Protein AF-0000000066245423 (afdb_homodimer)

Organism: Nicotiana tabacum (NCBI:txid4097)

Foldseek 3Di:
DPCPDQLKDKAAFKKKKKKDWDALQCLQVVLVQVCVVCVVVVNNVVDDDDSVNVNCQQYVVPPDPPQAGKTKIWMKIFSDYDDDQPDDPVDGMDIDMATDPDMQMGNCFVVFFDDPRVDPDRRIGTFWMWIKHWADDPVD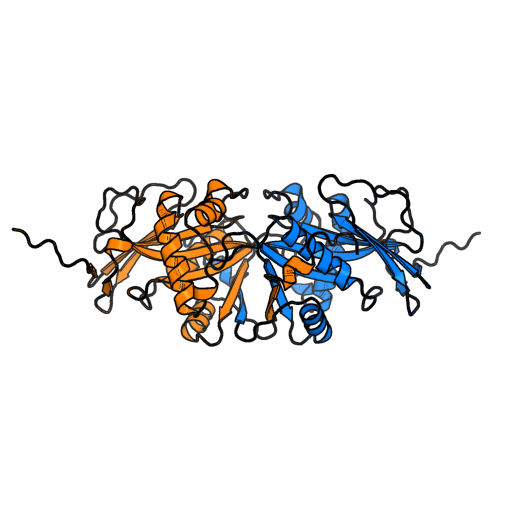PFIAIEGEDTDGDPRPPPRPCSLVRVVVNVCVCVVVVHDDYDYDDDPVPPVRVVVCVVSVDDDDPVDDDDDQDDPRVCVCPPVVVD/DPCPDQLKDKAAFKKKKKKDWDALQCLQVVLVQVCVVCVVVVNNVVDPDDSVNVNCQAYVVPPDPPQAGKTKIWMKIFSDYDDDQPDDPVDGMDIDMATDPDMQMGSCFVVFFDDPRVDPDRRIGTFWMWIKHWADDPVDPFIAIEGEDTDGDPRPPPRPCSLVRVVRNVCVCVVVVHDDYDYDDDPVPVVRVVVCVVSVDDDDPVDDDDDQDDPRVCVCPPVPVD

Solvent-accessible surface area (backbone atoms only — not comparable to full-atom values): 24670 Å² total; per-residue (Å²): 127,84,84,78,78,73,61,49,41,75,37,58,59,41,41,27,34,38,37,37,74,63,55,79,81,43,34,68,54,52,47,51,52,41,49,49,53,25,51,74,70,73,40,52,92,60,61,75,64,44,59,65,44,37,39,31,49,55,53,78,64,42,78,42,54,91,61,49,29,63,37,45,38,33,33,30,37,17,72,57,77,83,87,59,76,64,81,39,94,90,49,76,60,42,63,46,75,43,78,44,92,57,75,33,60,29,76,56,37,71,79,29,45,56,80,72,55,75,37,94,62,84,64,36,26,56,41,33,39,38,36,32,25,32,34,70,48,80,72,48,46,41,47,26,31,34,48,65,47,75,50,54,44,81,59,58,57,95,69,66,57,62,58,54,55,52,44,49,55,41,19,52,30,35,69,69,61,30,55,31,41,29,39,70,41,51,64,86,42,54,68,62,44,51,50,42,44,72,71,48,33,48,73,38,86,55,31,29,38,32,41,24,42,63,70,58,30,49,68,28,35,84,39,77,73,96,127,84,83,78,79,75,61,52,42,75,36,57,58,41,40,27,36,38,37,36,74,62,54,79,79,41,34,68,54,51,49,52,53,41,50,50,54,26,52,74,69,72,40,53,93,60,61,76,63,45,59,67,45,37,39,32,51,56,53,76,65,42,79,42,54,90,62,50,28,63,36,45,37,33,33,32,36,18,71,56,77,85,86,59,76,63,82,40,93,89,48,76,59,41,60,50,75,44,78,43,92,57,74,33,61,29,76,57,37,70,79,28,45,56,80,70,55,75,35,94,62,84,64,36,26,55,42,33,39,38,35,31,24,32,34,68,49,81,70,48,44,41,48,25,30,33,49,64,47,77,50,56,44,79,60,59,56,95,68,64,58,62,58,53,55,52,44,50,56,41,16,53,30,35,68,70,61,29,55,31,43,28,39,71,41,50,64,85,41,55,68,62,44,51,48,43,45,74,70,49,33,49,72,39,87,54,33,28,36,32,39,24,41,64,71,57,29,50,68,28,34,89,37,79,75,96

Radius of gyration: 24.67 Å; Cα contacts (8 Å, |Δi|>4): 881; chains: 2; bounding box: 41×95×55 Å

pLDDT: mean 90.59, std 13.44, range [24.12, 98.81]

Structure (mmCIF, N/CA/C/O backbone):
data_AF-0000000066245423-model_v1
#
loop_
_entity.id
_entity.type
_entity.pdbx_description
1 polymer 'Tyramine N-feruloyltransferase 10/30'
#
loop_
_atom_site.group_PDB
_atom_site.id
_atom_site.type_symbol
_atom_site.label_atom_id
_atom_site.label_alt_id
_atom_site.label_comp_id
_atom_site.label_asym_id
_atom_site.label_entity_id
_atom_site.label_seq_id
_atom_site.pdbx_PDB_ins_code
_atom_site.Cartn_x
_atom_site.Cartn_y
_atom_site.Cartn_z
_atom_site.occupancy
_atom_site.B_iso_or_equiv
_atom_site.auth_seq_id
_atom_site.auth_comp_id
_atom_site.auth_asym_id
_atom_site.auth_atom_id
_atom_site.pdbx_PDB_model_num
ATOM 1 N N . MET A 1 1 ? -16.531 45.938 26.531 1 24.12 1 MET A N 1
ATOM 2 C CA . MET A 1 1 ? -17.078 44.781 25.859 1 24.12 1 MET A CA 1
ATOM 3 C C . MET A 1 1 ? -16.062 44.156 24.906 1 24.12 1 MET A C 1
ATOM 5 O O . MET A 1 1 ? -15.617 44.812 23.969 1 24.12 1 MET A O 1
ATOM 9 N N . ALA A 1 2 ? -15.055 43.562 25.391 1 34.75 2 ALA A N 1
ATOM 10 C CA . ALA A 1 2 ? -13.867 43.156 24.641 1 34.75 2 ALA A CA 1
ATOM 11 C C . ALA A 1 2 ? -14.242 42.375 23.391 1 34.75 2 ALA A C 1
ATOM 13 O O . ALA A 1 2 ? -15.047 41.438 23.469 1 34.75 2 ALA A O 1
ATOM 14 N N . THR A 1 3 ? -14.562 43 22.188 1 34.88 3 THR A N 1
ATOM 15 C CA . THR A 1 3 ? -15.102 42.562 20.906 1 34.88 3 THR A CA 1
ATOM 16 C C . THR A 1 3 ? -14.328 41.344 20.406 1 34.88 3 THR A C 1
ATOM 18 O O . THR A 1 3 ? -13.172 41.469 20.016 1 34.88 3 THR A O 1
ATOM 21 N N . THR A 1 4 ? -14.242 40.281 21.078 1 37.66 4 THR A N 1
ATOM 22 C CA . THR A 1 4 ? -13.562 39 20.969 1 37.66 4 THR A CA 1
ATOM 23 C C . THR A 1 4 ? -13.688 38.438 19.547 1 37.66 4 THR A C 1
ATOM 25 O O . THR A 1 4 ? -13.32 37.312 19.281 1 37.66 4 THR A O 1
ATOM 28 N N . ASN A 1 5 ? -14.586 38.906 18.5 1 38.91 5 ASN A N 1
ATOM 29 C CA . ASN A 1 5 ? -15.516 38.219 17.609 1 38.91 5 ASN A CA 1
ATOM 30 C C . ASN A 1 5 ? -14.773 37.469 16.5 1 38.91 5 ASN A C 1
ATOM 32 O O . ASN A 1 5 ? -15.391 37 15.547 1 38.91 5 ASN A O 1
ATOM 36 N N . ASN A 1 6 ? -13.672 38 15.883 1 47.88 6 ASN A N 1
ATOM 37 C CA . ASN A 1 6 ? -13.055 37.781 14.578 1 47.88 6 ASN A CA 1
ATOM 38 C C . ASN A 1 6 ? -12.328 36.438 14.516 1 47.88 6 ASN A C 1
ATOM 40 O O . ASN A 1 6 ? -11.305 36.25 15.172 1 47.88 6 ASN A O 1
ATOM 44 N N . LYS A 1 7 ? -12.977 35.281 14.344 1 63.47 7 LYS A N 1
ATOM 45 C CA . LYS A 1 7 ? -12.844 33.844 14.172 1 63.47 7 LYS A CA 1
ATOM 46 C C . LYS A 1 7 ? -11.672 33.5 13.25 1 63.47 7 LYS A C 1
ATOM 48 O O . LYS A 1 7 ? -11.297 32.344 13.117 1 63.47 7 LYS A O 1
ATOM 53 N N . ASN A 1 8 ? -11.023 34.531 12.719 1 86.44 8 ASN A N 1
ATOM 54 C CA . ASN A 1 8 ? -9.891 34.375 11.82 1 86.44 8 ASN A CA 1
ATOM 55 C C . ASN A 1 8 ? -8.562 34.438 12.562 1 86.44 8 ASN A C 1
ATOM 57 O O . ASN A 1 8 ? -8.367 35.312 13.406 1 86.44 8 ASN A O 1
ATOM 61 N N . LEU A 1 9 ? -7.766 33.562 12.477 1 92.75 9 LEU A N 1
ATOM 62 C CA . LEU A 1 9 ? -6.426 33.531 13.055 1 92.75 9 LEU A CA 1
ATOM 63 C C . LEU A 1 9 ? -5.41 34.156 12.109 1 92.75 9 LEU A C 1
ATOM 65 O O . LEU A 1 9 ? -5.422 33.875 10.906 1 92.75 9 LEU A O 1
ATOM 69 N N . THR A 1 10 ? -4.633 35.094 12.641 1 95.44 10 THR A N 1
ATOM 70 C CA . THR A 1 10 ? -3.512 35.656 11.906 1 95.44 10 THR A CA 1
ATOM 71 C C . THR A 1 10 ? -2.189 35.344 12.602 1 95.44 10 THR A C 1
ATOM 73 O O . THR A 1 10 ? -2.053 35.531 13.812 1 95.44 10 THR A O 1
ATOM 76 N N . ILE A 1 11 ? -1.287 34.812 11.953 1 95.56 11 ILE A N 1
ATOM 77 C CA . ILE A 1 11 ? 0.049 34.5 12.461 1 95.56 11 ILE A CA 1
ATOM 78 C C . ILE A 1 11 ? 1.089 35.281 11.648 1 95.56 11 ILE A C 1
ATOM 80 O O . ILE A 1 11 ? 1.059 35.25 10.422 1 95.56 11 ILE A O 1
ATOM 84 N N . THR A 1 12 ? 2.033 35.938 12.352 1 94.31 12 THR A N 1
ATOM 85 C CA . THR A 1 12 ? 3.074 36.719 11.695 1 94.31 12 THR A CA 1
ATOM 86 C C . THR A 1 12 ? 4.457 36.312 12.203 1 94.31 12 THR A C 1
ATOM 88 O O . THR A 1 12 ? 4.578 35.75 13.289 1 94.31 12 THR A O 1
ATOM 91 N N . GLU A 1 13 ? 5.492 36.531 11.445 1 92.81 13 GLU A N 1
ATOM 92 C CA . GLU A 1 13 ? 6.91 36.406 11.773 1 92.81 13 GLU A CA 1
ATOM 93 C C . GLU A 1 13 ? 7.324 34.938 11.914 1 92.81 13 GLU A C 1
ATOM 95 O O . GLU A 1 13 ? 8.148 34.438 11.141 1 92.81 13 GLU A O 1
ATOM 100 N N . LYS A 1 14 ? 6.613 34.25 13.031 1 96.25 14 LYS A N 1
ATOM 101 C CA . LYS A 1 14 ? 6.977 32.875 13.281 1 96.25 14 LYS A CA 1
ATOM 102 C C . LYS A 1 14 ? 5.738 32.031 13.555 1 96.25 14 LYS A C 1
ATOM 104 O O . LYS A 1 14 ? 4.738 32.5 14.07 1 96.25 14 LYS A O 1
ATOM 109 N N . VAL A 1 15 ? 5.891 30.812 13.227 1 97 15 VAL A N 1
ATOM 110 C CA . VAL A 1 15 ? 4.867 29.844 13.594 1 97 15 VAL A CA 1
ATOM 111 C C . VAL A 1 15 ? 5.516 28.625 14.266 1 97 15 VAL A C 1
ATOM 113 O O . VAL A 1 15 ? 6.566 28.156 13.828 1 97 15 VAL A O 1
ATOM 116 N N . TYR A 1 16 ? 4.973 28.219 15.383 1 95.56 16 TYR A N 1
ATOM 117 C CA . TYR A 1 16 ? 5.426 27.031 16.094 1 95.56 16 TYR A CA 1
ATOM 118 C C . TYR A 1 16 ? 4.633 25.797 15.672 1 95.56 16 TYR A C 1
ATOM 120 O O . TYR A 1 16 ? 3.402 25.828 15.625 1 95.56 16 TYR A O 1
ATOM 128 N N . VAL A 1 17 ? 5.359 24.734 15.391 1 96.06 17 VAL A N 1
ATOM 129 C CA . VAL A 1 17 ? 4.738 23.562 14.773 1 96.06 17 VAL A CA 1
ATOM 130 C C . VAL A 1 17 ? 5.023 22.328 15.609 1 96.06 17 VAL A C 1
ATOM 132 O O . VAL A 1 17 ? 6.113 22.172 16.172 1 96.06 17 VAL A O 1
ATOM 135 N N . ARG A 1 18 ? 4.039 21.438 1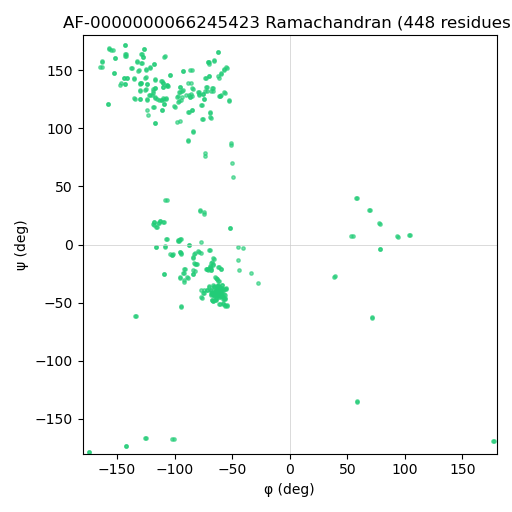5.68 1 94.38 18 ARG A N 1
ATOM 136 C CA . ARG A 1 18 ? 4.172 20.141 16.312 1 94.38 18 ARG A CA 1
ATOM 137 C C . ARG A 1 18 ? 3.568 19.031 15.453 1 94.38 18 ARG A C 1
ATOM 139 O O . ARG A 1 18 ? 2.439 19.172 14.969 1 94.38 18 ARG A O 1
ATOM 146 N N . VAL A 1 19 ? 4.363 18.031 15.164 1 95.56 19 VAL A N 1
ATOM 147 C CA . VAL A 1 19 ? 3.865 16.828 14.523 1 95.56 19 VAL A CA 1
ATOM 148 C C . VAL A 1 19 ? 3.594 15.758 15.57 1 95.56 19 VAL A C 1
ATOM 150 O O . VAL A 1 19 ? 4.473 15.414 16.359 1 95.56 19 VAL A O 1
ATOM 153 N N . ARG A 1 20 ? 2.436 15.234 15.547 1 94.19 20 ARG A N 1
ATOM 154 C CA . ARG A 1 20 ? 2.086 14.195 16.516 1 94.19 20 ARG A CA 1
ATOM 155 C C . ARG A 1 20 ? 1.201 13.125 15.867 1 94.19 20 ARG A C 1
ATOM 157 O O . ARG A 1 20 ? 0.615 13.359 14.812 1 94.19 20 ARG A O 1
ATOM 164 N N . LEU A 1 21 ? 1.136 12 16.594 1 95.31 21 LEU A N 1
ATOM 165 C CA . LEU A 1 21 ? 0.232 10.938 16.156 1 95.31 21 LEU A CA 1
ATOM 166 C C . LEU A 1 21 ? -1.221 11.32 16.422 1 95.31 21 LEU A C 1
ATOM 168 O O . LEU A 1 21 ? -1.544 11.852 17.484 1 95.31 21 LEU A O 1
ATOM 172 N N . ALA A 1 22 ? -2.084 11.086 15.461 1 95.62 22 ALA A N 1
ATOM 173 C CA . ALA A 1 22 ? -3.52 11.281 15.656 1 95.62 22 ALA A CA 1
ATOM 174 C C . ALA A 1 22 ? -4.102 10.211 16.578 1 95.62 22 ALA A C 1
ATOM 176 O O . ALA A 1 22 ? -3.523 9.133 16.719 1 95.62 22 ALA A O 1
ATOM 177 N N . ASN A 1 23 ? -5.215 10.555 17.172 1 93.56 23 ASN A N 1
ATOM 178 C CA . ASN A 1 23 ? -5.992 9.609 17.953 1 93.56 23 ASN A CA 1
ATOM 179 C C . ASN A 1 23 ? -7.492 9.812 17.766 1 93.56 23 ASN A C 1
ATOM 181 O O . ASN A 1 23 ? -7.91 10.625 16.938 1 93.56 23 ASN A O 1
ATOM 185 N N . GLU A 1 24 ? -8.289 9.102 18.516 1 94.62 24 GLU A N 1
ATOM 186 C CA . GLU A 1 24 ? -9.734 9.086 18.312 1 94.62 24 GLU A CA 1
ATOM 187 C C . GLU A 1 24 ? -10.336 10.469 18.5 1 94.62 24 GLU A C 1
ATOM 189 O O . GLU A 1 24 ? -11.312 10.82 17.844 1 94.62 24 GLU A O 1
ATOM 194 N N . ALA A 1 25 ? -9.75 11.227 19.344 1 93.31 25 ALA A N 1
ATOM 195 C CA . ALA A 1 25 ? -10.281 12.555 19.625 1 93.31 25 ALA A CA 1
ATOM 196 C C . ALA A 1 25 ? -10.148 13.477 18.422 1 93.31 25 ALA A C 1
ATOM 198 O O . ALA A 1 25 ? -10.797 14.523 18.359 1 93.31 25 ALA A O 1
ATOM 199 N N . ASP A 1 26 ? -9.344 13.094 17.453 1 95.88 26 ASP A N 1
ATOM 200 C CA . ASP A 1 26 ? -9.062 13.938 16.297 1 95.88 26 ASP A CA 1
ATOM 201 C C . ASP A 1 26 ? -9.977 13.586 15.125 1 95.88 26 ASP A C 1
ATOM 203 O O . ASP A 1 26 ? -9.852 14.156 14.039 1 95.88 26 ASP A O 1
ATOM 207 N N . ILE A 1 27 ? -10.914 12.719 15.281 1 96.69 27 ILE A N 1
ATOM 208 C CA . ILE A 1 27 ? -11.625 12.109 14.156 1 96.69 27 ILE A CA 1
ATOM 209 C C . ILE A 1 27 ? -12.391 13.188 13.391 1 96.69 27 ILE A C 1
ATOM 211 O O . ILE A 1 27 ? -12.461 13.148 12.164 1 96.69 27 ILE A O 1
ATOM 215 N N . SER A 1 28 ? -12.977 14.109 14.055 1 96.94 28 SER A N 1
ATOM 216 C CA . SER A 1 28 ? -13.734 15.148 13.367 1 96.94 28 SER A CA 1
ATOM 217 C C . SER A 1 28 ? -12.828 15.984 12.469 1 96.94 28 SER A C 1
ATOM 219 O O . SER A 1 28 ? -13.211 16.344 11.359 1 96.94 28 SER A O 1
ATOM 221 N N . HIS A 1 29 ? -11.633 16.297 12.945 1 97.44 29 HIS A N 1
ATOM 222 C CA . HIS A 1 29 ? -10.68 17.062 12.148 1 97.44 29 HIS A CA 1
ATOM 223 C C . HIS A 1 29 ? -10.172 16.25 10.961 1 97.44 29 HIS A C 1
ATOM 225 O O . HIS A 1 29 ? -10.062 16.766 9.852 1 97.44 29 HIS A O 1
ATOM 231 N N . ILE A 1 30 ? -9.875 14.961 11.227 1 97.69 30 ILE A N 1
ATOM 232 C CA . ILE A 1 30 ? -9.406 14.086 10.156 1 97.69 30 ILE A CA 1
ATOM 233 C C . ILE A 1 30 ? -10.469 13.977 9.07 1 97.69 30 ILE A C 1
ATOM 235 O O . ILE A 1 30 ? -10.164 14.07 7.879 1 97.69 30 ILE A O 1
ATOM 239 N N . TYR A 1 31 ? -11.719 13.852 9.523 1 97.44 31 TYR A N 1
ATOM 240 C CA . TYR A 1 31 ? -12.836 13.781 8.594 1 97.44 31 TYR A CA 1
ATOM 241 C C . TYR A 1 31 ? -12.883 15.016 7.703 1 97.44 31 TYR A C 1
ATOM 243 O O . TYR A 1 31 ? -13.016 14.906 6.48 1 97.44 31 TYR A O 1
ATOM 251 N N . LYS A 1 32 ? -12.734 16.156 8.242 1 96.88 32 LYS A N 1
ATOM 252 C CA . LYS A 1 32 ? -12.781 17.422 7.504 1 96.88 32 LYS A CA 1
ATOM 253 C C . LYS A 1 32 ? -11.594 17.547 6.562 1 96.88 32 LYS A C 1
ATOM 255 O O . LYS A 1 32 ? -11.734 18.031 5.438 1 96.88 32 LYS A O 1
ATOM 260 N N . LEU A 1 33 ? -10.445 17.172 7.008 1 97.62 33 LEU A N 1
ATOM 261 C CA . LEU A 1 33 ? -9.258 17.25 6.176 1 97.62 33 LEU A CA 1
ATOM 262 C C . LEU A 1 33 ? -9.352 16.297 4.992 1 97.62 33 LEU A C 1
ATOM 264 O O . LEU A 1 33 ? -9 16.641 3.867 1 97.62 33 LEU A O 1
ATOM 268 N N . PHE A 1 34 ? -9.82 15.039 5.254 1 97 34 PHE A N 1
ATOM 269 C CA . PHE A 1 34 ? -10.031 14.094 4.16 1 97 34 PHE A CA 1
ATOM 270 C C . PHE A 1 34 ? -11.031 14.648 3.154 1 97 34 PHE A C 1
ATOM 272 O O . PHE A 1 34 ? -10.859 14.492 1.944 1 97 34 PHE A O 1
ATOM 279 N N . TYR A 1 35 ? -12.062 15.336 3.66 1 95.5 35 TYR A N 1
ATOM 280 C CA . TYR A 1 35 ? -13.039 15.953 2.775 1 95.5 35 TYR A CA 1
ATOM 281 C C . TYR A 1 35 ? -12.398 17.031 1.908 1 95.5 35 TYR A C 1
ATOM 283 O O . TYR A 1 35 ? -12.68 17.109 0.71 1 95.5 35 TYR A O 1
ATOM 291 N N . GLN A 1 36 ? -11.516 17.812 2.453 1 95.31 36 GLN A N 1
ATOM 292 C CA . GLN A 1 36 ? -10.875 18.906 1.724 1 95.31 36 GLN A CA 1
ATOM 293 C C . GLN A 1 36 ? -9.984 18.359 0.602 1 95.31 36 GLN A C 1
ATOM 295 O O . GLN A 1 36 ? -9.891 18.969 -0.464 1 95.31 36 GLN A O 1
ATOM 300 N N . ILE A 1 37 ? -9.359 17.25 0.794 1 93.12 37 ILE A N 1
ATOM 301 C CA . ILE A 1 37 ? -8.555 16.688 -0.283 1 93.12 37 ILE A CA 1
ATOM 302 C C . ILE A 1 37 ? -9.461 16.172 -1.396 1 93.12 37 ILE A C 1
ATOM 304 O O . ILE A 1 37 ? -9.117 16.25 -2.576 1 93.12 37 ILE A O 1
ATOM 308 N N . HIS A 1 38 ? -10.602 15.625 -1.053 1 91.56 38 HIS A N 1
ATOM 309 C CA . HIS A 1 38 ? -11.586 15.258 -2.059 1 91.56 38 HIS A CA 1
ATOM 310 C C . HIS A 1 38 ? -11.977 16.453 -2.916 1 91.56 38 HIS A C 1
ATOM 312 O O . HIS A 1 38 ? -12.094 16.344 -4.137 1 91.56 38 HIS A O 1
ATOM 318 N N . GLU A 1 39 ? -12.18 17.547 -2.229 1 91.31 39 GLU A N 1
ATOM 319 C CA . GLU A 1 39 ? -12.547 18.766 -2.932 1 91.31 39 GLU A CA 1
ATOM 320 C C . GLU A 1 39 ? -11.438 19.203 -3.887 1 91.31 39 GLU A C 1
ATOM 322 O O . GLU A 1 39 ? -11.711 19.594 -5.027 1 91.31 39 GLU A O 1
ATOM 327 N N . TYR A 1 40 ? -10.273 19.094 -3.369 1 86.62 40 TYR A N 1
ATOM 328 C CA . TYR A 1 40 ? -9.109 19.5 -4.148 1 86.62 40 TYR A CA 1
ATOM 329 C C . TYR A 1 40 ? -9.023 18.703 -5.449 1 86.62 40 TYR A C 1
ATOM 331 O O . TYR A 1 40 ? -8.633 19.234 -6.488 1 86.62 40 TYR A O 1
ATOM 339 N N . HIS A 1 41 ? -9.43 17.406 -5.453 1 84.69 41 HIS A N 1
ATOM 340 C CA . HIS A 1 41 ? -9.359 16.516 -6.609 1 84.69 41 HIS A CA 1
ATOM 341 C C . HIS A 1 41 ? -10.695 16.469 -7.348 1 84.69 41 HIS A C 1
ATOM 343 O O . HIS A 1 41 ? -10.859 15.703 -8.305 1 84.69 41 HIS A O 1
ATOM 349 N N . ASN A 1 42 ? -11.695 17.25 -6.945 1 85.69 42 ASN A N 1
ATOM 350 C CA . ASN A 1 42 ? -13.047 17.25 -7.488 1 85.69 42 ASN A CA 1
ATOM 351 C C . ASN A 1 42 ? -13.688 15.867 -7.379 1 85.69 42 ASN A C 1
ATOM 353 O O . ASN A 1 42 ? -14.328 15.391 -8.32 1 85.69 42 ASN A O 1
ATOM 357 N N . TYR A 1 43 ? -13.422 15.172 -6.184 1 86.19 43 TYR A N 1
ATOM 358 C CA . TYR A 1 43 ? -13.93 13.828 -5.941 1 86.19 43 TYR A CA 1
ATOM 359 C C . TYR A 1 43 ? -14.961 13.836 -4.816 1 86.19 43 TYR A C 1
ATOM 361 O O . TYR A 1 43 ? -15.227 12.789 -4.207 1 86.19 43 TYR A O 1
ATOM 369 N N . THR A 1 44 ? -15.555 14.984 -4.516 1 88.25 44 THR A N 1
ATOM 370 C CA . THR A 1 44 ? -16.453 15.07 -3.365 1 88.25 44 THR A CA 1
ATOM 371 C C . THR A 1 44 ? -17.656 14.172 -3.561 1 88.25 44 THR A C 1
ATOM 373 O O . THR A 1 44 ? -18.234 13.664 -2.59 1 88.25 44 THR A O 1
ATOM 376 N N . HIS A 1 45 ? -18.062 13.953 -4.797 1 86.12 45 HIS A N 1
ATOM 377 C CA . HIS A 1 45 ? -19.203 13.094 -5.086 1 86.12 45 HIS A CA 1
ATOM 378 C C . HIS A 1 45 ? -18.906 11.641 -4.727 1 86.12 45 HIS A C 1
ATOM 380 O O . HIS A 1 45 ? -19.828 10.836 -4.582 1 86.12 45 HIS A O 1
ATOM 386 N N . LEU A 1 46 ? -17.688 11.305 -4.457 1 82 46 LEU A N 1
ATOM 387 C CA . LEU A 1 46 ? -17.266 9.945 -4.137 1 82 46 LEU A CA 1
ATOM 388 C C . LEU A 1 46 ? -17.062 9.781 -2.635 1 82 46 LEU A C 1
ATOM 390 O O . LEU A 1 46 ? -16.828 8.672 -2.15 1 82 46 LEU A O 1
ATOM 394 N N . TYR A 1 47 ? -17.109 10.906 -1.9 1 88.12 47 TYR A N 1
ATOM 395 C CA . TYR A 1 47 ? -16.828 10.844 -0.471 1 88.12 47 TYR A CA 1
ATOM 396 C C . TYR A 1 47 ? -18 10.242 0.292 1 88.12 47 TYR A C 1
ATOM 398 O O . TYR A 1 47 ? -19.016 10.914 0.522 1 88.12 47 TYR A O 1
ATOM 406 N N . LYS A 1 48 ? -17.938 9.016 0.817 1 91 48 LYS A N 1
ATOM 407 C CA . LYS A 1 48 ? -19.031 8.305 1.482 1 91 48 LYS A CA 1
ATOM 408 C C . LYS A 1 48 ? -18.688 8.047 2.949 1 91 48 LYS A C 1
ATOM 410 O O . LYS A 1 48 ? -19.547 7.582 3.711 1 91 48 LYS A O 1
ATOM 415 N N . ALA A 1 49 ? -17.594 8.406 3.373 1 94.75 49 ALA A N 1
ATOM 416 C CA . ALA A 1 49 ? -17.156 8.109 4.73 1 94.75 49 ALA A CA 1
ATOM 417 C C . ALA A 1 49 ? -17.938 8.914 5.758 1 94.75 49 ALA A C 1
ATOM 419 O O . ALA A 1 49 ? -18.391 10.031 5.469 1 94.75 49 ALA A O 1
ATOM 420 N N . THR A 1 50 ? -18.188 8.312 6.922 1 96.38 50 THR A N 1
ATOM 421 C CA . THR A 1 50 ? -18.672 9 8.117 1 96.38 50 THR A CA 1
ATOM 422 C C . THR A 1 50 ? -17.578 9.078 9.18 1 96.38 50 THR A C 1
ATOM 424 O O . THR A 1 50 ? -16.578 8.352 9.102 1 96.38 50 THR A O 1
ATOM 427 N N . GLU A 1 51 ? -17.797 10.008 10.117 1 97.12 51 GLU A N 1
ATOM 428 C CA . GLU A 1 51 ? -16.844 10.07 11.219 1 97.12 51 GLU A CA 1
ATOM 429 C C . GLU A 1 51 ? -16.719 8.719 11.93 1 97.12 51 GLU A C 1
ATOM 431 O O . GLU A 1 51 ? -15.625 8.289 12.281 1 97.12 51 GLU A O 1
ATOM 436 N N . SER A 1 52 ? -17.844 8.062 12.039 1 97.5 52 SER A N 1
ATOM 437 C CA . SER A 1 52 ? -17.875 6.785 12.734 1 97.5 52 SER A CA 1
ATOM 438 C C . SER A 1 52 ? -17.109 5.719 11.961 1 97.5 52 SER A C 1
ATOM 440 O O . SER A 1 52 ? -16.297 4.988 12.539 1 97.5 52 SER A O 1
ATOM 442 N N . SER A 1 53 ? -17.344 5.594 10.672 1 97 53 SER A N 1
ATOM 443 C CA . SER A 1 53 ? -16.672 4.578 9.875 1 97 53 SER A CA 1
ATOM 444 C C . SER A 1 53 ? -15.172 4.848 9.789 1 97 53 SER A C 1
ATOM 446 O O . SER A 1 53 ? -14.367 3.912 9.797 1 97 53 SER A O 1
ATOM 448 N N . LEU A 1 54 ? -14.82 6.109 9.711 1 97.31 54 LEU A N 1
ATOM 449 C CA . LEU A 1 54 ? -13.406 6.461 9.688 1 97.31 54 LEU A CA 1
ATOM 450 C C . LEU A 1 54 ? -12.742 6.141 11.023 1 97.31 54 LEU A C 1
ATOM 452 O O . LEU A 1 54 ? -11.602 5.676 11.062 1 97.31 54 LEU A O 1
ATOM 456 N N . CYS A 1 55 ? -13.453 6.449 12.078 1 97.56 55 CYS A N 1
ATOM 457 C CA . CYS A 1 55 ? -12.93 6.133 13.398 1 97.56 55 CYS A CA 1
ATOM 458 C C . CYS A 1 55 ? -12.672 4.641 13.547 1 97.56 55 CYS A C 1
ATOM 460 O O . CYS A 1 55 ? -11.648 4.23 14.094 1 97.56 55 CYS A O 1
ATOM 462 N N . ASP A 1 56 ? -13.602 3.834 13.039 1 97 56 ASP A N 1
ATOM 463 C CA . ASP A 1 56 ? -13.43 2.385 13.055 1 97 56 ASP A CA 1
ATOM 464 C C . ASP A 1 56 ? -12.195 1.975 12.258 1 97 56 ASP A C 1
ATOM 466 O O . ASP A 1 56 ? -11.367 1.192 12.734 1 97 56 ASP A O 1
ATOM 470 N N . LEU A 1 57 ? -12.039 2.545 11.102 1 96.88 57 LEU A N 1
ATOM 471 C CA . LEU A 1 57 ? -10.961 2.178 10.195 1 96.88 57 LEU A CA 1
ATOM 472 C C . LEU A 1 57 ? -9.602 2.555 10.781 1 96.88 57 LEU A C 1
ATOM 474 O O . LEU A 1 57 ? -8.672 1.753 10.758 1 96.88 57 LEU A O 1
ATOM 478 N N . LEU A 1 58 ? -9.547 3.723 11.344 1 97.19 58 LEU A N 1
ATOM 479 C CA . LEU A 1 58 ? -8.25 4.281 11.719 1 97.19 58 LEU A CA 1
ATOM 480 C C . LEU A 1 58 ? -7.863 3.855 13.133 1 97.19 58 LEU A C 1
ATOM 482 O O . LEU A 1 58 ? -6.68 3.74 13.445 1 97.19 58 LEU A O 1
ATOM 486 N N . PHE A 1 59 ? -8.867 3.602 13.977 1 95.75 59 PHE A N 1
ATOM 487 C CA . PHE A 1 59 ? -8.523 3.457 15.391 1 95.75 59 PHE A CA 1
ATOM 488 C C . PHE A 1 59 ? -9.211 2.236 15.992 1 95.75 59 PHE A C 1
ATOM 490 O O . PHE A 1 59 ? -8.562 1.228 16.266 1 95.75 59 PHE A O 1
ATOM 497 N N . LYS A 1 60 ? -10.477 2.156 16.031 1 93.75 60 LYS A N 1
ATOM 498 C CA . LYS A 1 60 ? -11.219 1.221 16.859 1 93.75 60 LYS A CA 1
ATOM 499 C C . LYS A 1 60 ? -11.156 -0.196 16.297 1 93.75 60 LYS A C 1
ATOM 501 O O . LYS A 1 60 ? -11.023 -1.163 17.062 1 93.75 60 LYS A O 1
ATOM 506 N N . ALA A 1 61 ? -11.281 -0.3 15.039 1 91.69 61 ALA A N 1
ATOM 507 C CA . ALA A 1 61 ? -11.359 -1.633 14.445 1 91.69 61 ALA A CA 1
ATOM 508 C C . ALA A 1 61 ? -10.07 -1.98 13.711 1 91.69 61 ALA A C 1
ATOM 510 O O . ALA A 1 61 ? -10 -2.996 13.008 1 91.69 61 ALA A O 1
ATOM 511 N N . ASN A 1 62 ? -9.094 -1.103 13.82 1 90.88 62 ASN A N 1
ATOM 512 C CA . ASN A 1 62 ? -7.797 -1.38 13.203 1 90.88 62 ASN A CA 1
ATOM 513 C C . ASN A 1 62 ? -7.07 -2.52 13.914 1 90.88 62 ASN A C 1
ATOM 515 O O . ASN A 1 62 ? -6.617 -2.359 15.047 1 90.88 62 ASN A O 1
ATOM 519 N N . PRO A 1 63 ? -6.879 -3.65 13.234 1 92.44 63 PRO A N 1
ATOM 520 C CA . PRO A 1 63 ? -6.297 -4.816 13.906 1 92.44 63 PRO A CA 1
ATOM 521 C C . PRO A 1 63 ? -4.77 -4.824 13.859 1 92.44 63 PRO A C 1
ATOM 523 O O . PRO A 1 63 ? -4.137 -5.738 14.391 1 92.44 63 PRO A O 1
ATOM 526 N N . ASN A 1 64 ? -4.109 -3.852 13.25 1 94.44 64 ASN A N 1
ATOM 527 C CA . ASN A 1 64 ? -2.676 -3.846 12.992 1 94.44 64 ASN A CA 1
ATOM 528 C C . ASN A 1 64 ? -1.906 -3.158 14.117 1 94.44 64 ASN A C 1
ATOM 530 O O . ASN A 1 64 ? -2.412 -2.223 14.734 1 94.44 64 ASN A O 1
ATOM 534 N N . PRO A 1 65 ? -0.686 -3.586 14.344 1 93.69 65 PRO A N 1
ATOM 535 C CA . PRO A 1 65 ? 0.177 -2.779 15.211 1 93.69 65 PRO A CA 1
ATOM 536 C C . PRO A 1 65 ? 0.449 -1.389 14.641 1 93.69 65 PRO A C 1
ATOM 538 O O . PRO A 1 65 ? 0.222 -1.148 13.453 1 93.69 65 PRO A O 1
ATOM 541 N N . LEU A 1 66 ? 0.95 -0.581 15.484 1 92.5 66 LEU A N 1
ATOM 542 C CA . LEU A 1 66 ? 1.242 0.794 15.094 1 92.5 66 LEU A CA 1
ATOM 543 C C . LEU A 1 66 ? 2.182 0.832 13.898 1 92.5 66 LEU A C 1
ATOM 545 O O . LEU A 1 66 ? 3.164 0.09 13.852 1 92.5 66 LEU A O 1
ATOM 549 N N . PHE A 1 67 ? 1.876 1.59 12.875 1 94.5 67 PHE A N 1
ATOM 550 C CA . PHE A 1 67 ? 2.604 1.911 11.656 1 94.5 67 PHE A CA 1
ATOM 551 C C . PHE A 1 67 ? 2.502 0.771 10.648 1 94.5 67 PHE A C 1
ATOM 553 O O . PHE A 1 67 ? 2.996 0.881 9.523 1 94.5 67 PHE A O 1
ATOM 560 N N . TYR A 1 68 ? 1.854 -0.344 11.031 1 95.44 68 TYR A N 1
ATOM 561 C CA . TYR A 1 68 ? 1.629 -1.416 10.07 1 95.44 68 TYR A CA 1
ATOM 562 C C . TYR A 1 68 ? 0.286 -1.246 9.367 1 95.44 68 TYR A C 1
ATOM 564 O O . TYR A 1 68 ? 0.117 -1.679 8.227 1 95.44 68 TYR A O 1
ATOM 572 N N . GLY A 1 69 ? -0.676 -0.699 10.078 1 96.44 69 GLY A N 1
ATOM 573 C CA . GLY A 1 69 ? -1.946 -0.292 9.5 1 96.44 69 GLY A CA 1
ATOM 574 C C . GLY A 1 69 ? -2.033 1.201 9.242 1 96.44 69 GLY A C 1
ATOM 575 O O . GLY A 1 69 ? -1.017 1.898 9.258 1 96.44 69 GLY A O 1
ATOM 576 N N . PRO A 1 70 ? -3.23 1.66 8.969 1 98 70 PRO A N 1
ATOM 577 C CA . PRO A 1 70 ? -3.369 3.092 8.688 1 98 70 PRO A CA 1
ATOM 578 C C . PRO A 1 70 ? -2.939 3.967 9.867 1 98 70 PRO A C 1
ATOM 580 O O . PRO A 1 70 ? -3.393 3.756 10.992 1 98 70 PRO A O 1
ATOM 583 N N . SER A 1 71 ? -2.08 4.879 9.57 1 97.75 71 SER A N 1
ATOM 584 C CA . SER A 1 71 ? -1.56 5.828 10.547 1 97.75 71 SER A CA 1
ATOM 585 C C . SER A 1 71 ? -1.653 7.262 10.031 1 97.75 71 SER A C 1
ATOM 587 O O . SER A 1 71 ? -1.395 7.52 8.852 1 97.75 71 SER A O 1
ATOM 589 N N . VAL A 1 72 ? -2.043 8.133 10.93 1 97.94 72 VAL A N 1
ATOM 590 C CA . VAL A 1 72 ? -2.141 9.539 10.57 1 97.94 72 VAL A CA 1
ATOM 591 C C . VAL A 1 72 ? -1.282 10.375 11.516 1 97.94 72 VAL A C 1
ATOM 593 O O . VAL A 1 72 ? -1.405 10.266 12.742 1 97.94 72 VAL A O 1
ATOM 596 N N . LEU A 1 73 ? -0.395 11.148 10.961 1 97.5 73 LEU A N 1
ATOM 597 C CA . LEU A 1 73 ? 0.26 12.227 11.688 1 97.5 73 LEU A CA 1
ATOM 598 C C . LEU A 1 73 ? -0.447 13.555 11.445 1 97.5 73 LEU A C 1
ATOM 600 O O . LEU A 1 73 ? -0.835 13.859 10.312 1 97.5 73 LEU A O 1
ATOM 604 N N . LEU A 1 74 ? -0.626 14.273 12.492 1 97.12 74 LEU A N 1
ATOM 605 C CA . LEU A 1 74 ? -1.176 15.625 12.383 1 97.12 74 LEU A CA 1
ATOM 606 C C . LEU A 1 74 ? -0.093 16.672 12.609 1 97.12 74 LEU A C 1
ATOM 608 O O . LEU A 1 74 ? 0.761 16.516 13.484 1 97.12 74 LEU A O 1
ATOM 612 N N . LEU A 1 75 ? -0.132 17.672 11.797 1 97.5 75 LEU A N 1
ATOM 613 C CA . LEU A 1 75 ? 0.696 18.844 12.016 1 97.5 75 LEU A CA 1
ATOM 614 C C . LEU A 1 75 ? -0.116 19.969 12.641 1 97.5 75 LEU A C 1
ATOM 616 O O . LEU A 1 75 ? -1.092 20.453 12.055 1 97.5 75 LEU A O 1
ATOM 620 N N . GLU A 1 76 ? 0.302 20.359 13.805 1 96.19 76 GLU A N 1
ATOM 621 C CA . GLU A 1 76 ? -0.323 21.453 14.555 1 96.19 76 GLU A CA 1
ATOM 622 C C . GLU A 1 76 ? 0.516 22.719 14.484 1 96.19 76 GLU A C 1
ATOM 624 O O . GLU A 1 76 ? 1.747 22.656 14.477 1 96.19 76 GLU A O 1
ATOM 629 N N . VAL A 1 77 ? -0.184 23.828 14.477 1 96.44 77 VAL A N 1
ATOM 630 C CA . VAL A 1 77 ? 0.498 25.125 14.469 1 96.44 77 VAL A CA 1
ATOM 631 C C . VAL A 1 77 ? 0.011 25.969 15.641 1 96.44 77 VAL A C 1
ATOM 633 O O . VAL A 1 77 ? -1.134 25.828 16.078 1 96.44 77 VAL A O 1
ATOM 636 N N . SER A 1 78 ? 0.875 26.797 16.094 1 94.81 78 SER A N 1
ATOM 637 C CA . SER A 1 78 ? 0.587 27.75 17.156 1 94.81 78 SER A CA 1
ATOM 638 C C . SER A 1 78 ? 1.369 29.047 16.969 1 94.81 78 SER A C 1
ATOM 640 O O . SER A 1 78 ? 2.537 29.016 16.578 1 94.81 78 SER A O 1
ATOM 642 N N . PRO A 1 79 ? 0.749 30.219 17.203 1 94.94 79 PRO A N 1
ATOM 643 C CA . PRO A 1 79 ? 1.493 31.484 17.156 1 94.94 79 PRO A CA 1
ATOM 644 C C . PRO A 1 79 ? 2.477 31.625 18.312 1 94.94 79 PRO A C 1
ATOM 646 O O . PRO A 1 79 ? 3.369 32.469 18.266 1 94.94 79 PRO A O 1
ATOM 649 N N . THR A 1 80 ? 2.275 30.844 19.422 1 93.44 80 THR A N 1
ATOM 650 C CA . THR A 1 80 ? 3.156 30.875 20.594 1 93.44 80 THR A CA 1
ATOM 651 C C . THR A 1 80 ? 3.812 29.516 20.812 1 93.44 80 THR A C 1
ATOM 653 O O . THR A 1 80 ? 3.309 28.484 20.328 1 93.44 80 THR A O 1
ATOM 656 N N . PRO A 1 81 ? 4.906 29.453 21.438 1 92.06 81 PRO A N 1
ATOM 657 C CA . PRO A 1 81 ? 5.641 28.203 21.625 1 92.06 81 PRO A CA 1
ATOM 658 C C . PRO A 1 81 ? 4.828 27.141 22.375 1 92.06 81 PRO A C 1
ATOM 660 O O . PRO A 1 81 ? 4.023 27.484 23.234 1 92.06 81 PRO A O 1
ATOM 663 N N . PHE A 1 82 ? 5.102 25.953 21.984 1 89.31 82 PHE A N 1
ATOM 664 C CA . PHE A 1 82 ? 4.516 24.844 22.734 1 89.31 82 PHE A CA 1
ATOM 665 C C . PHE A 1 82 ? 5.191 24.703 24.094 1 89.31 82 PHE A C 1
ATOM 667 O O . PHE A 1 82 ? 6.41 24.828 24.203 1 89.31 82 PHE A O 1
ATOM 674 N N . GLU A 1 83 ? 4.5 24.578 25.219 1 77.62 83 GLU A N 1
ATOM 675 C CA . GLU A 1 83 ? 5.062 24.516 26.562 1 77.62 83 GLU A CA 1
ATOM 676 C C . GLU A 1 83 ? 5.266 23.062 27.016 1 77.62 83 GLU A C 1
ATOM 678 O O . GLU A 1 83 ? 6.277 22.75 27.641 1 77.62 83 GLU A O 1
ATOM 683 N N . ASN A 1 84 ? 4.168 22.219 26.938 1 67.06 84 ASN A N 1
ATOM 684 C CA . ASN A 1 84 ? 4.219 20.828 27.359 1 67.06 84 ASN A CA 1
ATOM 685 C C . ASN A 1 84 ? 3.805 19.891 26.234 1 67.06 84 ASN A C 1
ATOM 687 O O . ASN A 1 84 ? 2.877 20.188 25.484 1 67.06 84 ASN A O 1
ATOM 691 N N . THR A 1 85 ? 4.793 19.156 25.906 1 64.69 85 THR A N 1
ATOM 692 C CA . THR A 1 85 ? 4.426 18.141 24.906 1 64.69 85 THR A CA 1
ATOM 693 C C . THR A 1 85 ? 4.145 16.797 25.578 1 64.69 85 THR A C 1
ATOM 695 O O . THR A 1 85 ? 4.992 16.281 26.312 1 64.69 85 THR A O 1
ATOM 698 N N . LYS A 1 86 ? 2.834 16.578 25.594 1 64.5 86 LYS A N 1
ATOM 699 C CA . LYS A 1 86 ? 2.518 15.258 26.156 1 64.5 86 LYS A CA 1
ATOM 700 C C . LYS A 1 86 ? 3.307 14.156 25.453 1 64.5 86 LYS A C 1
ATOM 702 O O . LYS A 1 86 ? 3.412 14.148 24.219 1 64.5 86 LYS A O 1
ATOM 707 N N . LYS A 1 87 ? 3.986 13.5 26.328 1 63.94 87 LYS A N 1
ATOM 708 C CA . LYS A 1 87 ? 4.75 12.367 25.812 1 63.94 87 LYS A CA 1
ATOM 709 C C . LYS A 1 87 ? 3.826 11.242 25.344 1 63.94 87 LYS A C 1
ATOM 711 O O . LYS A 1 87 ? 2.861 10.906 26.031 1 63.94 87 LYS A O 1
ATOM 716 N N . ASP A 1 88 ? 3.783 11.094 24.078 1 70.69 88 ASP A N 1
ATOM 717 C CA . ASP A 1 88 ? 3.174 9.867 23.547 1 70.69 88 ASP A CA 1
ATOM 718 C C . ASP A 1 88 ? 4.184 8.727 23.5 1 70.69 88 ASP A C 1
ATOM 720 O O . ASP A 1 88 ? 5.25 8.859 22.906 1 70.69 88 ASP A O 1
ATOM 724 N N . GLU A 1 89 ? 3.906 7.723 24.266 1 72.12 89 GLU A N 1
ATOM 725 C CA . GLU A 1 89 ? 4.832 6.598 24.391 1 72.12 89 GLU A CA 1
ATOM 726 C C . GLU A 1 89 ? 5.059 5.93 23.031 1 72.12 89 GLU A C 1
ATOM 728 O O . GLU A 1 89 ? 6.102 5.312 22.812 1 72.12 89 GLU A O 1
ATOM 733 N N . LYS A 1 90 ? 4.141 6.137 22.141 1 81.38 90 LYS A N 1
ATOM 734 C CA . LYS A 1 90 ? 4.211 5.398 20.891 1 81.38 90 LYS A CA 1
ATOM 735 C C . LYS A 1 90 ? 4.977 6.188 19.828 1 81.38 90 LYS A C 1
ATOM 737 O O . LYS A 1 90 ? 5.555 5.605 18.906 1 81.38 90 LYS A O 1
ATOM 742 N N . PHE A 1 91 ? 4.988 7.512 20.016 1 90.88 91 PHE A N 1
ATOM 743 C CA . PHE A 1 91 ? 5.617 8.414 19.062 1 90.88 91 PHE A CA 1
ATOM 744 C C . PHE A 1 91 ? 5.969 9.742 19.719 1 90.88 91 PHE A C 1
ATOM 746 O O . PHE A 1 91 ? 5.094 10.422 20.266 1 90.88 91 PHE A O 1
ATOM 753 N N . LYS A 1 92 ? 7.223 10.047 19.688 1 89.31 92 LYS A N 1
ATOM 754 C CA . LYS A 1 92 ? 7.641 11.344 20.219 1 89.31 92 LYS A CA 1
ATOM 755 C C . LYS A 1 92 ? 7.316 12.469 19.25 1 89.31 92 LYS A C 1
ATOM 757 O O . LYS A 1 92 ? 7.805 12.477 18.109 1 89.31 92 LYS A O 1
ATOM 762 N N . PRO A 1 93 ? 6.535 13.391 19.672 1 92.5 93 PRO A N 1
ATOM 763 C CA . PRO A 1 93 ? 6.211 14.508 18.781 1 92.5 93 PRO A CA 1
ATOM 764 C C . PRO A 1 93 ? 7.449 15.258 18.297 1 92.5 93 PRO A C 1
ATOM 766 O O . PRO A 1 93 ? 8.453 15.336 19.031 1 92.5 93 PRO A O 1
ATOM 769 N N . VAL A 1 94 ? 7.316 15.797 17.141 1 93.31 94 VAL A N 1
ATOM 770 C CA . VAL A 1 94 ? 8.398 16.578 16.547 1 93.31 94 VAL A CA 1
ATOM 771 C C . VAL A 1 94 ? 8.039 18.062 16.578 1 93.31 94 VAL A C 1
ATOM 773 O O . VAL A 1 94 ? 6.984 18.453 16.078 1 93.31 94 VAL A O 1
ATOM 776 N N . LEU A 1 95 ? 8.922 18.859 17.156 1 93.69 95 LEU A N 1
ATOM 777 C CA . LEU A 1 95 ? 8.703 20.297 17.25 1 93.69 95 LEU A CA 1
ATOM 778 C C . LEU A 1 95 ? 9.664 21.047 16.344 1 93.69 95 LEU A C 1
ATOM 780 O O . LEU A 1 95 ? 10.844 20.703 16.234 1 93.69 95 LEU A O 1
ATOM 784 N N . LYS A 1 96 ? 9.125 22.047 15.711 1 95.38 96 LYS A N 1
ATOM 785 C CA . LYS A 1 96 ? 9.93 22.922 14.859 1 95.38 96 LYS A CA 1
ATOM 786 C C . LYS A 1 96 ? 9.32 24.312 14.773 1 95.38 96 LYS A C 1
ATOM 788 O O . LYS A 1 96 ? 8.109 24.484 14.914 1 95.38 96 LYS A O 1
ATOM 793 N N . THR A 1 97 ? 10.164 25.297 14.648 1 96.38 97 THR A N 1
ATOM 794 C CA . THR A 1 97 ? 9.727 26.656 14.414 1 96.38 97 THR A CA 1
ATOM 795 C C . THR A 1 97 ? 10.07 27.109 13 1 96.38 97 THR A C 1
ATOM 797 O O . THR A 1 97 ? 11.164 26.828 12.5 1 96.38 97 THR A O 1
ATOM 800 N N . PHE A 1 98 ? 9.109 27.75 12.367 1 96.56 98 PHE A N 1
ATOM 801 C CA . PHE A 1 98 ? 9.32 28.266 11.023 1 96.56 98 PHE A CA 1
ATOM 802 C C . PHE A 1 98 ? 9.203 29.781 11.008 1 96.56 98 PHE A C 1
ATOM 804 O O . PHE A 1 98 ? 8.266 30.344 11.57 1 96.56 98 PHE A O 1
ATOM 811 N N . ASP A 1 99 ? 10.164 30.406 10.328 1 95.94 99 ASP A N 1
ATOM 812 C CA . ASP A 1 99 ? 10.055 31.828 10.047 1 95.94 99 ASP A CA 1
ATOM 813 C C . ASP A 1 99 ? 9.117 32.094 8.875 1 95.94 99 ASP A C 1
ATOM 815 O O . ASP A 1 99 ? 9.227 31.453 7.828 1 95.94 99 ASP A O 1
ATOM 819 N N . LEU A 1 100 ? 8.203 33 9.047 1 94.75 100 LEU A N 1
ATOM 820 C CA . LEU A 1 100 ? 7.227 33.312 8.008 1 94.75 100 LEU A CA 1
ATOM 821 C C . LEU A 1 100 ? 7.668 34.5 7.176 1 94.75 100 LEU A C 1
ATOM 823 O O . LEU A 1 100 ? 8.094 35.531 7.723 1 94.75 100 LEU A O 1
ATOM 827 N N . ARG A 1 101 ? 7.59 34.281 5.906 1 91.06 101 ARG A N 1
ATOM 828 C CA . ARG A 1 101 ? 7.918 35.375 4.996 1 91.06 101 ARG A CA 1
ATOM 829 C C . ARG A 1 101 ? 6.723 36.281 4.797 1 91.06 101 ARG A C 1
ATOM 831 O O . ARG A 1 101 ? 6.883 37.438 4.359 1 91.06 101 ARG A O 1
ATOM 838 N N . ALA A 1 102 ? 5.566 35.812 5.027 1 91.56 102 ALA A N 1
ATOM 839 C CA . ALA A 1 102 ? 4.32 36.562 4.891 1 91.56 102 ALA A CA 1
ATOM 840 C C . ALA A 1 102 ? 3.326 36.188 5.984 1 91.56 102 ALA A C 1
ATOM 842 O O . ALA A 1 102 ? 3.467 35.125 6.617 1 91.56 102 ALA A O 1
ATOM 843 N N . THR A 1 103 ? 2.385 37.062 6.129 1 94.31 103 THR A N 1
ATOM 844 C CA . THR A 1 103 ? 1.341 36.812 7.121 1 94.31 103 THR A CA 1
ATOM 845 C C . THR A 1 103 ? 0.469 35.625 6.707 1 94.31 103 THR A C 1
ATOM 847 O O . THR A 1 103 ? 0.102 35.5 5.539 1 94.31 103 THR A O 1
ATOM 850 N N . VAL A 1 104 ? 0.188 34.719 7.676 1 95.94 104 VAL A N 1
ATOM 851 C CA . VAL A 1 104 ? -0.755 33.625 7.473 1 95.94 104 VAL A CA 1
ATOM 852 C C . VAL A 1 104 ? -2.127 34.031 8.016 1 95.94 104 VAL A C 1
ATOM 854 O O . VAL A 1 104 ? -2.252 34.406 9.18 1 95.94 104 VAL A O 1
ATOM 857 N N . GLU A 1 105 ? -3.053 33.969 7.164 1 96.44 105 GLU A N 1
ATOM 858 C CA . GLU A 1 105 ? -4.441 34.188 7.562 1 96.44 105 GLU A CA 1
ATOM 859 C C . GLU A 1 105 ? -5.238 32.875 7.5 1 96.44 105 GLU A C 1
ATOM 861 O O . GLU A 1 105 ? -5.34 32.281 6.438 1 96.44 105 GLU A O 1
ATOM 866 N N . ASP A 1 106 ? -5.777 32.5 8.617 1 96.5 106 ASP A N 1
ATOM 867 C CA . ASP A 1 106 ? -6.57 31.281 8.711 1 96.5 106 ASP A CA 1
ATOM 868 C C . ASP A 1 106 ? -8.016 31.594 9.102 1 96.5 106 ASP A C 1
ATOM 870 O O . ASP A 1 106 ? -8.32 31.781 10.281 1 96.5 106 ASP A O 1
ATOM 874 N N . LYS A 1 107 ? -8.875 31.5 8.109 1 94.81 107 LYS A N 1
ATOM 875 C CA . LYS A 1 107 ? -10.281 31.844 8.312 1 94.81 107 LYS A CA 1
ATOM 876 C C . LYS A 1 107 ? -11.047 30.672 8.906 1 94.81 107 LYS A C 1
ATOM 878 O O . LYS A 1 107 ? -12.203 30.812 9.312 1 94.81 107 LYS A O 1
ATOM 883 N N . GLU A 1 108 ? -10.422 29.5 8.992 1 95.44 108 GLU A N 1
ATOM 884 C CA . GLU A 1 108 ? -11.078 28.312 9.516 1 95.44 108 GLU A CA 1
ATOM 885 C C . GLU A 1 108 ? -10.445 27.859 10.828 1 95.44 108 GLU A C 1
ATOM 887 O O . GLU A 1 108 ? -10.602 26.703 11.234 1 95.44 108 GLU A O 1
ATOM 892 N N . ALA A 1 109 ? -9.75 28.688 11.469 1 94.88 109 ALA A N 1
ATOM 893 C CA . ALA A 1 109 ? -8.945 28.328 12.633 1 94.88 109 ALA A CA 1
ATOM 894 C C . ALA A 1 109 ? -9.797 27.672 13.711 1 94.88 109 ALA A C 1
ATOM 896 O O . ALA A 1 109 ? -9.414 26.656 14.281 1 94.88 109 ALA A O 1
ATOM 897 N N . GLU A 1 110 ? -10.938 28.219 14.039 1 92.88 110 GLU A N 1
ATOM 898 C CA . GLU A 1 110 ? -11.781 27.703 15.109 1 92.88 110 GLU A CA 1
ATOM 899 C C . GLU A 1 110 ? -12.25 26.281 14.82 1 92.88 110 GLU A C 1
ATOM 901 O O . GLU A 1 110 ? -12.336 25.453 15.727 1 92.88 110 GLU A O 1
ATOM 906 N N . GLU A 1 111 ? -12.508 26.016 13.578 1 94.19 111 GLU A N 1
ATOM 907 C CA . GLU A 1 111 ? -12.977 24.703 13.156 1 94.19 111 GLU A CA 1
ATOM 908 C C . GLU A 1 111 ? -11.875 23.641 13.32 1 94.19 111 GLU A C 1
ATOM 910 O O . GLU A 1 111 ? -12.164 22.453 13.469 1 94.19 111 GLU A O 1
ATOM 915 N N . PHE A 1 112 ? -10.641 24.094 13.359 1 96.69 112 PHE A N 1
ATOM 916 C CA . PHE A 1 112 ? -9.523 23.156 13.383 1 96.69 112 PHE A CA 1
ATOM 917 C C . PHE A 1 112 ? -8.711 23.312 14.656 1 96.69 112 PHE A C 1
ATOM 919 O O . PHE A 1 112 ? -7.527 22.969 14.688 1 96.69 112 PHE A O 1
ATOM 926 N N . LYS A 1 113 ? -9.336 23.906 15.625 1 94.06 113 LYS A N 1
ATOM 927 C CA . LYS A 1 113 ? -8.688 23.969 16.922 1 94.06 113 LYS A CA 1
ATOM 928 C C . LYS A 1 113 ? -8.422 22.562 17.469 1 94.06 113 LYS A C 1
ATOM 930 O O . LYS A 1 113 ? -9.32 21.719 17.469 1 94.06 113 LYS A O 1
ATOM 935 N N . SER A 1 114 ? -7.234 22.328 17.844 1 92.69 114 SER A N 1
ATOM 936 C CA . SER A 1 114 ? -6.836 21 18.312 1 92.69 114 SER A CA 1
ATOM 937 C C . SER A 1 114 ? -7.523 20.641 19.625 1 92.69 114 SER A C 1
ATOM 939 O O . SER A 1 114 ? -7.652 21.469 20.516 1 92.69 114 SER A O 1
ATOM 941 N N . LYS A 1 115 ? -8.117 19.469 19.781 1 79.56 115 LYS A N 1
ATOM 942 C CA . LYS A 1 115 ? -8.805 19.016 20.984 1 79.56 115 LYS A CA 1
ATOM 943 C C . LYS A 1 115 ? -7.883 18.172 21.859 1 79.56 115 LYS A C 1
ATOM 945 O O . LYS A 1 115 ? -8.164 17.953 23.047 1 79.56 115 LYS A O 1
ATOM 950 N N . SER A 1 116 ? -6.922 17.5 21.359 1 64.12 116 SER A N 1
ATOM 951 C CA . SER A 1 116 ? -6.188 16.453 22.078 1 64.12 116 SER A CA 1
ATOM 952 C C . SER A 1 116 ? -4.762 16.906 22.391 1 64.12 116 SER A C 1
ATOM 954 O O . SER A 1 116 ? -3.883 16.078 22.625 1 64.12 116 SER A O 1
ATOM 956 N N . CYS A 1 117 ? -4.508 18.203 22.359 1 55.78 117 CYS A N 1
ATOM 957 C CA . CYS A 1 117 ? -3.096 18.547 22.469 1 55.78 117 CYS A CA 1
ATOM 958 C C . CYS A 1 117 ? -2.6 18.375 23.891 1 55.78 117 CYS A C 1
ATOM 960 O O . CYS A 1 117 ? -1.43 18.641 24.188 1 55.78 117 CYS A O 1
ATOM 962 N N . GLY A 1 118 ? -3.307 17.484 24.562 1 54.44 118 GLY A N 1
ATOM 963 C CA . GLY A 1 118 ? -2.84 17.344 25.938 1 54.44 118 GLY A CA 1
ATOM 964 C C . GLY A 1 118 ? -2.459 18.672 26.562 1 54.44 118 GLY A C 1
ATOM 965 O O . GLY A 1 118 ? -2.203 18.75 27.766 1 54.44 118 GLY A O 1
ATOM 966 N N . ASP A 1 119 ? -2.064 19.594 25.703 1 58.88 119 ASP A N 1
ATOM 967 C CA . ASP A 1 119 ? -1.635 20.844 26.312 1 58.88 119 ASP A CA 1
ATOM 968 C C . ASP A 1 119 ? -2.826 21.766 26.578 1 58.88 119 ASP A C 1
ATOM 970 O O . ASP A 1 119 ? -3.852 21.672 25.906 1 58.88 119 ASP A O 1
ATOM 974 N N . GLU A 1 120 ? -2.949 22.203 27.656 1 63.97 120 GLU A N 1
ATOM 975 C CA . GLU A 1 120 ? -3.895 23.219 28.125 1 63.97 120 GLU A CA 1
ATOM 976 C C . GLU A 1 120 ? -3.842 24.469 27.25 1 63.97 120 GLU A C 1
ATOM 978 O O . GLU A 1 120 ? -4.438 25.484 27.578 1 63.97 120 GLU A O 1
ATOM 983 N N . LYS A 1 121 ? -3.17 24.25 26.047 1 77.56 121 LYS A N 1
ATOM 984 C CA . LYS A 1 121 ? -3.037 25.438 25.203 1 77.56 121 LYS A CA 1
ATOM 985 C C . LYS A 1 121 ? -4.246 25.594 24.281 1 77.56 121 LYS A C 1
ATOM 987 O O . LYS A 1 121 ? -4.734 24.625 23.719 1 77.56 121 LYS A O 1
ATOM 992 N N . GLU A 1 122 ? -4.711 26.812 24.125 1 84.06 122 GLU A N 1
ATOM 993 C CA . GLU A 1 122 ? -5.945 27.078 23.391 1 84.06 122 GLU A CA 1
ATOM 994 C C . GLU A 1 122 ? -5.656 27.609 22 1 84.06 122 GLU A C 1
ATOM 996 O O . GLU A 1 122 ? -6.559 27.719 21.172 1 84.06 122 GLU A O 1
ATOM 1001 N N . ASP A 1 123 ? -4.418 27.953 21.656 1 91.69 123 ASP A N 1
ATOM 1002 C CA . ASP A 1 123 ? -4.074 28.531 20.359 1 91.69 123 ASP A CA 1
ATOM 1003 C C . ASP A 1 123 ? -3.344 27.516 19.484 1 91.69 123 ASP A C 1
ATOM 1005 O O . ASP A 1 123 ? -2.324 27.844 18.859 1 91.69 123 ASP A O 1
ATOM 1009 N N . VAL A 1 124 ? -3.768 26.281 19.547 1 94.06 124 VAL A N 1
ATOM 1010 C CA . VAL A 1 124 ? -3.203 25.219 18.719 1 94.06 124 VAL A CA 1
ATOM 1011 C C . VAL A 1 124 ? -4.227 24.781 17.672 1 94.06 124 VAL A C 1
ATOM 1013 O O . VAL A 1 124 ? -5.363 24.438 18.016 1 94.06 124 VAL A O 1
ATOM 1016 N N . PHE A 1 125 ? -3.787 24.812 16.422 1 96.25 125 PHE A N 1
ATOM 1017 C CA . PHE A 1 125 ? -4.699 24.516 15.328 1 96.25 125 PHE A CA 1
ATOM 1018 C C . PHE A 1 125 ? -4.102 23.469 14.398 1 96.25 125 PHE A C 1
ATOM 1020 O O . PHE A 1 125 ? -2.906 23.5 14.102 1 96.25 125 PHE A O 1
ATOM 1027 N N . ILE A 1 126 ? -4.945 22.547 13.953 1 97.12 126 ILE A N 1
ATOM 1028 C CA . ILE A 1 126 ? -4.496 21.531 13 1 97.12 126 ILE A CA 1
ATOM 1029 C C . ILE A 1 126 ? -4.348 22.156 11.617 1 97.12 126 ILE A C 1
ATOM 1031 O O . ILE A 1 126 ? -5.293 22.75 11.094 1 97.12 126 ILE A O 1
ATOM 1035 N N . ALA A 1 127 ? -3.182 22.016 11.023 1 97.88 127 ALA A N 1
ATOM 1036 C CA . ALA A 1 127 ? -2.881 22.656 9.75 1 97.88 127 ALA A CA 1
ATOM 1037 C C . ALA A 1 127 ? -2.805 21.641 8.617 1 97.88 127 ALA A C 1
ATOM 1039 O O . ALA A 1 127 ? -3.016 21.984 7.453 1 97.88 127 ALA A O 1
ATOM 1040 N N . GLY A 1 128 ? -2.502 20.391 8.938 1 98.12 128 GLY A N 1
ATOM 1041 C CA . GLY A 1 128 ? -2.32 19.391 7.902 1 98.12 128 GLY A CA 1
ATOM 1042 C C . GLY A 1 128 ? -2.115 17.984 8.453 1 98.12 128 GLY A C 1
ATOM 1043 O O . GLY A 1 128 ? -2.215 17.781 9.664 1 98.12 128 GLY A O 1
ATOM 1044 N N . TYR A 1 129 ? -1.902 17 7.52 1 98.38 129 TYR A N 1
ATOM 1045 C CA . TYR A 1 129 ? -1.707 15.625 7.953 1 98.38 129 TYR A CA 1
ATOM 1046 C C . TYR A 1 129 ? -0.847 14.859 6.953 1 98.38 129 TYR A C 1
ATOM 1048 O O . TYR A 1 129 ? -0.644 15.305 5.824 1 98.38 129 TYR A O 1
ATOM 1056 N N . ALA A 1 130 ? -0.285 13.805 7.379 1 98.44 130 ALA A N 1
ATOM 1057 C CA . ALA A 1 130 ? 0.247 12.711 6.57 1 98.44 130 ALA A CA 1
ATOM 1058 C C . ALA A 1 130 ? -0.47 11.398 6.883 1 98.44 130 ALA A C 1
ATOM 1060 O O . ALA A 1 130 ? -0.708 11.078 8.047 1 98.44 130 ALA A O 1
ATOM 1061 N N . PHE A 1 131 ? -0.912 10.727 5.91 1 98.62 131 PHE A N 1
ATOM 1062 C CA . PHE A 1 131 ? -1.597 9.445 6.012 1 98.62 131 PHE A CA 1
ATOM 1063 C C . PHE A 1 131 ? -0.782 8.344 5.348 1 98.62 131 PHE A C 1
ATOM 1065 O O . PHE A 1 131 ? -0.376 8.477 4.191 1 98.62 131 PHE A O 1
ATOM 1072 N N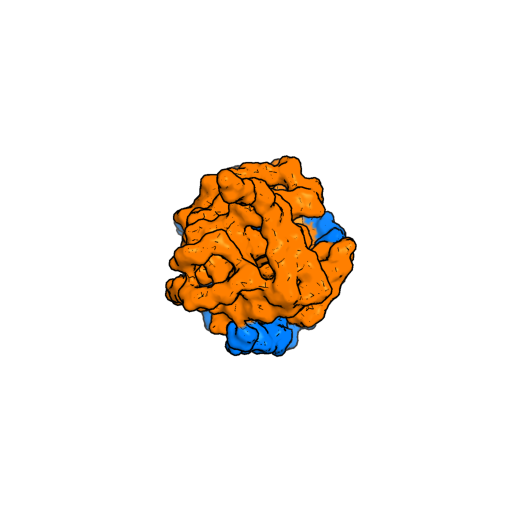 . PHE A 1 132 ? -0.49 7.258 6.113 1 98.69 132 PHE A N 1
ATOM 1073 C CA . PHE A 1 132 ? 0.404 6.23 5.59 1 98.69 132 PHE A CA 1
ATOM 1074 C C . PHE A 1 132 ? 0.136 4.887 6.262 1 98.69 132 PHE A C 1
ATOM 1076 O O . PHE A 1 132 ? -0.592 4.816 7.25 1 98.69 132 PHE A O 1
ATOM 1083 N N . TYR A 1 133 ? 0.658 3.832 5.746 1 98.44 133 TYR A N 1
ATOM 1084 C CA . TYR A 1 133 ? 0.567 2.469 6.254 1 98.44 133 TYR A CA 1
ATOM 1085 C C . TYR A 1 133 ? 1.718 1.614 5.734 1 98.44 133 TYR A C 1
ATOM 1087 O O . TYR A 1 133 ? 2.447 2.027 4.832 1 98.44 133 TYR A O 1
ATOM 1095 N N . ALA A 1 134 ? 1.917 0.46 6.258 1 98.25 134 ALA A N 1
ATOM 1096 C CA . ALA A 1 134 ? 3.018 -0.402 5.836 1 98.25 134 ALA A CA 1
ATOM 1097 C C . ALA A 1 134 ? 2.746 -1.005 4.461 1 98.25 134 ALA A C 1
ATOM 1099 O O . ALA A 1 134 ? 1.598 -1.297 4.117 1 98.25 134 ALA A O 1
ATOM 1100 N N . ASN A 1 135 ? 3.771 -1.129 3.703 1 98.19 135 ASN A N 1
ATOM 1101 C CA . ASN A 1 135 ? 3.688 -1.825 2.424 1 98.19 135 ASN A CA 1
ATOM 1102 C C . ASN A 1 135 ? 4.746 -2.918 2.309 1 98.19 135 ASN A C 1
ATOM 1104 O O . ASN A 1 135 ? 5.625 -3.031 3.168 1 98.19 135 ASN A O 1
ATOM 1108 N N . TYR A 1 136 ? 4.605 -3.746 1.307 1 97.31 136 TYR A N 1
ATOM 1109 C CA . TYR A 1 136 ? 5.473 -4.891 1.064 1 97.31 136 TYR A CA 1
ATOM 1110 C C . TYR A 1 136 ? 5.738 -5.07 -0.426 1 97.31 136 TYR A C 1
ATOM 1112 O O . TYR A 1 136 ? 4.859 -4.824 -1.253 1 97.31 136 TYR A O 1
ATOM 1120 N N . SER A 1 137 ? 6.898 -5.445 -0.676 1 95.38 137 SER A N 1
ATOM 1121 C CA . SER A 1 137 ? 7.344 -5.629 -2.053 1 95.38 137 SER A CA 1
ATOM 1122 C C . SER A 1 137 ? 8.125 -6.926 -2.213 1 95.38 137 SER A C 1
ATOM 1124 O O . SER A 1 137 ? 8.891 -7.309 -1.323 1 95.38 137 SER A O 1
ATOM 1126 N N . CYS A 1 138 ? 7.934 -7.566 -3.346 1 92.81 138 CYS A N 1
ATOM 1127 C CA . CYS A 1 138 ? 8.711 -8.766 -3.631 1 92.81 138 CYS A CA 1
ATOM 1128 C C . CYS A 1 138 ? 10.172 -8.43 -3.893 1 92.81 138 CYS A C 1
ATOM 1130 O O . CYS A 1 138 ? 11.016 -9.32 -4.008 1 92.81 138 CYS A O 1
ATOM 1132 N N . PHE A 1 139 ? 10.5 -7.152 -3.922 1 91.56 139 PHE A N 1
ATOM 1133 C CA . PHE A 1 139 ? 11.867 -6.727 -4.211 1 91.56 139 PHE A CA 1
ATOM 1134 C C . PHE A 1 139 ? 12.648 -6.488 -2.92 1 91.56 139 PHE A C 1
ATOM 1136 O O . PHE A 1 139 ? 13.852 -6.223 -2.955 1 91.56 139 PHE A O 1
ATOM 1143 N N . TYR A 1 140 ? 11.938 -6.57 -1.821 1 92.69 140 TYR A N 1
ATOM 1144 C CA . TYR A 1 140 ? 12.57 -6.363 -0.523 1 92.69 140 TYR A CA 1
ATOM 1145 C C . TYR A 1 140 ? 12.242 -7.504 0.43 1 92.69 140 TYR A C 1
ATOM 1147 O O . TYR A 1 140 ? 11.336 -8.297 0.175 1 92.69 140 TYR A O 1
ATOM 1155 N N . ASP A 1 141 ? 13.016 -7.594 1.499 1 94.62 141 ASP A N 1
ATOM 1156 C CA . ASP A 1 141 ? 12.766 -8.594 2.529 1 94.62 141 ASP A CA 1
ATOM 1157 C C . ASP A 1 141 ? 12.383 -7.938 3.852 1 94.62 141 ASP A C 1
ATOM 1159 O O . ASP A 1 141 ? 12.523 -8.539 4.918 1 94.62 141 ASP A O 1
ATOM 1163 N N . LYS A 1 142 ? 12.047 -6.668 3.754 1 95.94 142 LYS A N 1
ATOM 1164 C CA . LYS A 1 142 ? 11.547 -5.875 4.871 1 95.94 142 LYS A CA 1
ATOM 1165 C C . LYS A 1 142 ? 10.305 -5.082 4.469 1 95.94 142 LYS A C 1
ATOM 1167 O O . LYS A 1 142 ? 10.102 -4.801 3.285 1 95.94 142 LYS A O 1
ATOM 1172 N N . ALA A 1 143 ? 9.539 -4.738 5.465 1 97.25 143 ALA A N 1
ATOM 1173 C CA . ALA A 1 143 ? 8.398 -3.865 5.207 1 97.25 143 ALA A CA 1
ATOM 1174 C C . ALA A 1 143 ? 8.859 -2.482 4.754 1 97.25 143 ALA A C 1
ATOM 1176 O O . ALA A 1 143 ? 10.031 -2.131 4.91 1 97.25 143 ALA A O 1
ATOM 1177 N N . GLY A 1 144 ? 8.031 -1.756 4.113 1 98.12 144 GLY A N 1
ATOM 1178 C CA . GLY A 1 144 ? 8.141 -0.333 3.836 1 98.12 144 GLY A CA 1
ATOM 1179 C C . GLY A 1 144 ? 6.93 0.461 4.289 1 98.12 144 GLY A C 1
ATOM 1180 O O . GLY A 1 144 ? 6.133 -0.021 5.098 1 98.12 144 GLY A O 1
ATOM 1181 N N . ILE A 1 145 ? 6.855 1.69 3.812 1 98.69 145 ILE A N 1
ATOM 1182 C CA . ILE A 1 145 ? 5.691 2.539 4.043 1 98.69 145 ILE A CA 1
ATOM 1183 C C . ILE A 1 145 ? 5.098 2.98 2.707 1 98.69 145 ILE A C 1
ATOM 1185 O O . ILE A 1 145 ? 5.832 3.383 1.8 1 98.69 145 ILE A O 1
ATOM 1189 N N . TYR A 1 146 ? 3.844 2.768 2.611 1 98.81 146 TYR A N 1
ATOM 1190 C CA . TYR A 1 146 ? 3.115 3.461 1.554 1 98.81 146 TYR A CA 1
ATOM 1191 C C . TYR A 1 146 ? 2.631 4.824 2.029 1 98.81 146 TYR A C 1
ATOM 1193 O O . TYR A 1 146 ? 1.811 4.914 2.945 1 98.81 146 TYR A O 1
ATOM 1201 N N . PHE A 1 147 ? 3.182 5.848 1.419 1 98.56 147 PHE A N 1
ATOM 1202 C CA . PHE A 1 147 ? 2.809 7.223 1.723 1 98.56 147 PHE A CA 1
ATOM 1203 C C . PHE A 1 147 ? 1.566 7.633 0.939 1 98.56 147 PHE A C 1
ATOM 1205 O O . PHE A 1 147 ? 1.664 8.039 -0.222 1 98.56 147 PHE A O 1
ATOM 1212 N N . GLU A 1 148 ? 0.407 7.555 1.556 1 98 148 GLU A N 1
ATOM 1213 C CA . GLU A 1 148 ? -0.885 7.648 0.883 1 98 148 GLU A CA 1
ATOM 1214 C C . GLU A 1 148 ? -1.213 9.094 0.516 1 98 148 GLU A C 1
ATOM 1216 O O . GLU A 1 148 ? -1.674 9.367 -0.593 1 98 148 GLU A O 1
ATOM 1221 N N . SER A 1 149 ? -0.998 9.969 1.475 1 96.62 149 SER A N 1
ATOM 1222 C CA . SER A 1 149 ? -1.357 11.352 1.146 1 96.62 149 SER A CA 1
ATOM 1223 C C . SER A 1 149 ? -0.718 12.336 2.119 1 96.62 149 SER A C 1
ATOM 1225 O O . SER A 1 149 ? -0.394 11.977 3.252 1 96.62 149 SER A O 1
ATOM 1227 N N . LEU A 1 150 ? -0.515 13.492 1.626 1 97.12 150 LEU A N 1
ATOM 1228 C CA . LEU A 1 150 ? -0.047 14.688 2.316 1 97.12 150 LEU A CA 1
ATOM 1229 C C . LEU A 1 150 ? -0.946 15.883 2.008 1 97.12 150 LEU A C 1
ATOM 1231 O O . LEU A 1 150 ? -1.169 16.203 0.84 1 97.12 150 LEU A O 1
ATOM 1235 N N . TYR A 1 151 ? -1.442 16.484 3.094 1 97.06 151 TYR A N 1
ATOM 1236 C CA . TYR A 1 151 ? -2.367 17.578 2.844 1 97.06 151 TYR A CA 1
ATOM 1237 C C . TYR A 1 151 ? -2.176 18.703 3.865 1 97.06 151 TYR A C 1
ATOM 1239 O O . TYR A 1 151 ? -1.952 18.438 5.051 1 97.06 151 TYR A O 1
ATOM 1247 N N . PHE A 1 152 ? -2.217 19.906 3.375 1 97.12 152 PHE A N 1
ATOM 1248 C CA . PHE A 1 152 ? -2.254 21.109 4.195 1 97.12 152 PHE A CA 1
ATOM 1249 C C . PHE A 1 152 ? -3.467 21.969 3.85 1 97.12 152 PHE A C 1
ATOM 1251 O O . PHE A 1 152 ? -3.807 22.125 2.676 1 97.12 152 PHE A O 1
ATOM 1258 N N . ARG A 1 153 ? -4.086 22.484 4.891 1 97.31 153 ARG A N 1
ATOM 1259 C CA . ARG A 1 153 ? -5.07 23.531 4.629 1 97.31 153 ARG A CA 1
ATOM 1260 C C . ARG A 1 153 ? -4.461 24.672 3.822 1 97.31 153 ARG A C 1
ATOM 1262 O O . ARG A 1 153 ? -3.258 24.922 3.908 1 97.31 153 ARG A O 1
ATOM 1269 N N . GLU A 1 154 ? -5.289 25.344 3.062 1 95.25 154 GLU A N 1
ATOM 1270 C CA . GLU A 1 154 ? -4.824 26.328 2.088 1 95.25 154 GLU A CA 1
ATOM 1271 C C . GLU A 1 154 ? -3.951 27.391 2.75 1 95.25 154 GLU A C 1
ATOM 1273 O O . GLU A 1 154 ? -2.904 27.766 2.215 1 95.25 154 GLU A O 1
ATOM 1278 N N . SER A 1 155 ? -4.254 27.812 3.896 1 96 155 SER A N 1
ATOM 1279 C CA . SER A 1 155 ? -3.572 28.891 4.59 1 96 155 SER A CA 1
ATOM 1280 C C . SER A 1 155 ? -2.141 28.516 4.949 1 96 155 SER A C 1
ATOM 1282 O O . SER A 1 155 ? -1.315 29.391 5.238 1 96 155 SER A O 1
ATOM 1284 N N . TYR A 1 156 ? -1.843 27.25 4.926 1 96.75 156 TYR A N 1
ATOM 1285 C CA . TYR A 1 156 ? -0.571 26.812 5.488 1 96.75 156 TYR A CA 1
ATOM 1286 C C . TYR A 1 156 ? 0.298 26.156 4.422 1 96.75 156 TYR A C 1
ATOM 1288 O O . TYR A 1 156 ? 1.248 25.438 4.738 1 96.75 156 TYR A O 1
ATOM 1296 N N . ARG A 1 157 ? -0 26.375 3.203 1 93.69 157 ARG A N 1
ATOM 1297 C CA . ARG A 1 157 ? 0.77 25.812 2.094 1 93.69 157 ARG A CA 1
ATOM 1298 C C . ARG A 1 157 ? 1.956 26.719 1.75 1 93.69 157 ARG A C 1
ATOM 1300 O O . ARG A 1 157 ? 1.95 27.906 2.059 1 93.69 157 ARG A O 1
ATOM 1307 N N . LYS A 1 158 ? 3.059 26.094 1.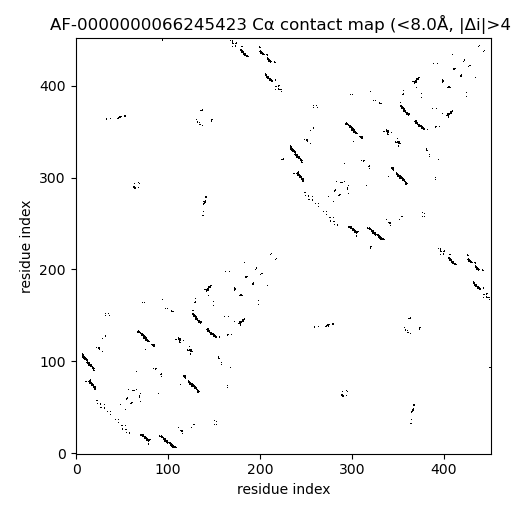232 1 89.81 158 LYS A N 1
ATOM 1308 C CA . LYS A 1 158 ? 4.246 26.766 0.715 1 89.81 158 LYS A CA 1
ATOM 1309 C C . LYS A 1 158 ? 5.035 27.422 1.84 1 89.81 158 LYS A C 1
ATOM 1311 O O . LYS A 1 158 ? 5.621 28.484 1.647 1 89.81 158 LYS A O 1
ATOM 1316 N N . LEU A 1 159 ? 4.961 26.844 3.045 1 91.5 159 LEU A N 1
ATOM 1317 C CA . LEU A 1 159 ? 5.691 27.391 4.188 1 91.5 159 LEU A CA 1
ATOM 1318 C C . LEU A 1 159 ? 6.859 26.484 4.559 1 91.5 159 LEU A C 1
ATOM 1320 O O . LEU A 1 159 ? 7.59 26.766 5.512 1 91.5 159 LEU A O 1
ATOM 1324 N N . GLY A 1 160 ? 6.961 25.375 3.83 1 90.25 160 GLY A N 1
ATOM 1325 C CA . GLY A 1 160 ? 8.07 24.469 4.062 1 90.25 160 GLY A CA 1
ATOM 1326 C C . GLY A 1 160 ? 7.734 23.344 5.039 1 90.25 160 GLY A C 1
ATOM 1327 O O . GLY A 1 160 ? 8.578 22.516 5.352 1 90.25 160 GLY A O 1
ATOM 1328 N N . MET A 1 161 ? 6.543 23.25 5.414 1 95.25 161 MET A N 1
ATOM 1329 C CA . MET A 1 161 ? 6.152 22.297 6.457 1 95.25 161 MET A CA 1
ATOM 1330 C C . MET A 1 161 ? 5.941 20.906 5.875 1 95.25 161 MET A C 1
ATOM 1332 O O . MET A 1 161 ? 5.914 19.922 6.613 1 95.25 161 MET A O 1
ATOM 1336 N N . GLY A 1 162 ? 5.816 20.859 4.586 1 96 162 GLY A N 1
ATOM 1337 C CA . GLY A 1 162 ? 5.691 19.562 3.938 1 96 162 GLY A CA 1
ATOM 1338 C C . GLY A 1 162 ? 6.898 18.656 4.148 1 96 162 GLY A C 1
ATOM 1339 O O . GLY A 1 162 ? 6.754 17.453 4.348 1 96 162 GLY A O 1
ATOM 1340 N N . GLY A 1 163 ? 8.055 19.328 4.109 1 95.75 163 GLY A N 1
ATOM 1341 C CA . GLY A 1 163 ? 9.273 18.578 4.352 1 95.75 163 GLY A CA 1
ATOM 1342 C C . GLY A 1 163 ? 9.328 17.969 5.738 1 95.75 163 GLY A C 1
ATOM 1343 O O . GLY A 1 163 ? 9.844 16.859 5.91 1 95.75 163 GLY A O 1
ATOM 1344 N N . LEU A 1 164 ? 8.773 18.703 6.668 1 96 164 LEU A N 1
ATOM 1345 C CA . LEU A 1 164 ? 8.766 18.203 8.039 1 96 164 LEU A CA 1
ATOM 1346 C C . LEU A 1 164 ? 7.887 16.969 8.156 1 96 164 LEU A C 1
ATOM 1348 O O . LEU A 1 164 ? 8.305 15.953 8.734 1 96 164 LEU A O 1
ATOM 1352 N N . LEU A 1 165 ? 6.66 17.016 7.633 1 96.69 165 LEU A N 1
ATOM 1353 C CA . LEU A 1 165 ? 5.738 15.891 7.734 1 96.69 165 LEU A CA 1
ATOM 1354 C C . LEU A 1 165 ? 6.266 14.68 6.977 1 96.69 165 LEU A C 1
ATOM 1356 O O . LEU A 1 165 ? 6.312 13.57 7.52 1 96.69 165 LEU A O 1
ATOM 1360 N N . PHE A 1 166 ? 6.703 14.906 5.754 1 97.62 166 PHE A N 1
ATOM 1361 C CA . PHE A 1 166 ? 7.238 13.812 4.957 1 97.62 166 PHE A CA 1
ATOM 1362 C C . PHE A 1 166 ? 8.5 13.242 5.602 1 97.62 166 PHE A C 1
ATOM 1364 O O . PHE A 1 166 ? 8.656 12.023 5.695 1 97.62 166 PHE A O 1
ATOM 1371 N N . GLY A 1 167 ? 9.344 14.117 5.988 1 97.31 167 GLY A N 1
ATOM 1372 C CA . GLY A 1 167 ? 10.57 13.68 6.652 1 97.31 167 GLY A CA 1
ATOM 1373 C C . GLY A 1 167 ? 10.312 12.875 7.91 1 97.31 167 GLY A C 1
ATOM 1374 O O . GLY A 1 167 ? 11.039 11.93 8.203 1 97.31 167 GLY A O 1
ATOM 1375 N N . THR A 1 168 ? 9.32 13.273 8.656 1 97.12 168 THR A N 1
ATOM 1376 C CA . THR A 1 168 ? 8.969 12.531 9.859 1 97.12 168 THR A CA 1
ATOM 1377 C C . THR A 1 168 ? 8.523 11.117 9.523 1 97.12 168 THR A C 1
ATOM 1379 O O . THR A 1 168 ? 8.938 10.156 10.172 1 97.12 168 THR A O 1
ATOM 1382 N N . VAL A 1 169 ? 7.707 10.945 8.469 1 98.19 169 VAL A N 1
ATOM 1383 C CA . VAL A 1 169 ? 7.273 9.617 8.039 1 98.19 169 VAL A CA 1
ATOM 1384 C C . VAL A 1 169 ? 8.477 8.812 7.559 1 98.19 169 VAL A C 1
ATOM 1386 O O . VAL A 1 169 ? 8.609 7.629 7.891 1 98.19 169 VAL A O 1
ATOM 1389 N N . ALA A 1 170 ? 9.359 9.461 6.797 1 98.38 170 ALA A N 1
ATOM 1390 C CA . ALA A 1 170 ? 10.57 8.797 6.324 1 98.38 170 ALA A CA 1
ATOM 1391 C C . ALA A 1 170 ? 11.445 8.352 7.496 1 98.38 170 ALA A C 1
ATOM 1393 O O . ALA A 1 170 ? 12.031 7.273 7.465 1 98.38 170 ALA A O 1
ATOM 1394 N N . SER A 1 171 ? 11.492 9.188 8.492 1 97.5 171 SER A N 1
ATOM 1395 C CA . SER A 1 171 ? 12.258 8.844 9.688 1 97.5 171 SER A CA 1
ATOM 1396 C C . SER A 1 171 ? 11.664 7.637 10.398 1 97.5 171 SER A C 1
ATOM 1398 O O . SER A 1 171 ? 12.398 6.773 10.891 1 97.5 171 SER A O 1
ATOM 1400 N N . ILE A 1 172 ? 10.391 7.574 10.477 1 96.94 172 ILE A N 1
ATOM 1401 C CA . ILE A 1 172 ? 9.719 6.418 11.055 1 96.94 172 ILE A CA 1
ATOM 1402 C C . ILE A 1 172 ? 10.125 5.152 10.305 1 96.94 172 ILE A C 1
ATOM 1404 O O . ILE A 1 172 ? 10.477 4.145 10.922 1 96.94 172 ILE A O 1
ATOM 1408 N N . ALA A 1 173 ? 10.102 5.207 9.016 1 97.88 173 ALA A N 1
ATOM 1409 C CA . ALA A 1 173 ? 10.477 4.059 8.203 1 97.88 173 ALA A CA 1
ATOM 1410 C C . ALA A 1 173 ? 11.922 3.652 8.461 1 97.88 173 ALA A C 1
ATOM 1412 O O . ALA A 1 173 ? 12.203 2.492 8.773 1 97.88 173 ALA A O 1
ATOM 1413 N N . ALA A 1 174 ? 12.805 4.617 8.383 1 97.44 174 ALA A N 1
ATOM 1414 C CA . ALA A 1 174 ? 14.227 4.352 8.539 1 97.44 174 ALA A CA 1
ATOM 1415 C C . ALA A 1 174 ? 14.539 3.805 9.93 1 97.44 174 ALA A C 1
ATOM 1417 O O . ALA A 1 174 ? 15.273 2.822 10.07 1 97.44 174 ALA A O 1
ATOM 1418 N N . ASN A 1 175 ? 13.945 4.406 10.922 1 95.75 175 ASN A N 1
ATOM 1419 C CA . ASN A 1 175 ? 14.234 4.035 12.305 1 95.75 175 ASN A CA 1
ATOM 1420 C C . ASN A 1 175 ? 13.648 2.672 12.656 1 95.75 175 ASN A C 1
ATOM 1422 O O . ASN A 1 175 ? 14.078 2.031 13.617 1 95.75 175 ASN A O 1
ATOM 1426 N N . ASN A 1 176 ? 12.672 2.238 11.898 1 94.62 176 ASN A N 1
ATOM 1427 C CA . ASN A 1 176 ? 12.086 0.926 12.141 1 94.62 176 ASN A CA 1
ATOM 1428 C C . ASN A 1 176 ? 12.688 -0.135 11.227 1 94.62 176 ASN A C 1
ATOM 1430 O O . ASN A 1 176 ? 12.188 -1.261 11.156 1 94.62 176 ASN A O 1
ATOM 1434 N N . GLY A 1 177 ? 13.68 0.253 10.414 1 94.81 177 GLY A N 1
ATOM 1435 C CA . GLY A 1 177 ? 14.359 -0.686 9.531 1 94.81 177 GLY A CA 1
ATOM 1436 C C . GLY A 1 177 ? 13.555 -1.024 8.297 1 94.81 177 GLY A C 1
ATOM 1437 O O . GLY A 1 177 ? 13.758 -2.08 7.688 1 94.81 177 GLY A O 1
ATOM 1438 N N . PHE A 1 178 ? 12.594 -0.226 7.973 1 96.94 178 PHE A N 1
ATOM 1439 C CA . PHE A 1 178 ? 11.812 -0.428 6.762 1 96.94 178 PHE A CA 1
ATOM 1440 C C . PHE A 1 178 ? 12.648 -0.13 5.523 1 96.94 178 PHE A C 1
ATOM 1442 O O . PHE A 1 178 ? 13.617 0.628 5.59 1 96.94 178 PHE A O 1
ATOM 1449 N N . ALA A 1 179 ? 12.25 -0.708 4.406 1 96.5 179 ALA A N 1
ATOM 1450 C CA . ALA A 1 179 ? 13.109 -0.723 3.227 1 96.5 179 ALA A CA 1
ATOM 1451 C C . ALA A 1 179 ? 12.828 0.479 2.328 1 96.5 179 ALA A C 1
ATOM 1453 O O . ALA A 1 179 ? 13.656 0.853 1.501 1 96.5 179 ALA A O 1
ATOM 1454 N N . SER A 1 180 ? 11.625 1.063 2.506 1 97.81 180 SER A N 1
ATOM 1455 C CA . SER A 1 180 ? 11.234 2.051 1.506 1 97.81 180 SER A CA 1
ATOM 1456 C C . SER A 1 180 ? 10.094 2.93 2.016 1 97.81 180 SER A C 1
ATOM 1458 O O . SER A 1 180 ? 9.438 2.592 3 1 97.81 180 SER A O 1
ATOM 1460 N N . VAL A 1 181 ? 9.969 4.094 1.422 1 98.69 181 VAL A N 1
ATOM 1461 C CA . VAL A 1 181 ? 8.75 4.898 1.4 1 98.69 181 VAL A CA 1
ATOM 1462 C C . VAL A 1 181 ? 8.281 5.086 -0.041 1 98.69 181 VAL A C 1
ATOM 1464 O O . VAL A 1 181 ? 9.008 5.648 -0.867 1 98.69 181 VAL A O 1
ATOM 1467 N N . GLU A 1 182 ? 7.082 4.578 -0.291 1 98.56 182 GLU A N 1
ATOM 1468 C CA . GLU A 1 182 ? 6.582 4.555 -1.662 1 98.56 182 GLU A CA 1
ATOM 1469 C C . GLU A 1 182 ? 5.199 5.188 -1.754 1 98.56 182 GLU A C 1
ATOM 1471 O O . GLU A 1 182 ? 4.52 5.363 -0.739 1 98.56 182 GLU A O 1
ATOM 1476 N N . GLY A 1 183 ? 4.789 5.574 -2.969 1 97.88 183 GLY A N 1
ATOM 1477 C CA . GLY A 1 183 ? 3.469 6.145 -3.189 1 97.88 183 GLY A CA 1
ATOM 1478 C C . GLY A 1 183 ? 3.24 6.582 -4.625 1 97.88 183 GLY A C 1
ATOM 1479 O O . GLY A 1 183 ? 3.998 6.207 -5.52 1 97.88 183 GLY A O 1
ATOM 1480 N N . ILE A 1 184 ? 2.15 7.301 -4.816 1 96.81 184 ILE A N 1
ATOM 1481 C CA . ILE A 1 184 ? 1.764 7.801 -6.129 1 96.81 184 ILE A CA 1
ATOM 1482 C C . ILE A 1 184 ? 1.771 9.328 -6.121 1 96.81 184 ILE A C 1
ATOM 1484 O O . ILE A 1 184 ? 1.373 9.953 -5.133 1 96.81 184 ILE A O 1
ATOM 1488 N N . VAL A 1 185 ? 2.193 9.883 -7.219 1 94.56 185 VAL A N 1
ATOM 1489 C CA . VAL A 1 185 ? 2.291 11.328 -7.375 1 94.56 185 VAL A CA 1
ATOM 1490 C C . VAL A 1 185 ? 1.526 11.766 -8.625 1 94.56 185 VAL A C 1
ATOM 1492 O O . VAL A 1 185 ? 1.666 11.156 -9.688 1 94.56 185 VAL A O 1
ATOM 1495 N N . ALA A 1 186 ? 0.733 12.805 -8.453 1 90.44 186 ALA A N 1
ATOM 1496 C CA . ALA A 1 186 ? 0.055 13.375 -9.609 1 90.44 186 ALA A CA 1
ATOM 1497 C C . ALA A 1 186 ? 1.023 14.188 -10.469 1 90.44 186 ALA A C 1
ATOM 1499 O O . ALA A 1 186 ? 1.649 15.133 -9.984 1 90.44 186 ALA A O 1
ATOM 1500 N N . VAL A 1 187 ? 1.04 13.922 -11.766 1 89.88 187 VAL A N 1
ATOM 1501 C CA . VAL A 1 187 ? 2.059 14.523 -12.617 1 89.88 187 VAL A CA 1
ATOM 1502 C C . VAL A 1 187 ? 1.616 15.922 -13.047 1 89.88 187 VAL A C 1
ATOM 1504 O O . VAL A 1 187 ? 2.447 16.75 -13.406 1 89.88 187 VAL A O 1
ATOM 1507 N N . TRP A 1 188 ? 0.311 16.188 -13.078 1 89.94 188 TRP A N 1
ATOM 1508 C CA . TRP A 1 188 ? -0.172 17.516 -13.461 1 89.94 188 TRP A CA 1
ATOM 1509 C C . TRP A 1 188 ? 0.122 18.547 -12.375 1 89.94 188 TRP A C 1
ATOM 1511 O O . TRP A 1 188 ? 0.059 19.75 -12.625 1 89.94 188 TRP A O 1
ATOM 1521 N N . ASN A 1 189 ? 0.314 18.047 -11.148 1 89.5 189 ASN A N 1
ATOM 1522 C CA . ASN A 1 189 ? 0.69 18.922 -10.047 1 89.5 189 ASN A CA 1
ATOM 1523 C C . ASN A 1 189 ? 2.205 19.078 -9.953 1 89.5 189 ASN A C 1
ATOM 1525 O O . ASN A 1 189 ? 2.855 18.422 -9.141 1 89.5 189 ASN A O 1
ATOM 1529 N N . LYS A 1 190 ? 2.738 20.031 -10.609 1 92 190 LYS A N 1
ATOM 1530 C CA . LYS A 1 190 ? 4.184 20.219 -10.719 1 92 190 LYS A CA 1
ATOM 1531 C C . LYS A 1 190 ? 4.801 20.531 -9.359 1 92 190 LYS A C 1
ATOM 1533 O O . LYS A 1 190 ? 5.902 20.078 -9.055 1 92 190 LYS A O 1
ATOM 1538 N N . LYS A 1 191 ? 4.152 21.312 -8.617 1 91.06 191 LYS A N 1
ATOM 1539 C CA . LYS A 1 191 ? 4.656 21.672 -7.293 1 91.06 191 LYS A CA 1
ATOM 1540 C C . LYS A 1 191 ? 4.859 20.438 -6.426 1 91.06 191 LYS A C 1
ATOM 1542 O O . LYS A 1 191 ? 5.906 20.266 -5.801 1 91.06 191 LYS A O 1
ATOM 1547 N N . SER A 1 192 ? 3.812 19.609 -6.371 1 91.44 192 SER A N 1
ATOM 1548 C CA . SER A 1 192 ? 3.904 18.359 -5.621 1 91.44 192 SER A CA 1
ATOM 1549 C C . SER A 1 192 ? 4.984 17.453 -6.191 1 91.44 192 SER A C 1
ATOM 1551 O O . SER A 1 192 ? 5.77 16.859 -5.441 1 91.44 192 SER A O 1
ATOM 1553 N N . TYR A 1 193 ? 5.059 17.328 -7.473 1 94.56 193 TYR A N 1
ATOM 1554 C CA . TYR A 1 193 ? 6.066 16.516 -8.148 1 94.56 193 TYR A CA 1
ATOM 1555 C C . TYR A 1 193 ? 7.473 16.953 -7.754 1 94.56 193 TYR A C 1
ATOM 1557 O O . TYR A 1 193 ? 8.281 16.141 -7.309 1 94.56 193 TYR A O 1
ATOM 1565 N N . ASP A 1 194 ? 7.75 18.234 -7.879 1 95.62 194 ASP A N 1
ATOM 1566 C CA . ASP A 1 194 ? 9.062 18.781 -7.543 1 95.62 194 ASP A CA 1
ATOM 1567 C C . ASP A 1 194 ? 9.375 18.594 -6.062 1 95.62 194 ASP A C 1
ATOM 1569 O O . ASP A 1 194 ? 10.523 18.328 -5.695 1 95.62 194 ASP A O 1
ATOM 1573 N N . PHE A 1 195 ? 8.375 18.781 -5.27 1 96.12 195 PHE A N 1
ATOM 1574 C CA . PHE A 1 195 ? 8.531 18.578 -3.834 1 96.12 195 PHE A CA 1
ATOM 1575 C C . PHE A 1 195 ? 9.078 17.188 -3.537 1 96.12 195 PHE A C 1
ATOM 1577 O O . PHE A 1 195 ? 10.086 17.047 -2.842 1 96.12 195 PHE A O 1
ATOM 1584 N N . TYR A 1 196 ? 8.461 16.156 -4.059 1 97.44 196 TYR A N 1
ATOM 1585 C CA . TYR A 1 196 ? 8.859 14.781 -3.754 1 97.44 196 TYR A CA 1
ATOM 1586 C C . TYR A 1 196 ? 10.227 14.469 -4.344 1 97.44 196 TYR A C 1
ATOM 1588 O O . TYR A 1 196 ? 11.039 13.789 -3.715 1 97.44 196 TYR A O 1
ATOM 1596 N N . VAL A 1 197 ? 10.477 14.977 -5.543 1 97.38 197 VAL A N 1
ATOM 1597 C CA . VAL A 1 197 ? 11.797 14.805 -6.137 1 97.38 197 VAL A CA 1
ATOM 1598 C C . VAL A 1 197 ? 12.859 15.438 -5.234 1 97.38 197 VAL A C 1
ATOM 1600 O O . VAL A 1 197 ? 13.898 14.828 -4.961 1 97.38 197 VAL A O 1
ATOM 1603 N N . ASN A 1 198 ? 12.578 16.625 -4.75 1 96.81 198 ASN A N 1
ATOM 1604 C CA . ASN A 1 198 ? 13.5 17.328 -3.867 1 96.81 198 ASN A CA 1
ATOM 1605 C C . ASN A 1 198 ? 13.703 16.578 -2.555 1 96.81 198 ASN A C 1
ATOM 1607 O O . ASN A 1 198 ? 14.758 16.703 -1.923 1 96.81 198 ASN 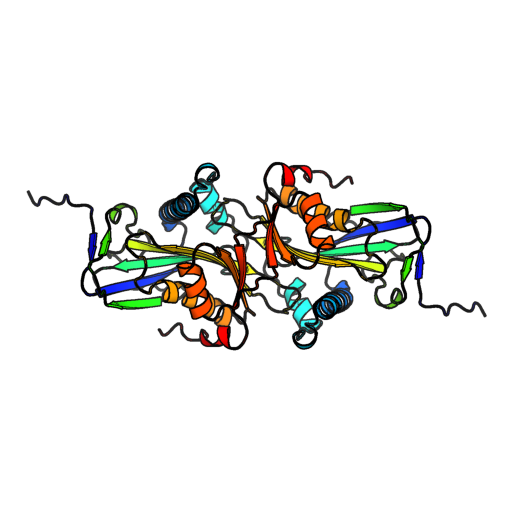A O 1
ATOM 1611 N N . MET A 1 199 ? 12.75 15.844 -2.109 1 96.81 199 MET A N 1
ATOM 1612 C CA . MET A 1 199 ? 12.836 15.062 -0.879 1 96.81 199 MET A CA 1
ATOM 1613 C C . MET A 1 199 ? 13.617 13.773 -1.108 1 96.81 199 MET A C 1
ATOM 1615 O O . MET A 1 199 ? 13.828 12.992 -0.175 1 96.81 199 MET A O 1
ATOM 1619 N N . GLY A 1 200 ? 13.992 13.469 -2.389 1 97.81 200 GLY A N 1
ATOM 1620 C CA . GLY A 1 200 ? 14.812 12.305 -2.695 1 97.81 200 GLY A CA 1
ATOM 1621 C C . GLY A 1 200 ? 14.023 11.164 -3.303 1 97.81 200 GLY A C 1
ATOM 1622 O O . GLY A 1 200 ? 14.562 10.078 -3.529 1 97.81 200 GLY A O 1
ATOM 1623 N N . VAL A 1 201 ? 12.766 11.406 -3.631 1 98.12 201 VAL A N 1
ATOM 1624 C CA . VAL A 1 201 ? 11.922 10.375 -4.223 1 98.12 201 VAL A CA 1
ATOM 1625 C C . VAL A 1 201 ? 12.25 10.219 -5.703 1 98.12 201 VAL A C 1
ATOM 1627 O O . VAL A 1 201 ? 12.328 11.211 -6.434 1 98.12 201 VAL A O 1
ATOM 1630 N N . GLU A 1 202 ? 12.484 8.992 -6.082 1 97.44 202 GLU A N 1
ATOM 1631 C CA . GLU A 1 202 ? 12.609 8.672 -7.504 1 97.44 202 GLU A CA 1
ATOM 1632 C C . GLU A 1 202 ? 11.242 8.383 -8.117 1 97.44 202 GLU A C 1
ATOM 1634 O O . GLU A 1 202 ? 10.5 7.531 -7.621 1 97.44 202 GLU A O 1
ATOM 1639 N N . ILE A 1 203 ? 10.914 9.047 -9.188 1 96.75 203 ILE A N 1
ATOM 1640 C CA . ILE A 1 203 ? 9.625 8.867 -9.844 1 96.75 203 ILE A CA 1
ATOM 1641 C C . ILE A 1 203 ? 9.82 8.086 -11.141 1 96.75 203 ILE A C 1
ATOM 1643 O O . ILE A 1 203 ? 10.727 8.383 -11.93 1 96.75 203 ILE A O 1
ATOM 1647 N N . PHE A 1 204 ? 8.914 7.125 -11.375 1 94.5 204 PHE A N 1
ATOM 1648 C CA . PHE A 1 204 ? 9.055 6.211 -12.5 1 94.5 204 PHE A CA 1
ATOM 1649 C C . PHE A 1 204 ? 7.973 6.473 -13.539 1 94.5 204 PHE A C 1
ATOM 1651 O O . PHE A 1 204 ? 6.785 6.262 -13.281 1 94.5 204 PHE A O 1
ATOM 1658 N N . ASP A 1 205 ? 8.406 6.715 -14.727 1 91.94 205 ASP A N 1
ATOM 1659 C CA . ASP A 1 205 ? 7.473 7 -15.812 1 91.94 205 ASP A CA 1
ATOM 1660 C C . ASP A 1 205 ? 6.891 5.711 -16.391 1 91.94 205 ASP A C 1
ATOM 1662 O O . ASP A 1 205 ? 5.879 5.738 -17.094 1 91.94 205 ASP A O 1
ATOM 1666 N N . GLU A 1 206 ? 7.504 4.637 -16.109 1 91.38 206 GLU A N 1
ATOM 1667 C CA . GLU A 1 206 ? 7.117 3.387 -16.766 1 91.38 206 GLU A CA 1
ATOM 1668 C C . GLU A 1 206 ? 5.941 2.73 -16.047 1 91.38 206 GLU A C 1
ATOM 1670 O O . GLU A 1 206 ? 5.332 1.796 -16.578 1 91.38 206 GLU A O 1
ATOM 1675 N N . PHE A 1 207 ? 5.602 3.225 -14.867 1 93.31 207 PHE A N 1
ATOM 1676 C CA . PHE A 1 207 ? 4.539 2.598 -14.094 1 93.31 207 PHE A CA 1
ATOM 1677 C C . PHE A 1 207 ? 3.322 3.514 -14 1 93.31 207 PHE A C 1
ATOM 1679 O O . PHE A 1 207 ? 3.465 4.727 -13.852 1 93.31 207 PHE A O 1
ATOM 1686 N N . ARG A 1 208 ? 2.154 2.898 -14.094 1 95.88 208 ARG A N 1
ATOM 1687 C CA . ARG A 1 208 ? 0.897 3.615 -13.898 1 95.88 208 ARG A CA 1
ATOM 1688 C C . ARG A 1 208 ? 0.089 3.002 -12.758 1 95.88 208 ARG A C 1
ATOM 1690 O O . ARG A 1 208 ? 0.256 1.825 -12.438 1 95.88 208 ARG A O 1
ATOM 1697 N N . TYR A 1 209 ? -0.664 3.854 -12.195 1 96.88 209 TYR A N 1
ATOM 1698 C CA . TYR A 1 209 ? -1.544 3.469 -11.102 1 96.88 209 TYR A CA 1
ATOM 1699 C C . TYR A 1 209 ? -2.85 2.887 -11.625 1 96.88 209 TYR A C 1
ATOM 1701 O O . TYR A 1 209 ? -3.439 3.422 -12.57 1 96.88 209 TYR A O 1
ATOM 1709 N N . GLY A 1 210 ? -3.285 1.711 -11.031 1 97.62 210 GLY A N 1
ATOM 1710 C CA . GLY A 1 210 ? -4.551 1.095 -11.391 1 97.62 210 GLY A CA 1
ATOM 1711 C C . GLY A 1 210 ? -5.402 0.729 -10.188 1 97.62 210 GLY A C 1
ATOM 1712 O O . GLY A 1 210 ? -4.875 0.406 -9.125 1 97.62 210 GLY A O 1
ATOM 1713 N N . LYS A 1 211 ? -6.754 0.777 -10.43 1 97.31 211 LYS A N 1
ATOM 1714 C CA . LYS A 1 211 ? -7.641 0.386 -9.336 1 97.31 211 LYS A CA 1
ATOM 1715 C C . LYS A 1 211 ? -8.867 -0.358 -9.867 1 97.31 211 LYS A C 1
ATOM 1717 O O . LYS A 1 211 ? -9.367 -0.054 -10.953 1 97.31 211 LYS A O 1
ATOM 1722 N N . LEU A 1 212 ? -9.32 -1.318 -9.164 1 98.31 212 LEU A N 1
ATOM 1723 C CA . LEU A 1 212 ? -10.578 -2.047 -9.289 1 98.31 212 LEU A CA 1
ATOM 1724 C C . LEU A 1 212 ? -11.508 -1.742 -8.117 1 98.31 212 LEU A C 1
ATOM 1726 O O . LEU A 1 212 ? -11.195 -2.068 -6.969 1 98.31 212 LEU A O 1
ATOM 1730 N N . VAL A 1 213 ? -12.719 -1.076 -8.438 1 96.56 213 VAL A N 1
ATOM 1731 C CA . VAL A 1 213 ? -13.586 -0.594 -7.367 1 96.56 213 VAL A CA 1
ATOM 1732 C C . VAL A 1 213 ? -15.047 -0.776 -7.766 1 96.56 213 VAL A C 1
ATOM 1734 O O . VAL A 1 213 ? -15.344 -1.138 -8.906 1 96.56 213 VAL A O 1
ATOM 1737 N N . GLY A 1 214 ? -15.914 -0.551 -6.836 1 94.69 214 GLY A N 1
ATOM 1738 C CA . GLY A 1 214 ? -17.344 -0.502 -7.105 1 94.69 214 GLY A CA 1
ATOM 1739 C C . GLY A 1 214 ? -17.875 -1.784 -7.711 1 94.69 214 GLY A C 1
ATOM 1740 O O . GLY A 1 214 ? -17.547 -2.881 -7.254 1 94.69 214 GLY A O 1
ATOM 1741 N N . ASP A 1 215 ? -18.703 -1.557 -8.758 1 95.94 215 ASP A N 1
ATOM 1742 C CA . ASP A 1 215 ? -19.375 -2.684 -9.398 1 95.94 215 ASP A CA 1
ATOM 1743 C C . ASP A 1 215 ? -18.359 -3.635 -10.031 1 95.94 215 ASP A C 1
ATOM 1745 O O . ASP A 1 215 ? -18.562 -4.852 -10.031 1 95.94 215 ASP A O 1
ATOM 1749 N N . ALA A 1 216 ? -17.359 -3.051 -10.516 1 97.06 216 ALA A N 1
ATOM 1750 C CA . ALA A 1 216 ? -16.344 -3.879 -11.156 1 97.06 216 ALA A CA 1
ATOM 1751 C C . ALA A 1 216 ? -15.719 -4.852 -10.156 1 97.06 216 ALA A C 1
ATOM 1753 O O . ALA A 1 216 ? -15.461 -6.008 -10.484 1 97.06 216 ALA A O 1
ATOM 1754 N N . LEU A 1 217 ? -15.461 -4.418 -8.906 1 97.75 217 LEU A N 1
ATOM 1755 C CA . LEU A 1 217 ? -14.93 -5.289 -7.863 1 97.75 217 LEU A CA 1
ATOM 1756 C C . LEU A 1 217 ? -15.984 -6.273 -7.383 1 97.75 217 LEU A C 1
ATOM 1758 O O . LEU A 1 217 ? -15.695 -7.453 -7.176 1 97.75 217 LEU A O 1
ATOM 1762 N N . GLN A 1 218 ? -17.172 -5.785 -7.289 1 96.81 218 GLN A N 1
ATOM 1763 C CA . GLN A 1 218 ? -18.234 -6.602 -6.719 1 96.81 218 GLN A CA 1
ATOM 1764 C C . GLN A 1 218 ? -18.594 -7.762 -7.641 1 96.81 218 GLN A C 1
ATOM 1766 O O . GLN A 1 218 ? -19.172 -8.75 -7.203 1 96.81 218 GLN A O 1
ATOM 1771 N N . LYS A 1 219 ? -18.234 -7.664 -8.906 1 96.38 219 LYS A N 1
ATOM 1772 C CA . LYS A 1 219 ? -18.438 -8.766 -9.844 1 96.38 219 LYS A CA 1
ATOM 1773 C C . LYS A 1 219 ? -17.656 -10.008 -9.406 1 96.38 219 LYS A C 1
ATOM 1775 O O . LYS A 1 219 ? -17.969 -11.125 -9.828 1 96.38 219 LYS A O 1
ATOM 1780 N N . TYR A 1 220 ? -16.672 -9.797 -8.562 1 96.19 220 TYR A N 1
ATOM 1781 C CA . TYR A 1 220 ? -15.836 -10.914 -8.133 1 96.19 220 TYR A CA 1
ATOM 1782 C C . TYR A 1 220 ? -16.344 -11.5 -6.824 1 96.19 220 TYR A C 1
ATOM 1784 O O . TYR A 1 220 ? -15.828 -12.523 -6.355 1 96.19 220 TYR A O 1
ATOM 1792 N N . ALA A 1 221 ? -17.312 -10.797 -6.254 1 91.31 221 ALA A N 1
ATOM 1793 C CA . ALA A 1 221 ? -17.875 -11.32 -5.012 1 91.31 221 ALA A CA 1
ATOM 1794 C C . ALA A 1 221 ? -18.516 -12.68 -5.23 1 91.31 221 ALA A C 1
ATOM 1796 O O . ALA A 1 221 ? -19.188 -12.898 -6.246 1 91.31 221 ALA A O 1
ATOM 1797 N N . ASP A 1 222 ? -18.406 -13.578 -4.262 1 77.62 222 ASP A N 1
ATOM 1798 C CA . ASP A 1 222 ? -19 -14.914 -4.215 1 77.62 222 ASP A CA 1
ATOM 1799 C C . ASP A 1 222 ? -18.625 -15.727 -5.449 1 77.62 222 ASP A C 1
ATOM 1801 O O . ASP A 1 222 ? -19.344 -16.656 -5.836 1 77.62 222 ASP A O 1
ATOM 1805 N N . LYS A 1 223 ? -17.75 -15.211 -6.273 1 64.12 223 LYS A N 1
ATOM 1806 C CA . LYS A 1 223 ? -17.312 -15.992 -7.426 1 64.12 223 LYS A CA 1
ATOM 1807 C C . LYS A 1 223 ? -16.312 -17.062 -7.008 1 64.12 223 LYS A C 1
ATOM 1809 O O . LYS A 1 223 ? -15.695 -17.719 -7.859 1 64.12 223 LYS A O 1
ATOM 1814 N N . GLU A 1 224 ? -15.828 -17.125 -5.809 1 53.75 224 GLU A N 1
ATOM 1815 C CA . GLU A 1 224 ? -14.992 -18.312 -5.617 1 53.75 224 GLU A CA 1
ATOM 1816 C C . GLU A 1 224 ? -15.516 -19.5 -6.43 1 53.75 224 GLU A C 1
ATOM 1818 O O . GLU A 1 224 ? -14.805 -20.484 -6.621 1 53.75 224 GLU A O 1
ATOM 1823 N N . LYS A 1 225 ? -16.797 -19.531 -6.77 1 43.75 225 LYS A N 1
ATOM 1824 C CA . LYS A 1 225 ? -17.328 -20.703 -7.465 1 43.75 225 LYS A CA 1
ATOM 1825 C C . LYS A 1 225 ? -16.953 -20.688 -8.945 1 43.75 225 LYS A C 1
ATOM 1827 O O . LYS A 1 225 ? -17.703 -20.125 -9.766 1 43.75 225 LYS A O 1
ATOM 1832 N N . VAL A 1 226 ? -15.82 -20.094 -9.32 1 35.06 226 VAL A N 1
ATOM 1833 C CA . VAL A 1 226 ? -15.469 -20.484 -10.68 1 35.06 226 VAL A CA 1
ATOM 1834 C C . VAL A 1 226 ? -15.414 -22 -10.773 1 35.06 226 VAL A C 1
ATOM 1836 O O . VAL A 1 226 ? -14.93 -22.672 -9.859 1 35.06 226 VAL A O 1
ATOM 1839 N N . MET B 1 1 ? 16.188 -51.562 -15.703 1 24.31 1 MET B N 1
ATOM 1840 C CA . MET B 1 1 ? 16.672 -50.344 -15.109 1 24.31 1 MET B CA 1
ATOM 1841 C C . MET B 1 1 ? 15.789 -49.156 -15.5 1 24.31 1 MET B C 1
ATOM 1843 O O . MET B 1 1 ? 15.656 -48.844 -16.688 1 24.31 1 MET B O 1
ATOM 1847 N N . ALA B 1 2 ? 14.625 -49.062 -15.016 1 34.72 2 ALA B N 1
ATOM 1848 C CA . ALA B 1 2 ? 13.586 -48.125 -15.43 1 34.72 2 ALA B CA 1
ATOM 1849 C C . ALA B 1 2 ? 14.117 -46.719 -15.461 1 34.72 2 ALA B C 1
ATOM 1851 O O . ALA B 1 2 ? 14.766 -46.25 -14.508 1 34.72 2 ALA B O 1
ATOM 1852 N N . THR B 1 3 ? 14.75 -46.188 -16.609 1 34.94 3 THR B N 1
ATOM 1853 C CA . THR B 1 3 ? 15.461 -44.938 -16.891 1 34.94 3 THR B CA 1
ATOM 1854 C C . THR B 1 3 ? 14.641 -43.75 -16.438 1 34.94 3 THR B C 1
ATOM 1856 O O . THR B 1 3 ? 13.562 -43.469 -16.969 1 34.94 3 THR B O 1
ATOM 1859 N N . THR B 1 4 ? 14.477 -43.531 -15.203 1 37.44 4 THR B N 1
ATOM 1860 C CA . THR B 1 4 ? 13.672 -42.562 -14.461 1 37.44 4 THR B CA 1
ATOM 1861 C C . THR B 1 4 ? 13.773 -41.156 -15.078 1 37.44 4 THR B C 1
ATOM 1863 O O . THR B 1 4 ? 13.219 -40.219 -14.547 1 37.44 4 THR B O 1
ATOM 1866 N N . ASN B 1 5 ? 14.867 -40.656 -15.945 1 38.81 5 ASN B N 1
ATOM 1867 C CA . ASN B 1 5 ? 15.805 -39.531 -15.781 1 38.81 5 ASN B CA 1
ATOM 1868 C C . ASN B 1 5 ? 15.133 -38.219 -16.078 1 38.81 5 ASN B C 1
ATOM 1870 O O . ASN B 1 5 ? 15.812 -37.188 -16.188 1 38.81 5 ASN B O 1
ATOM 1874 N N . ASN B 1 6 ? 14.234 -38.031 -17.094 1 48.06 6 ASN B N 1
ATOM 1875 C CA . ASN B 1 6 ? 13.844 -36.875 -17.859 1 48.06 6 ASN B CA 1
ATOM 1876 C C . ASN B 1 6 ? 12.969 -35.906 -17.031 1 48.06 6 ASN B C 1
ATOM 1878 O O . ASN B 1 6 ? 11.82 -36.25 -16.719 1 48.06 6 ASN B O 1
ATOM 1882 N N . LYS B 1 7 ? 13.477 -35.094 -16.094 1 63.47 7 LYS B N 1
ATOM 1883 C CA . LYS B 1 7 ? 13.18 -34.062 -15.102 1 63.47 7 LYS B CA 1
ATOM 1884 C C . LYS B 1 7 ? 12.242 -33 -15.664 1 63.47 7 LYS B C 1
ATOM 1886 O O . LYS B 1 7 ? 11.805 -32.094 -14.945 1 63.47 7 LYS B O 1
ATOM 1891 N N . ASN B 1 8 ? 11.883 -33.125 -16.922 1 86.44 8 ASN B N 1
ATOM 1892 C CA . ASN B 1 8 ? 10.984 -32.188 -17.594 1 86.44 8 ASN B CA 1
ATOM 1893 C C . ASN B 1 8 ? 9.539 -32.656 -17.531 1 86.44 8 ASN B C 1
ATOM 1895 O O . ASN B 1 8 ? 9.25 -33.844 -17.766 1 86.44 8 ASN B O 1
ATOM 1899 N N . LEU B 1 9 ? 8.68 -31.938 -17.125 1 92.94 9 LEU B N 1
ATOM 1900 C CA . LEU B 1 9 ? 7.246 -32.219 -17.078 1 92.94 9 LEU B CA 1
ATOM 1901 C C . LEU B 1 9 ? 6.57 -31.75 -18.375 1 92.94 9 LEU B C 1
ATOM 1903 O O . LEU B 1 9 ? 6.84 -30.656 -18.859 1 92.94 9 LEU B O 1
ATOM 1907 N N . THR B 1 10 ? 5.809 -32.656 -18.969 1 95.44 10 THR B N 1
ATOM 1908 C CA . THR B 1 10 ? 4.977 -32.312 -20.109 1 95.44 10 THR B CA 1
ATOM 1909 C C . THR B 1 10 ? 3.5 -32.5 -19.781 1 95.44 10 THR B C 1
ATOM 1911 O O . THR B 1 10 ? 3.098 -33.531 -19.266 1 95.44 10 THR B O 1
ATOM 1914 N N . ILE B 1 11 ? 2.729 -31.547 -19.969 1 95.62 11 ILE B N 1
ATOM 1915 C CA . ILE B 1 11 ? 1.285 -31.609 -19.766 1 95.62 11 ILE B CA 1
ATOM 1916 C C . ILE B 1 11 ? 0.572 -31.328 -21.094 1 95.62 11 ILE B C 1
ATOM 1918 O O . ILE B 1 11 ? 0.896 -30.359 -21.781 1 95.62 11 ILE B O 1
ATOM 1922 N N . THR B 1 12 ? -0.422 -32.156 -21.422 1 94.44 12 THR B N 1
ATOM 1923 C CA . THR B 1 12 ? -1.169 -32 -22.672 1 94.44 12 THR B CA 1
ATOM 1924 C C . THR B 1 12 ? -2.672 -32 -22.391 1 94.44 12 THR B C 1
ATOM 1926 O O . THR B 1 12 ? -3.121 -32.469 -21.344 1 94.44 12 THR B O 1
ATOM 1929 N N . GLU B 1 13 ? -3.473 -31.422 -23.25 1 92.88 13 GLU B N 1
ATOM 1930 C CA . GLU B 1 13 ? -4.93 -31.422 -23.312 1 92.88 13 GLU B CA 1
ATOM 1931 C C . GLU B 1 13 ? -5.535 -30.578 -22.188 1 92.88 13 GLU B C 1
ATOM 1933 O O . GLU B 1 13 ? -6.195 -29.562 -22.453 1 92.88 13 GLU B O 1
ATOM 1938 N N . LYS B 1 14 ? -5.227 -31.094 -20.844 1 96.25 14 LYS B N 1
ATOM 1939 C CA . LYS B 1 14 ? -5.805 -30.391 -19.703 1 96.25 14 LYS B CA 1
ATOM 1940 C C . LYS B 1 14 ? -4.781 -30.219 -18.594 1 96.25 14 LYS B C 1
ATOM 1942 O O . LYS B 1 14 ? -3.885 -31.047 -18.422 1 96.25 14 LYS B O 1
ATOM 1947 N N . VAL B 1 15 ? -4.977 -29.203 -17.875 1 97 15 VAL B N 1
ATOM 1948 C CA . VAL B 1 15 ? -4.195 -29.016 -16.656 1 97 15 VAL B CA 1
ATOM 1949 C C . VAL B 1 15 ? -5.129 -28.703 -15.492 1 97 15 VAL B C 1
ATOM 1951 O O . VAL B 1 15 ? -6.082 -27.938 -15.633 1 97 15 VAL B O 1
ATOM 1954 N N . TYR B 1 16 ? -4.93 -29.375 -14.391 1 95.62 16 TYR B N 1
ATOM 1955 C CA . TYR B 1 16 ? -5.684 -29.141 -13.164 1 95.62 16 TYR B CA 1
ATOM 1956 C C . TYR B 1 16 ? -4.965 -28.156 -12.258 1 95.62 16 TYR B C 1
ATOM 1958 O O . TYR B 1 16 ? -3.762 -28.281 -12.016 1 95.62 16 TYR B O 1
ATOM 1966 N N . VAL B 1 17 ? -5.711 -27.188 -11.781 1 96.12 17 VAL B N 1
ATOM 1967 C CA . VAL B 1 17 ? -5.102 -26.062 -11.086 1 96.12 17 VAL B CA 1
ATOM 1968 C C . VAL B 1 17 ? -5.727 -25.906 -9.703 1 96.12 17 VAL B C 1
ATOM 1970 O O . VAL B 1 17 ? -6.934 -26.109 -9.531 1 96.12 17 VAL B O 1
ATOM 1973 N N . ARG B 1 18 ? -4.902 -25.516 -8.734 1 94.44 18 ARG B N 1
ATOM 1974 C CA . ARG B 1 18 ? -5.344 -25.188 -7.383 1 94.44 18 ARG B CA 1
ATOM 1975 C C . ARG B 1 18 ? -4.684 -23.906 -6.887 1 94.44 18 ARG B C 1
ATOM 1977 O O . ARG B 1 18 ? -3.467 -23.75 -6.996 1 94.44 18 ARG B O 1
ATOM 1984 N N . VAL B 1 19 ? -5.492 -22.984 -6.461 1 95.56 19 VAL B N 1
ATOM 1985 C CA . VAL B 1 19 ? -4.996 -21.797 -5.777 1 95.56 19 VAL B CA 1
ATOM 1986 C C . VAL B 1 19 ? -5.117 -21.969 -4.266 1 95.56 19 VAL B C 1
ATOM 1988 O O . VAL B 1 19 ? -6.199 -22.281 -3.756 1 95.56 19 VAL B O 1
ATOM 1991 N N . ARG B 1 20 ? -4.062 -21.781 -3.594 1 94.25 20 ARG B N 1
ATOM 1992 C CA . ARG B 1 20 ? -4.086 -21.922 -2.141 1 94.25 20 ARG B CA 1
ATOM 1993 C C . ARG B 1 20 ? -3.205 -20.875 -1.473 1 94.25 20 ARG B C 1
ATOM 1995 O O . ARG B 1 20 ? -2.361 -20.25 -2.125 1 94.25 20 ARG B O 1
ATOM 2002 N N . LEU B 1 21 ? -3.455 -20.734 -0.167 1 95.38 21 LEU B N 1
ATOM 2003 C CA . LEU B 1 21 ? -2.609 -19.844 0.63 1 95.38 21 LEU B CA 1
ATOM 2004 C C . LEU B 1 21 ? -1.229 -20.453 0.837 1 95.38 21 LEU B C 1
ATOM 2006 O O . LEU B 1 21 ? -1.108 -21.656 1.12 1 95.38 21 LEU B O 1
ATOM 2010 N N . ALA B 1 22 ? -0.187 -19.672 0.674 1 95.69 22 ALA B N 1
ATOM 2011 C CA . ALA B 1 22 ? 1.172 -20.109 0.983 1 95.69 22 ALA B CA 1
ATOM 2012 C C . ALA B 1 22 ? 1.381 -20.234 2.49 1 95.69 22 ALA B C 1
ATOM 2014 O O . ALA B 1 22 ? 0.655 -19.609 3.273 1 95.69 22 ALA B O 1
ATOM 2015 N N . ASN B 1 23 ? 2.344 -21.031 2.852 1 93.62 23 ASN B N 1
ATOM 2016 C CA . ASN B 1 23 ? 2.785 -21.156 4.238 1 93.62 23 ASN B CA 1
ATOM 2017 C C . ASN B 1 23 ? 4.301 -21.312 4.328 1 93.62 23 ASN B C 1
ATOM 2019 O O . ASN B 1 23 ? 5 -21.234 3.318 1 93.62 23 ASN B O 1
ATOM 2023 N N . GLU B 1 24 ? 4.801 -21.562 5.5 1 94.62 24 GLU B N 1
ATOM 2024 C CA . GLU B 1 24 ? 6.238 -21.562 5.75 1 94.62 24 GLU B CA 1
ATOM 2025 C C . GLU B 1 24 ? 6.938 -22.641 4.926 1 94.62 24 GLU B C 1
ATOM 2027 O O . GLU B 1 24 ? 8.078 -22.453 4.504 1 94.62 24 GLU B O 1
ATOM 2032 N N . ALA B 1 25 ? 6.266 -23.672 4.684 1 93.31 25 ALA B N 1
ATOM 2033 C CA . ALA B 1 25 ? 6.863 -24.781 3.949 1 93.31 25 ALA B CA 1
ATOM 2034 C C . ALA B 1 25 ? 7.141 -24.406 2.5 1 93.31 25 ALA B C 1
ATOM 2036 O O . ALA B 1 25 ? 7.902 -25.078 1.807 1 93.31 25 ALA B O 1
ATOM 2037 N N . ASP B 1 26 ? 6.551 -23.328 2.037 1 95.94 26 ASP B N 1
ATOM 2038 C CA . ASP B 1 26 ? 6.656 -22.906 0.64 1 95.94 26 ASP B CA 1
ATOM 2039 C C . ASP B 1 26 ? 7.781 -21.891 0.452 1 95.94 26 ASP B C 1
ATOM 2041 O O . ASP B 1 26 ? 7.992 -21.391 -0.654 1 95.94 26 ASP B O 1
ATOM 2045 N N . ILE B 1 27 ? 8.547 -21.594 1.447 1 96.75 27 ILE B N 1
ATOM 2046 C CA . ILE B 1 27 ? 9.43 -20.422 1.438 1 96.75 27 ILE B CA 1
ATOM 2047 C C . ILE B 1 27 ? 10.484 -20.594 0.344 1 96.75 27 ILE B C 1
ATOM 2049 O O . ILE B 1 27 ? 10.852 -19.625 -0.322 1 96.75 27 ILE B O 1
ATOM 2053 N N . SER B 1 28 ? 10.992 -21.75 0.158 1 96.94 28 SER B N 1
ATOM 2054 C CA . SER B 1 28 ? 12.016 -21.953 -0.866 1 96.94 28 SER B CA 1
ATOM 2055 C C . SER B 1 28 ? 11.461 -21.672 -2.26 1 96.94 28 SER B C 1
ATOM 2057 O O . SER B 1 28 ? 12.148 -21.078 -3.096 1 96.94 28 SER B O 1
ATOM 2059 N N . HIS B 1 29 ? 10.242 -22.078 -2.525 1 97.44 29 HIS B N 1
ATOM 2060 C CA . HIS B 1 29 ? 9.602 -21.828 -3.811 1 97.44 29 HIS B CA 1
ATOM 2061 C C . HIS B 1 29 ? 9.312 -20.344 -3.988 1 97.44 29 HIS B C 1
ATOM 2063 O O . HIS B 1 29 ? 9.531 -19.781 -5.066 1 97.44 29 HIS B O 1
ATOM 2069 N N . ILE B 1 30 ? 8.805 -19.719 -2.918 1 97.69 30 ILE B N 1
ATOM 2070 C CA . ILE B 1 30 ? 8.508 -18.297 -2.975 1 97.69 30 ILE B CA 1
ATOM 2071 C C . ILE B 1 30 ? 9.789 -17.5 -3.264 1 97.69 30 ILE B C 1
ATOM 2073 O O . ILE B 1 30 ? 9.789 -16.609 -4.102 1 97.69 30 ILE B O 1
ATOM 2077 N N . TYR B 1 31 ? 10.867 -17.938 -2.59 1 97.38 31 TYR B N 1
ATOM 2078 C CA . TYR B 1 31 ? 12.156 -17.297 -2.807 1 97.38 31 TYR B CA 1
ATOM 2079 C C . TYR B 1 31 ? 12.57 -17.375 -4.273 1 97.38 31 TYR B C 1
ATOM 2081 O O . TYR B 1 31 ? 12.977 -16.375 -4.863 1 97.38 31 TYR B O 1
ATOM 2089 N N . LYS B 1 32 ? 12.422 -18.484 -4.883 1 96.81 32 LYS B N 1
ATOM 2090 C CA . LYS B 1 32 ? 12.805 -18.703 -6.277 1 96.81 32 LYS B CA 1
ATOM 2091 C C . LYS B 1 32 ? 11.898 -17.906 -7.219 1 96.81 32 LYS B C 1
ATOM 2093 O O . LYS B 1 32 ? 12.367 -17.344 -8.211 1 96.81 32 LYS B O 1
ATOM 2098 N N . LEU B 1 33 ? 10.641 -17.875 -6.941 1 97.62 33 LEU B N 1
ATOM 2099 C CA . LEU B 1 33 ? 9.703 -17.141 -7.777 1 97.62 33 LEU B CA 1
ATOM 2100 C C . LEU B 1 33 ? 9.969 -15.641 -7.699 1 97.62 33 LEU B C 1
ATOM 2102 O O . LEU B 1 33 ? 9.938 -14.945 -8.719 1 97.62 33 LEU B O 1
ATOM 2106 N N . PHE B 1 34 ? 10.211 -15.117 -6.469 1 97 34 PHE B N 1
ATOM 2107 C CA . PHE B 1 34 ? 10.562 -13.711 -6.324 1 97 34 PHE B CA 1
ATOM 2108 C C . PHE B 1 34 ? 11.844 -13.398 -7.094 1 97 34 PHE B C 1
ATOM 2110 O O . PHE B 1 34 ? 11.945 -12.344 -7.723 1 97 34 PHE B O 1
ATOM 2117 N N . TYR B 1 35 ? 12.789 -14.336 -7.082 1 95.44 35 TYR B N 1
ATOM 2118 C CA . TYR B 1 35 ? 14.023 -14.141 -7.836 1 95.44 35 TYR B CA 1
ATOM 2119 C C . TYR B 1 35 ? 13.742 -14.062 -9.328 1 95.44 35 TYR B C 1
ATOM 2121 O O . TYR B 1 35 ? 14.312 -13.227 -10.031 1 95.44 35 TYR B O 1
ATOM 2129 N N . GLN B 1 36 ? 12.859 -14.867 -9.836 1 95.25 36 GLN B N 1
ATOM 2130 C CA . GLN B 1 36 ? 12.547 -14.906 -11.258 1 95.25 36 GLN B CA 1
ATOM 2131 C C . GLN B 1 36 ? 11.898 -13.594 -11.711 1 95.25 36 GLN B C 1
ATOM 2133 O O . GLN B 1 36 ? 12.141 -13.141 -12.828 1 95.25 36 GLN B O 1
ATOM 2138 N N . ILE B 1 37 ? 11.109 -12.984 -10.898 1 93.12 37 ILE B N 1
ATOM 2139 C CA . ILE B 1 37 ? 10.523 -11.711 -11.289 1 93.12 37 ILE B CA 1
ATOM 2140 C C . ILE B 1 37 ? 11.609 -10.633 -11.312 1 93.12 37 ILE B C 1
ATOM 2142 O O . ILE B 1 37 ? 11.57 -9.727 -12.148 1 93.12 37 ILE B O 1
ATOM 2146 N N . HIS B 1 38 ? 12.555 -10.688 -10.406 1 91.56 38 HIS B N 1
ATOM 2147 C CA . HIS B 1 38 ? 13.703 -9.789 -10.469 1 91.56 38 HIS B CA 1
ATOM 2148 C C . HIS B 1 38 ? 14.438 -9.922 -11.797 1 91.56 38 HIS B C 1
ATOM 2150 O O . HIS B 1 38 ? 14.836 -8.914 -12.398 1 91.56 38 HIS B O 1
ATOM 2156 N N . GLU B 1 39 ? 14.586 -11.148 -12.188 1 91.38 39 GLU B N 1
ATOM 2157 C CA . GLU B 1 39 ? 15.258 -11.414 -13.461 1 91.38 39 GLU B CA 1
ATOM 2158 C C . GLU B 1 39 ? 14.477 -10.812 -14.625 1 91.38 39 GLU B C 1
ATOM 2160 O O . GLU B 1 39 ? 15.062 -10.195 -15.516 1 91.38 39 GLU B O 1
ATOM 2165 N N . TYR B 1 40 ? 13.211 -11.008 -14.531 1 86.62 40 TYR B N 1
ATOM 2166 C CA . TYR B 1 40 ? 12.328 -10.516 -15.578 1 86.62 40 TYR B CA 1
ATOM 2167 C C . TYR B 1 40 ? 12.461 -9.008 -15.742 1 86.62 40 TYR B C 1
ATOM 2169 O O . TYR B 1 40 ? 12.406 -8.484 -16.859 1 86.62 40 TYR B O 1
ATOM 2177 N N . HIS B 1 41 ? 12.695 -8.242 -14.641 1 84.69 41 HIS B N 1
ATOM 2178 C CA . HIS B 1 41 ? 12.797 -6.785 -14.648 1 84.69 41 HIS B CA 1
ATOM 2179 C C . HIS B 1 41 ? 14.25 -6.336 -14.711 1 84.69 41 HIS B C 1
ATOM 2181 O O . HIS B 1 41 ? 14.539 -5.137 -14.641 1 84.69 41 HIS B O 1
ATOM 2187 N N . ASN B 1 42 ? 15.211 -7.238 -14.82 1 85.81 42 ASN B N 1
ATOM 2188 C CA . ASN B 1 42 ? 16.641 -6.969 -14.805 1 85.81 42 ASN B CA 1
ATOM 2189 C C . ASN B 1 42 ? 17.062 -6.27 -13.516 1 85.81 42 ASN B C 1
ATOM 2191 O O . ASN B 1 42 ? 17.844 -5.312 -13.547 1 85.81 42 ASN B O 1
ATOM 2195 N N . TYR B 1 43 ? 16.438 -6.734 -12.352 1 86.19 43 TYR B N 1
ATOM 2196 C CA . TYR B 1 43 ? 16.703 -6.148 -11.047 1 86.19 43 TYR B CA 1
ATOM 2197 C C . TYR B 1 43 ? 17.422 -7.141 -10.141 1 86.19 43 TYR B C 1
ATOM 2199 O O . TYR B 1 43 ? 17.406 -7 -8.922 1 86.19 43 TYR B O 1
ATOM 2207 N N . THR B 1 44 ? 18.062 -8.156 -10.719 1 88.19 44 THR B N 1
ATOM 2208 C CA . THR B 1 44 ? 18.656 -9.203 -9.891 1 88.19 44 THR B CA 1
ATOM 2209 C C . THR B 1 44 ? 19.766 -8.633 -9.008 1 88.19 44 THR B C 1
ATOM 2211 O O . THR B 1 44 ? 20.016 -9.141 -7.918 1 88.19 44 THR B O 1
ATOM 2214 N N . HIS B 1 45 ? 20.422 -7.59 -9.469 1 85.94 45 HIS B N 1
ATOM 2215 C CA . HIS B 1 45 ? 21.484 -6.965 -8.695 1 85.94 45 HIS B CA 1
ATOM 2216 C C . HIS B 1 45 ? 20.938 -6.316 -7.426 1 85.94 45 HIS B C 1
ATOM 2218 O O . HIS B 1 45 ? 21.688 -6.031 -6.492 1 85.94 45 HIS B O 1
ATOM 2224 N N . LEU B 1 46 ? 19.656 -6.168 -7.309 1 81.94 46 LEU B N 1
ATOM 2225 C CA . LEU B 1 46 ? 19.016 -5.531 -6.164 1 81.94 46 LEU B CA 1
ATOM 2226 C C . LEU B 1 46 ? 18.438 -6.578 -5.219 1 81.94 46 LEU B C 1
ATOM 2228 O O . LEU B 1 46 ? 17.969 -6.242 -4.129 1 81.94 46 LEU B O 1
ATOM 2232 N N . TYR B 1 47 ? 18.453 -7.848 -5.648 1 87.88 47 TYR B N 1
ATOM 2233 C CA . TYR B 1 47 ? 17.828 -8.891 -4.84 1 87.88 47 TYR B CA 1
ATOM 2234 C C . TYR B 1 47 ? 18.703 -9.25 -3.646 1 87.88 47 TYR B C 1
ATOM 2236 O O . TYR B 1 47 ? 19.703 -9.961 -3.795 1 87.88 47 TYR B O 1
ATOM 2244 N N . LYS B 1 48 ? 18.359 -8.891 -2.396 1 90.81 48 LYS B N 1
ATOM 2245 C CA . LYS B 1 48 ? 19.172 -9.094 -1.191 1 90.81 48 LYS B CA 1
ATOM 2246 C C . LYS B 1 48 ? 18.469 -10.039 -0.219 1 90.81 48 LYS B C 1
ATOM 2248 O O . LYS B 1 48 ? 19.047 -10.445 0.789 1 90.81 48 LYS B O 1
ATOM 2253 N N . ALA B 1 49 ? 17.344 -10.469 -0.521 1 94.69 49 ALA B N 1
ATOM 2254 C CA . ALA B 1 49 ? 16.547 -11.289 0.39 1 94.69 49 ALA B CA 1
ATOM 2255 C C . ALA B 1 49 ? 17.156 -12.68 0.552 1 94.69 49 ALA B C 1
ATOM 2257 O O . ALA B 1 49 ? 17.781 -13.203 -0.375 1 94.69 49 ALA B O 1
ATOM 2258 N N . THR B 1 50 ? 17.047 -13.234 1.762 1 96.25 50 THR B N 1
ATOM 2259 C CA . THR B 1 50 ? 17.312 -14.641 2.041 1 96.25 50 THR B CA 1
ATOM 2260 C C . THR B 1 50 ? 16.016 -15.383 2.334 1 96.25 50 THR B C 1
ATOM 2262 O O . THR B 1 50 ? 14.984 -14.766 2.611 1 96.25 50 THR B O 1
ATOM 2265 N N . GLU B 1 51 ? 16.109 -16.719 2.223 1 97.12 51 GLU B N 1
ATOM 2266 C CA . GLU B 1 51 ? 14.93 -17.5 2.584 1 97.12 51 GLU B CA 1
ATOM 2267 C C . GLU B 1 51 ? 14.492 -17.203 4.012 1 97.12 51 GLU B C 1
ATOM 2269 O O . GLU B 1 51 ? 13.297 -17.094 4.285 1 97.12 51 GLU B O 1
ATOM 2274 N N . SER B 1 52 ? 15.453 -17.031 4.859 1 97.5 52 SER B N 1
ATOM 2275 C CA . SER B 1 52 ? 15.148 -16.781 6.266 1 97.5 52 SER B CA 1
ATOM 2276 C C . SER B 1 52 ? 14.477 -15.438 6.457 1 97.5 52 SER B C 1
ATOM 2278 O O . SER B 1 52 ? 13.469 -15.336 7.164 1 97.5 52 SER B O 1
ATOM 2280 N N . SER B 1 53 ? 15.008 -14.383 5.859 1 97 53 SER B N 1
ATOM 2281 C CA . SER B 1 53 ? 14.43 -13.055 6.023 1 97 53 SER B CA 1
ATOM 2282 C C . SER B 1 53 ? 13.047 -12.969 5.395 1 97 53 SER B C 1
ATOM 2284 O O . SER B 1 53 ? 12.156 -12.297 5.93 1 97 53 SER B O 1
ATOM 2286 N N . LEU B 1 54 ? 12.883 -13.648 4.277 1 97.31 54 LEU B N 1
ATOM 2287 C CA . LEU B 1 54 ? 11.57 -13.68 3.646 1 97.31 54 LEU B CA 1
ATOM 2288 C C . LEU B 1 54 ? 10.57 -14.438 4.512 1 97.31 54 LEU B C 1
ATOM 2290 O O . LEU B 1 54 ? 9.406 -14.039 4.617 1 97.31 54 LEU B O 1
ATOM 2294 N N . CYS B 1 55 ? 11.039 -15.531 5.062 1 97.56 55 CYS B N 1
ATOM 2295 C CA . CYS B 1 55 ? 10.172 -16.297 5.945 1 97.56 55 CYS B CA 1
ATOM 2296 C C . CYS B 1 55 ? 9.711 -15.453 7.129 1 97.56 55 CYS B C 1
ATOM 2298 O O . CYS B 1 55 ? 8.539 -15.5 7.516 1 97.56 55 CYS B O 1
ATOM 2300 N N . ASP B 1 56 ? 10.625 -14.68 7.688 1 97 56 ASP B N 1
ATOM 2301 C CA . ASP B 1 56 ? 10.273 -13.773 8.773 1 97 56 ASP B CA 1
ATOM 2302 C C . ASP B 1 56 ? 9.234 -12.75 8.328 1 97 56 ASP B C 1
ATOM 2304 O O . ASP B 1 56 ? 8.234 -12.531 9.016 1 97 56 ASP B O 1
ATOM 2308 N N . LEU B 1 57 ? 9.445 -12.18 7.176 1 96.88 57 LEU B N 1
ATOM 2309 C CA . LEU B 1 57 ? 8.578 -11.125 6.668 1 96.88 57 LEU B CA 1
ATOM 2310 C C . LEU B 1 57 ? 7.18 -11.656 6.391 1 96.88 57 LEU B C 1
ATOM 2312 O O . LEU B 1 57 ? 6.188 -11.031 6.773 1 96.88 57 LEU B O 1
ATOM 2316 N N . LEU B 1 58 ? 7.133 -12.805 5.801 1 97.19 58 LEU B N 1
ATOM 2317 C CA . LEU B 1 58 ? 5.859 -13.289 5.27 1 97.19 58 LEU B CA 1
ATOM 2318 C C . LEU B 1 58 ? 5.094 -14.07 6.328 1 97.19 58 LEU B C 1
ATOM 2320 O O . LEU B 1 58 ? 3.861 -14.109 6.312 1 97.19 58 LEU B O 1
ATOM 2324 N N . PHE B 1 59 ? 5.82 -14.703 7.258 1 95.81 59 PHE B N 1
ATOM 2325 C CA . PHE B 1 59 ? 5.133 -15.664 8.109 1 95.81 59 PHE B CA 1
ATOM 2326 C C . PHE B 1 59 ? 5.504 -15.461 9.57 1 95.81 59 PHE B C 1
ATOM 2328 O O . PHE B 1 59 ? 4.691 -14.977 10.359 1 95.81 59 PHE B O 1
ATOM 2335 N N . LYS B 1 60 ? 6.699 -15.586 9.969 1 93.88 60 LYS B N 1
ATOM 2336 C CA . LYS B 1 60 ? 7.102 -15.75 11.359 1 93.88 60 LYS B CA 1
ATOM 2337 C C . LYS B 1 60 ? 7 -14.422 12.117 1 93.88 60 LYS B C 1
ATOM 2339 O O . LYS B 1 60 ? 6.574 -14.398 13.273 1 93.88 60 LYS B O 1
ATOM 2344 N N . ALA B 1 61 ? 7.418 -13.383 11.492 1 91.88 61 ALA B N 1
ATOM 2345 C CA . ALA B 1 61 ? 7.477 -12.109 12.195 1 91.88 61 ALA B CA 1
ATOM 2346 C C . ALA B 1 61 ? 6.367 -11.172 11.727 1 91.88 61 ALA B C 1
ATOM 2348 O O . ALA B 1 61 ? 6.34 -9.992 12.094 1 91.88 61 ALA B O 1
ATOM 2349 N N . ASN B 1 62 ? 5.5 -11.695 10.867 1 91.25 62 ASN B N 1
ATOM 2350 C CA . ASN B 1 62 ? 4.371 -10.898 10.406 1 91.25 62 ASN B CA 1
ATOM 2351 C C . ASN B 1 62 ? 3.363 -10.656 11.531 1 91.25 62 ASN B C 1
ATOM 2353 O O . ASN B 1 62 ? 2.67 -11.578 11.953 1 91.25 62 ASN B O 1
ATOM 2357 N N . PRO B 1 63 ? 3.213 -9.398 11.977 1 92.56 63 PRO B N 1
ATOM 2358 C CA . PRO B 1 63 ? 2.354 -9.125 13.125 1 92.56 63 PRO B CA 1
ATOM 2359 C C . PRO B 1 63 ? 0.895 -8.898 12.734 1 92.56 63 PRO B C 1
ATOM 2361 O O . PRO B 1 63 ? 0.048 -8.672 13.602 1 92.56 63 PRO B O 1
ATOM 2364 N N . ASN B 1 64 ? 0.524 -8.953 11.461 1 94.56 64 ASN B N 1
ATOM 2365 C CA . ASN B 1 64 ? -0.795 -8.586 10.961 1 94.56 64 ASN B CA 1
ATOM 2366 C C . ASN B 1 64 ? -1.727 -9.789 10.891 1 94.56 64 ASN B C 1
ATOM 2368 O O . ASN B 1 64 ? -1.278 -10.914 10.648 1 94.56 64 ASN B O 1
ATOM 2372 N N . PRO B 1 65 ? -3.014 -9.555 11.062 1 93.69 65 PRO B N 1
ATOM 2373 C CA . PRO B 1 65 ? -3.957 -10.625 10.734 1 93.69 65 PRO B CA 1
ATOM 2374 C C . PRO B 1 65 ? -3.918 -11.016 9.258 1 93.69 65 PRO B C 1
ATOM 2376 O O . PRO B 1 65 ? -3.383 -10.266 8.43 1 93.69 65 PRO B O 1
ATOM 2379 N N . LEU B 1 66 ? -4.504 -12.117 9 1 92.69 66 LEU B N 1
ATOM 2380 C CA . LEU B 1 66 ? -4.527 -12.625 7.637 1 92.69 66 LEU B CA 1
ATOM 2381 C C . LEU B 1 66 ? -5.137 -11.602 6.68 1 92.69 66 LEU B C 1
ATOM 2383 O O . LEU B 1 66 ? -6.164 -10.992 6.992 1 92.69 66 LEU B O 1
ATOM 2387 N N . PHE B 1 67 ? -4.504 -11.312 5.578 1 94.56 67 PHE B N 1
ATOM 2388 C CA . PHE B 1 67 ? -4.867 -10.469 4.441 1 94.56 67 PHE B CA 1
ATOM 2389 C C . PHE B 1 67 ? -4.66 -9 4.773 1 94.56 67 PHE B C 1
ATOM 2391 O O . PHE B 1 67 ? -4.848 -8.133 3.914 1 94.56 67 PHE B O 1
ATOM 2398 N N . TYR B 1 68 ? -4.27 -8.68 6.012 1 95.5 68 TYR B N 1
ATOM 2399 C CA . TYR B 1 68 ? -3.949 -7.297 6.344 1 95.5 68 TYR B CA 1
ATOM 2400 C C . TYR B 1 68 ? -2.465 -7.016 6.141 1 95.5 68 TYR B C 1
ATOM 2402 O O . TYR B 1 68 ? -2.072 -5.875 5.887 1 95.5 68 TYR B O 1
ATOM 2410 N N . GLY B 1 69 ? -1.647 -8.031 6.332 1 96.44 69 GLY B N 1
ATOM 2411 C CA . GLY B 1 69 ? -0.234 -7.98 5.992 1 96.44 69 GLY B CA 1
ATOM 2412 C C . GLY B 1 69 ? 0.094 -8.711 4.703 1 96.44 69 GLY B C 1
ATOM 2413 O O . GLY B 1 69 ? -0.802 -9.039 3.924 1 96.44 69 GLY B O 1
ATOM 2414 N N . PRO B 1 70 ? 1.364 -8.93 4.48 1 98 70 PRO B N 1
ATOM 2415 C CA . PRO B 1 70 ? 1.74 -9.609 3.242 1 98 70 PRO B CA 1
ATOM 2416 C C . PRO B 1 70 ? 1.148 -11.016 3.143 1 98 70 PRO B C 1
ATOM 2418 O O . PRO B 1 70 ? 1.287 -11.82 4.07 1 98 70 PRO B O 1
ATOM 2421 N N . SER B 1 71 ? 0.503 -11.25 2.053 1 97.81 71 SER B N 1
ATOM 2422 C CA . SER B 1 71 ? -0.123 -12.531 1.759 1 97.81 71 SER B CA 1
ATOM 2423 C C . SER B 1 71 ? 0.261 -13.031 0.37 1 97.81 71 SER B C 1
ATOM 2425 O O . SER B 1 71 ? 0.325 -12.25 -0.581 1 97.81 71 SER B O 1
ATOM 2427 N N . VAL B 1 72 ? 0.519 -14.32 0.317 1 97.94 72 VAL B N 1
ATOM 2428 C CA . VAL B 1 72 ? 0.87 -14.93 -0.963 1 97.94 72 VAL B CA 1
ATOM 2429 C C . VAL B 1 72 ? -0.084 -16.078 -1.269 1 97.94 72 VAL B C 1
ATOM 2431 O O . VAL B 1 72 ? -0.275 -16.969 -0.439 1 97.94 72 VAL B O 1
ATOM 2434 N N . LEU B 1 73 ? -0.714 -16.016 -2.402 1 97.56 73 LEU B N 1
ATOM 2435 C CA . LEU B 1 73 ? -1.392 -17.172 -2.975 1 97.56 73 LEU B CA 1
ATOM 2436 C C . LEU B 1 73 ? -0.492 -17.891 -3.977 1 97.56 73 LEU B C 1
ATOM 2438 O O . LEU B 1 73 ? 0.192 -17.25 -4.773 1 97.56 73 LEU B O 1
ATOM 2442 N N . LEU B 1 74 ? -0.486 -19.172 -3.875 1 97.19 74 LEU B N 1
ATOM 2443 C CA . LEU B 1 74 ? 0.23 -19.984 -4.848 1 97.19 74 LEU B CA 1
ATOM 2444 C C . LEU B 1 74 ? -0.742 -20.688 -5.793 1 97.19 74 LEU B C 1
ATOM 2446 O O . LEU B 1 74 ? -1.795 -21.156 -5.363 1 97.19 74 LEU B O 1
ATOM 2450 N N . LEU B 1 75 ? -0.399 -20.672 -7.035 1 97.5 75 LEU B N 1
ATOM 2451 C CA . LEU B 1 75 ? -1.108 -21.469 -8.031 1 97.5 75 LEU B CA 1
ATOM 2452 C C . LEU B 1 75 ? -0.345 -22.75 -8.336 1 97.5 75 LEU B C 1
ATOM 2454 O O . LEU B 1 75 ? 0.792 -22.703 -8.812 1 97.5 75 LEU B O 1
ATOM 2458 N N . GLU B 1 76 ? -0.984 -23.859 -8.062 1 96.19 76 GLU B N 1
ATOM 2459 C CA . GLU B 1 76 ? -0.434 -25.188 -8.32 1 96.19 76 GLU B CA 1
ATOM 2460 C C . GLU B 1 76 ? -1.073 -25.812 -9.555 1 96.19 76 GLU B C 1
ATOM 2462 O O . GLU B 1 76 ? -2.264 -25.625 -9.812 1 96.19 76 GLU B O 1
ATOM 2467 N N . VAL B 1 77 ? -0.265 -26.578 -10.258 1 96.5 77 VAL B N 1
ATOM 2468 C CA . VAL B 1 77 ? -0.766 -27.281 -11.43 1 96.5 77 VAL B CA 1
ATOM 2469 C C . VAL B 1 77 ? -0.484 -28.781 -11.281 1 96.5 77 VAL B C 1
ATOM 2471 O O . VAL B 1 77 ? 0.493 -29.172 -10.641 1 96.5 77 VAL B O 1
ATOM 2474 N N . SER B 1 78 ? -1.317 -29.547 -11.875 1 94.88 78 SER B N 1
ATOM 2475 C CA . SER B 1 78 ? -1.188 -31 -11.922 1 94.88 78 SER B CA 1
ATOM 2476 C C . SER B 1 78 ? -1.742 -31.562 -13.227 1 94.88 78 SER B C 1
ATOM 2478 O O . SER B 1 78 ? -2.773 -31.094 -13.719 1 94.88 78 SER B O 1
ATOM 2480 N N . PRO B 1 79 ? -1.056 -32.531 -13.859 1 94.94 79 PRO B N 1
ATOM 2481 C CA . PRO B 1 79 ? -1.609 -33.188 -15.047 1 94.94 79 PRO B CA 1
ATOM 2482 C C . PRO B 1 79 ? -2.818 -34.062 -14.727 1 94.94 79 PRO B C 1
ATOM 2484 O O . PRO B 1 79 ? -3.564 -34.438 -15.633 1 94.94 79 PRO B O 1
ATOM 2487 N N . THR B 1 80 ? -2.982 -34.469 -13.414 1 93.5 80 THR B N 1
ATOM 2488 C CA . THR B 1 80 ? -4.109 -35.281 -12.977 1 93.5 80 THR B CA 1
ATOM 2489 C C . THR B 1 80 ? -4.957 -34.531 -11.953 1 93.5 80 THR B C 1
ATOM 2491 O O . THR B 1 80 ? -4.48 -33.594 -11.312 1 93.5 80 THR B O 1
ATOM 2494 N N . PRO B 1 81 ? -6.18 -34.844 -11.812 1 92.12 81 PRO B N 1
ATOM 2495 C CA . PRO B 1 81 ? -7.078 -34.125 -10.914 1 92.12 81 PRO B CA 1
ATOM 2496 C C . PRO B 1 81 ? -6.605 -34.156 -9.469 1 92.12 81 PRO B C 1
ATOM 2498 O O . PRO B 1 81 ? -6 -35.125 -9.023 1 92.12 81 PRO B O 1
ATOM 2501 N N . PHE B 1 82 ? -6.918 -33.094 -8.82 1 89.31 82 PHE B N 1
ATOM 2502 C CA . PHE B 1 82 ? -6.668 -33.062 -7.387 1 89.31 82 PHE B CA 1
ATOM 2503 C C . PHE B 1 82 ? -7.668 -33.938 -6.645 1 89.31 82 PHE B C 1
ATOM 2505 O O . PHE B 1 82 ? -8.852 -33.938 -6.98 1 89.31 82 PHE B O 1
ATOM 2512 N N . GLU B 1 83 ? -7.301 -34.812 -5.727 1 77.62 83 GLU B N 1
ATOM 2513 C CA . GLU B 1 83 ? -8.18 -35.719 -5.027 1 77.62 83 GLU B CA 1
ATOM 2514 C C . GLU B 1 83 ? -8.641 -35.156 -3.691 1 77.62 83 GLU B C 1
ATOM 2516 O O . GLU B 1 83 ? -9.805 -35.312 -3.314 1 77.62 83 GLU B O 1
ATOM 2521 N N . ASN B 1 84 ? -7.656 -34.719 -2.789 1 67.5 84 ASN B N 1
ATOM 2522 C CA . ASN B 1 84 ? -7.961 -34.219 -1.462 1 67.5 84 ASN B CA 1
ATOM 2523 C C . ASN B 1 84 ? -7.395 -32.812 -1.27 1 67.5 84 ASN B C 1
ATOM 2525 O O . ASN B 1 84 ? -6.258 -32.531 -1.655 1 67.5 84 ASN B O 1
ATOM 2529 N N . THR B 1 85 ? -8.352 -31.953 -1.195 1 64.81 85 THR B N 1
ATOM 2530 C CA . THR B 1 85 ? -7.875 -30.609 -0.896 1 64.81 85 THR B CA 1
ATOM 2531 C C . THR B 1 85 ? -7.941 -30.328 0.603 1 64.81 85 THR B C 1
ATOM 2533 O O . THR B 1 85 ? -9.008 -30.453 1.214 1 64.81 85 THR B O 1
ATOM 2536 N N . LYS B 1 86 ? -6.715 -30.344 1.123 1 65 86 LYS B N 1
ATOM 2537 C CA . LYS B 1 86 ? -6.707 -30 2.545 1 65 86 LYS B CA 1
ATOM 2538 C C . LYS B 1 86 ? -7.43 -28.688 2.799 1 65 86 LYS B C 1
ATOM 2540 O O . LYS B 1 86 ? -7.234 -27.719 2.066 1 65 86 LYS B O 1
ATOM 2545 N N . LYS B 1 87 ? -8.359 -28.859 3.656 1 64.19 87 LYS B N 1
ATOM 2546 C CA . LYS B 1 87 ? -9.109 -27.656 4.047 1 64.19 87 LYS B CA 1
ATOM 2547 C C . LYS B 1 87 ? -8.234 -26.719 4.867 1 64.19 87 LYS B C 1
ATOM 2549 O O . LYS B 1 87 ? -7.512 -27.156 5.766 1 64.19 87 LYS B O 1
ATOM 2554 N N . ASP B 1 88 ? -7.91 -25.656 4.266 1 71.12 88 ASP B N 1
ATOM 2555 C CA . ASP B 1 88 ? -7.344 -24.562 5.051 1 71.12 88 ASP B CA 1
ATOM 2556 C C . ASP B 1 88 ? -8.445 -23.703 5.672 1 71.12 88 ASP B C 1
ATOM 2558 O O . ASP B 1 88 ? -9.32 -23.203 4.965 1 71.12 88 ASP B O 1
ATOM 2562 N N . GLU B 1 89 ? -8.484 -23.719 6.957 1 72.88 89 GLU B N 1
ATOM 2563 C CA . GLU B 1 89 ? -9.531 -23 7.676 1 72.88 89 GLU B CA 1
ATOM 2564 C C . GLU B 1 89 ? -9.508 -21.516 7.359 1 72.88 89 GLU B C 1
ATOM 2566 O O . GLU B 1 89 ? -10.531 -20.828 7.457 1 72.88 89 GLU B O 1
ATOM 2571 N N . LYS B 1 90 ? -8.391 -21.062 6.902 1 81.56 90 LYS B N 1
ATOM 2572 C CA . LYS B 1 90 ? -8.242 -19.625 6.727 1 81.56 90 LYS B CA 1
ATOM 2573 C C . LYS B 1 90 ? -8.633 -19.188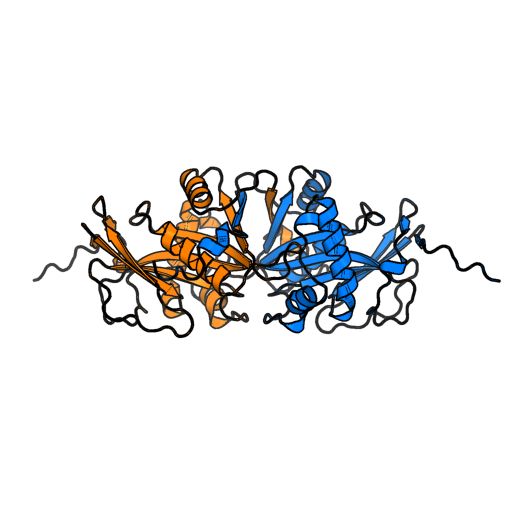 5.312 1 81.56 90 LYS B C 1
ATOM 2575 O O . LYS B 1 90 ? -9.039 -18.047 5.09 1 81.56 90 LYS B O 1
ATOM 2580 N N . PHE B 1 91 ? -8.523 -20.156 4.387 1 90.88 91 PHE B N 1
ATOM 2581 C CA . PHE B 1 91 ? -8.789 -19.891 2.977 1 90.88 91 PHE B CA 1
ATOM 2582 C C . PHE B 1 91 ? -9.133 -21.188 2.244 1 90.88 91 PHE B C 1
ATOM 2584 O O . PHE B 1 91 ? -8.344 -22.141 2.254 1 90.88 91 PHE B O 1
ATOM 2591 N N . LYS B 1 92 ? -10.297 -21.188 1.683 1 89.38 92 LYS B N 1
ATOM 2592 C CA . LYS B 1 92 ? -10.68 -22.359 0.887 1 89.38 92 LYS B CA 1
ATOM 2593 C C . LYS B 1 92 ? -9.992 -22.344 -0.475 1 89.38 92 LYS B C 1
ATOM 2595 O O . LYS B 1 92 ? -10.188 -21.406 -1.262 1 89.38 92 LYS B O 1
ATOM 2600 N N . PRO B 1 93 ? -9.234 -23.344 -0.746 1 92.62 93 PRO B N 1
ATOM 2601 C CA . PRO B 1 93 ? -8.562 -23.391 -2.051 1 92.62 93 PRO B CA 1
ATOM 2602 C C . PRO B 1 93 ? -9.547 -23.328 -3.217 1 92.62 93 PRO B C 1
ATOM 2604 O O . PRO B 1 93 ? -10.68 -23.812 -3.098 1 92.62 93 PRO B O 1
ATOM 2607 N N . VAL B 1 94 ? -9.094 -22.781 -4.285 1 93.38 94 VAL B N 1
ATOM 2608 C CA . VAL B 1 94 ? -9.898 -22.672 -5.496 1 93.38 94 VAL B CA 1
ATOM 2609 C C . VAL B 1 94 ? -9.375 -23.656 -6.547 1 93.38 94 VAL B C 1
ATOM 2611 O O . VAL B 1 94 ? -8.195 -23.641 -6.883 1 93.38 94 VAL B O 1
ATOM 2614 N N . LEU B 1 95 ? -10.273 -24.484 -7.047 1 93.81 95 LEU B N 1
ATOM 2615 C CA . LEU B 1 95 ? -9.914 -25.484 -8.055 1 93.81 95 LEU B CA 1
ATOM 2616 C C . LEU B 1 95 ? -10.523 -25.125 -9.406 1 93.81 95 LEU B C 1
ATOM 2618 O O . LEU B 1 95 ? -11.672 -24.688 -9.477 1 93.81 95 LEU B O 1
ATOM 2622 N N . LYS B 1 96 ? -9.742 -25.312 -10.414 1 95.38 96 LYS B N 1
ATOM 2623 C CA . LYS B 1 96 ? -10.203 -25.094 -11.781 1 95.38 96 LYS B CA 1
ATOM 2624 C C . LYS B 1 96 ? -9.43 -25.969 -12.766 1 95.38 96 LYS B C 1
ATOM 2626 O O . LYS B 1 96 ? -8.281 -26.344 -12.508 1 95.38 96 LYS B O 1
ATOM 2631 N N . THR B 1 97 ? -10.078 -26.375 -13.805 1 96.44 97 THR B N 1
ATOM 2632 C CA . THR B 1 97 ? -9.438 -27.094 -14.898 1 96.44 97 THR B CA 1
ATOM 2633 C C . THR B 1 97 ? -9.367 -26.234 -16.156 1 96.44 97 THR B C 1
ATOM 2635 O O . THR B 1 97 ? -10.336 -25.547 -16.5 1 96.44 97 THR B O 1
ATOM 2638 N N . PHE B 1 98 ? -8.227 -26.25 -16.781 1 96.62 98 PHE B N 1
ATOM 2639 C CA . PHE B 1 98 ? -8.047 -25.5 -18.016 1 96.62 98 PHE B CA 1
ATOM 2640 C C . PHE B 1 98 ? -7.75 -26.453 -19.172 1 96.62 98 PHE B C 1
ATOM 2642 O O . PHE B 1 98 ? -6.91 -27.344 -19.062 1 96.62 98 PHE B O 1
ATOM 2649 N N . ASP B 1 99 ? -8.438 -26.188 -20.281 1 95.94 99 ASP B N 1
ATOM 2650 C CA . ASP B 1 99 ? -8.086 -26.875 -21.531 1 95.94 99 ASP B CA 1
ATOM 2651 C C . ASP B 1 99 ? -6.867 -26.234 -22.188 1 95.94 99 ASP B C 1
ATOM 2653 O O . ASP B 1 99 ? -6.805 -25.016 -22.328 1 95.94 99 ASP B O 1
ATOM 2657 N N . LEU B 1 100 ? -5.922 -27.047 -22.562 1 94.81 100 LEU B N 1
ATOM 2658 C CA . LEU B 1 100 ? -4.695 -26.531 -23.156 1 94.81 100 LEU B CA 1
ATOM 2659 C C . LEU B 1 100 ? -4.773 -26.578 -24.688 1 94.81 100 LEU B C 1
ATOM 2661 O O . LEU B 1 100 ? -5.184 -27.578 -25.266 1 94.81 100 LEU B O 1
ATOM 2665 N N . ARG B 1 101 ? -4.426 -25.438 -25.219 1 90.88 101 ARG B N 1
ATOM 2666 C CA . ARG B 1 101 ? -4.391 -25.375 -26.672 1 90.88 101 ARG B CA 1
ATOM 2667 C C . ARG B 1 101 ? -3.082 -25.938 -27.219 1 90.88 101 ARG B C 1
ATOM 2669 O O . ARG B 1 101 ? -2.994 -26.281 -28.406 1 90.88 101 ARG B O 1
ATOM 2676 N N . ALA B 1 102 ? -2.076 -25.953 -26.422 1 91.56 102 ALA B N 1
ATOM 2677 C CA . ALA B 1 102 ? -0.755 -26.469 -26.781 1 91.56 102 ALA B CA 1
ATOM 2678 C C . ALA B 1 102 ? -0.109 -27.188 -25.609 1 91.56 102 ALA B C 1
ATOM 2680 O O . ALA B 1 102 ? -0.522 -27.016 -24.469 1 91.56 102 ALA B O 1
ATOM 2681 N N . THR B 1 103 ? 0.868 -27.969 -25.984 1 94.38 103 THR B N 1
ATOM 2682 C CA . THR B 1 103 ? 1.603 -28.703 -24.969 1 94.38 103 THR B CA 1
ATOM 2683 C C . THR B 1 103 ? 2.4 -27.766 -24.078 1 94.38 103 THR B C 1
ATOM 2685 O O . THR B 1 103 ? 3.021 -26.812 -24.562 1 94.38 103 THR B O 1
ATOM 2688 N N . VAL B 1 104 ? 2.326 -28 -22.75 1 95.94 104 VAL B N 1
ATOM 2689 C CA . VAL B 1 104 ? 3.152 -27.281 -21.797 1 95.94 104 VAL B CA 1
ATOM 2690 C C . VAL B 1 104 ? 4.387 -28.109 -21.438 1 95.94 104 VAL B C 1
ATOM 2692 O O . VAL B 1 104 ? 4.273 -29.266 -21.047 1 95.94 104 VAL B O 1
ATOM 2695 N N . GLU B 1 105 ? 5.473 -27.531 -21.672 1 96.44 105 GLU B N 1
ATOM 2696 C CA . GLU B 1 105 ? 6.738 -28.141 -21.266 1 96.44 105 GLU B CA 1
ATOM 2697 C C . GLU B 1 105 ? 7.363 -27.375 -20.109 1 96.44 105 GLU B C 1
ATOM 2699 O O . GLU B 1 105 ? 7.645 -26.188 -20.219 1 96.44 105 GLU B O 1
ATOM 2704 N N . ASP B 1 106 ? 7.562 -28.078 -19.031 1 96.56 106 ASP B N 1
ATOM 2705 C CA . ASP B 1 106 ? 8.156 -27.484 -17.828 1 96.56 106 ASP B CA 1
ATOM 2706 C C . ASP B 1 106 ? 9.492 -28.156 -17.5 1 96.56 106 ASP B C 1
ATOM 2708 O O . ASP B 1 106 ? 9.516 -29.234 -16.891 1 96.56 106 ASP B O 1
ATOM 2712 N N . LYS B 1 107 ? 10.555 -27.422 -17.812 1 94.75 107 LYS B N 1
ATOM 2713 C CA . LYS B 1 107 ? 11.891 -27.953 -17.609 1 94.75 107 LYS B CA 1
ATOM 2714 C C . LYS B 1 107 ? 12.352 -27.781 -16.172 1 94.75 107 LYS B C 1
ATOM 2716 O O . LYS B 1 107 ? 13.383 -28.328 -15.766 1 94.75 107 LYS B O 1
ATOM 2721 N N . GLU B 1 108 ? 11.586 -27.062 -15.352 1 95.38 108 GLU B N 1
ATOM 2722 C CA . GLU B 1 108 ? 11.953 -26.797 -13.961 1 95.38 108 GLU B CA 1
ATOM 2723 C C . GLU B 1 108 ? 10.969 -27.469 -13.008 1 95.38 108 GLU B C 1
ATOM 2725 O O . GLU B 1 108 ? 10.883 -27.078 -11.836 1 95.38 108 GLU B O 1
ATOM 2730 N N . ALA B 1 109 ? 10.242 -28.391 -13.445 1 94.88 109 ALA B N 1
ATOM 2731 C CA . ALA B 1 109 ? 9.141 -28.984 -12.688 1 94.88 109 ALA B CA 1
ATOM 2732 C C . ALA B 1 109 ? 9.625 -29.516 -11.344 1 94.88 109 ALA B C 1
ATOM 2734 O O . ALA B 1 109 ? 8.992 -29.266 -10.312 1 94.88 109 ALA B O 1
ATOM 2735 N N . GLU B 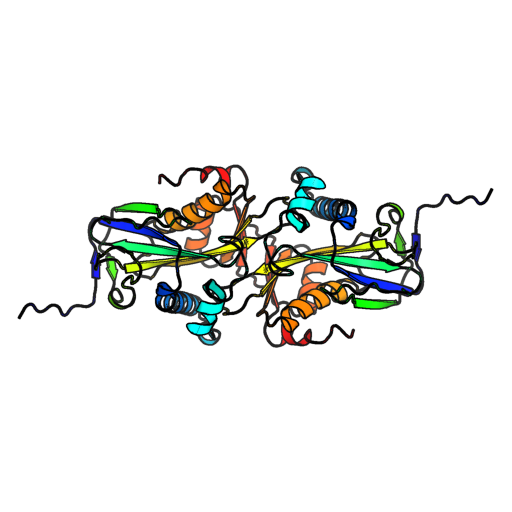1 110 ? 10.711 -30.234 -11.289 1 92.81 110 GLU B N 1
ATOM 2736 C CA . GLU B 1 110 ? 11.203 -30.844 -10.062 1 92.81 110 GLU B CA 1
ATOM 2737 C C . GLU B 1 110 ? 11.547 -29.781 -9.016 1 92.81 110 GLU B C 1
ATOM 2739 O O . GLU B 1 110 ? 11.305 -29.984 -7.82 1 92.81 110 GLU B O 1
ATOM 2744 N N . GLU B 1 111 ? 12.07 -28.703 -9.469 1 94.12 111 GLU B N 1
ATOM 2745 C CA . GLU B 1 111 ? 12.469 -27.609 -8.578 1 94.12 111 GLU B CA 1
ATOM 2746 C C . GLU B 1 111 ? 11.25 -26.953 -7.945 1 94.12 111 GLU B C 1
ATOM 2748 O O . GLU B 1 111 ? 11.352 -26.359 -6.867 1 94.12 111 GLU B O 1
ATOM 2753 N N . PHE B 1 112 ? 10.109 -27.109 -8.57 1 96.69 112 PHE B N 1
ATOM 2754 C CA . PHE B 1 112 ? 8.914 -26.422 -8.102 1 96.69 112 PHE B CA 1
ATOM 2755 C C . PHE B 1 112 ? 7.836 -27.406 -7.688 1 96.69 112 PHE B C 1
ATOM 2757 O O . PHE B 1 112 ? 6.645 -27.078 -7.691 1 96.69 112 PHE B O 1
ATOM 2764 N N . LYS B 1 113 ? 8.281 -28.609 -7.434 1 94.06 113 LYS B N 1
ATOM 2765 C CA . LYS B 1 113 ? 7.348 -29.578 -6.867 1 94.06 113 LYS B CA 1
ATOM 2766 C C . LYS B 1 113 ? 6.793 -29.078 -5.531 1 94.06 113 LYS B C 1
ATOM 2768 O O . LYS B 1 113 ? 7.551 -28.672 -4.652 1 94.06 113 LYS B O 1
ATOM 2773 N N . SER B 1 114 ? 5.52 -29.094 -5.426 1 92.75 114 SER B N 1
ATOM 2774 C CA . SER B 1 114 ? 4.867 -28.562 -4.23 1 92.75 114 SER B CA 1
ATOM 2775 C C . SER B 1 114 ? 5.164 -29.438 -3.016 1 92.75 114 SER B C 1
ATOM 2777 O O . SER B 1 114 ? 5.168 -30.672 -3.113 1 92.75 114 SER B O 1
ATOM 2779 N N . LYS B 1 115 ? 5.555 -28.906 -1.864 1 79.62 115 LYS B N 1
ATOM 2780 C CA . LYS B 1 115 ? 5.867 -29.641 -0.643 1 79.62 115 LYS B CA 1
ATOM 2781 C C . LYS B 1 115 ? 4.66 -29.688 0.292 1 79.62 115 LYS B C 1
ATOM 2783 O O . LYS B 1 115 ? 4.613 -30.516 1.21 1 79.62 115 LYS B O 1
ATOM 2788 N N . SER B 1 116 ? 3.779 -28.766 0.298 1 64.12 116 SER B N 1
ATOM 2789 C CA . SER B 1 116 ? 2.76 -28.594 1.33 1 64.12 116 SER B CA 1
ATOM 2790 C C . SER B 1 116 ? 1.375 -28.953 0.802 1 64.12 116 SER B C 1
ATOM 2792 O O . SER B 1 116 ? 0.363 -28.547 1.374 1 64.12 116 SER B O 1
ATOM 2794 N N . CYS B 1 117 ? 1.318 -29.703 -0.291 1 55.53 117 CYS B N 1
ATOM 2795 C CA . CYS B 1 117 ? -0.017 -29.844 -0.859 1 55.53 117 CYS B CA 1
ATOM 2796 C C . CYS B 1 117 ? -0.864 -30.797 -0.024 1 55.53 117 CYS B C 1
ATOM 2798 O O . CYS B 1 117 ? -2.018 -31.078 -0.362 1 55.53 117 CYS B O 1
ATOM 2800 N N . GLY B 1 118 ? -0.499 -30.828 1.263 1 54.38 118 GLY B N 1
ATOM 2801 C CA . GLY B 1 118 ? -1.3 -31.734 2.055 1 54.38 118 GLY B CA 1
ATOM 2802 C C . GLY B 1 118 ? -1.652 -33.031 1.315 1 54.38 118 GLY B C 1
ATOM 2803 O O . GLY B 1 118 ? -2.188 -33.969 1.907 1 54.38 118 GLY B O 1
ATOM 2804 N N . ASP B 1 119 ? -1.696 -32.875 -0.004 1 58.72 119 ASP B N 1
ATOM 2805 C CA . ASP B 1 119 ? -2.102 -34.094 -0.711 1 58.72 119 ASP B CA 1
ATOM 2806 C C . ASP B 1 119 ? -0.903 -35 -0.969 1 58.72 119 ASP B C 1
ATOM 2808 O O . ASP B 1 119 ? 0.234 -34.531 -1.045 1 58.72 119 ASP B O 1
ATOM 2812 N N . GLU B 1 120 ? -0.985 -36.125 -0.654 1 63.97 120 GLU B N 1
ATOM 2813 C CA . GLU B 1 120 ? -0.063 -37.219 -0.936 1 63.97 120 GLU B CA 1
ATOM 2814 C C . GLU B 1 120 ? 0.255 -37.312 -2.426 1 63.97 120 GLU B C 1
ATOM 2816 O O . GLU B 1 120 ? 0.908 -38.25 -2.875 1 63.97 120 GLU B O 1
ATOM 2821 N N . LYS B 1 121 ? -0.148 -36.156 -3.127 1 77.62 121 LYS B N 1
ATOM 2822 C CA . LYS B 1 121 ? 0.071 -36.219 -4.566 1 77.62 121 LYS B CA 1
ATOM 2823 C C . LYS B 1 121 ? 1.478 -35.781 -4.934 1 77.62 121 LYS B C 1
ATOM 2825 O O . LYS B 1 121 ? 1.967 -34.781 -4.391 1 77.62 121 LYS B O 1
ATOM 2830 N N . GLU B 1 122 ? 2.109 -36.438 -5.848 1 84.06 122 GLU B N 1
ATOM 2831 C CA . GLU B 1 122 ? 3.508 -36.188 -6.18 1 84.06 122 GLU B CA 1
ATOM 2832 C C . GLU B 1 122 ? 3.635 -35.406 -7.484 1 84.06 122 GLU B C 1
ATOM 2834 O O . GLU B 1 122 ? 4.723 -34.938 -7.828 1 84.06 122 GLU B O 1
ATOM 2839 N N . ASP B 1 123 ? 2.57 -35.188 -8.242 1 91.75 123 ASP B N 1
ATOM 2840 C CA . ASP B 1 123 ? 2.625 -34.5 -9.531 1 91.75 123 ASP B CA 1
ATOM 2841 C C . ASP B 1 123 ? 2.014 -33.125 -9.438 1 91.75 123 ASP B C 1
ATOM 2843 O O . ASP B 1 123 ? 1.222 -32.719 -10.297 1 91.75 123 ASP B O 1
ATOM 2847 N N . VAL B 1 124 ? 2.244 -32.469 -8.344 1 94.12 124 VAL B N 1
ATOM 2848 C CA . VAL B 1 124 ? 1.771 -31.094 -8.125 1 94.12 124 VAL B CA 1
ATOM 2849 C C . VAL B 1 124 ? 2.953 -30.125 -8.141 1 94.12 124 VAL B C 1
ATOM 2851 O O . VAL B 1 124 ? 3.928 -30.328 -7.41 1 94.12 124 VAL B O 1
ATOM 2854 N N . PHE B 1 125 ? 2.846 -29.125 -9 1 96.25 125 PHE B N 1
ATOM 2855 C CA . PHE B 1 125 ? 3.957 -28.203 -9.188 1 96.25 125 PHE B CA 1
ATOM 2856 C C . PHE B 1 125 ? 3.486 -26.75 -9.07 1 96.25 125 PHE B C 1
ATOM 2858 O O . PHE B 1 125 ? 2.41 -26.406 -9.562 1 96.25 125 PHE B O 1
ATOM 2865 N N . ILE B 1 126 ? 4.289 -25.938 -8.406 1 97.19 126 ILE B N 1
ATOM 2866 C CA . ILE B 1 126 ? 3.969 -24.531 -8.281 1 97.19 126 ILE B CA 1
ATOM 2867 C C . ILE B 1 126 ? 4.238 -23.812 -9.602 1 97.19 126 ILE B C 1
ATOM 2869 O O . ILE B 1 126 ? 5.348 -23.891 -10.141 1 97.19 126 ILE B O 1
ATOM 2873 N N . ALA B 1 127 ? 3.25 -23.125 -10.117 1 97.88 127 ALA B N 1
ATOM 2874 C CA . ALA B 1 127 ? 3.344 -22.516 -11.43 1 97.88 127 ALA B CA 1
ATOM 2875 C C . ALA B 1 127 ? 3.428 -20.984 -11.32 1 97.88 127 ALA B C 1
ATOM 2877 O O . ALA B 1 127 ? 3.953 -20.328 -12.219 1 97.88 127 ALA B O 1
ATOM 2878 N N . GLY B 1 128 ? 2.914 -20.422 -10.242 1 98.12 128 GLY B N 1
ATOM 2879 C CA . GLY B 1 128 ? 2.873 -18.969 -10.102 1 98.12 128 GLY B CA 1
ATOM 2880 C C . GLY B 1 128 ? 2.369 -18.516 -8.75 1 98.12 128 GLY B C 1
ATOM 2881 O O . GLY B 1 128 ? 2.145 -19.328 -7.852 1 98.12 128 GLY B O 1
ATOM 2882 N N . TYR B 1 129 ? 2.275 -17.156 -8.57 1 98.38 129 TYR B N 1
ATOM 2883 C CA . TYR B 1 129 ? 1.816 -16.625 -7.301 1 98.38 129 TYR B CA 1
ATOM 2884 C C . TYR B 1 129 ? 1.135 -15.266 -7.496 1 98.38 129 TYR B C 1
ATOM 2886 O O . TYR B 1 129 ? 1.264 -14.648 -8.555 1 98.38 129 TYR B O 1
ATOM 2894 N N . ALA B 1 130 ? 0.375 -14.867 -6.57 1 98.5 130 ALA B N 1
ATOM 2895 C CA . ALA B 1 130 ? -0.078 -13.5 -6.328 1 98.5 130 ALA B CA 1
ATOM 2896 C C . ALA B 1 130 ? 0.375 -13.016 -4.957 1 98.5 130 ALA B C 1
ATOM 2898 O O . ALA B 1 130 ? 0.268 -13.734 -3.963 1 98.5 130 ALA B O 1
ATOM 2899 N N . PHE B 1 131 ? 0.989 -11.898 -4.906 1 98.56 131 PHE B N 1
ATOM 2900 C CA . PHE B 1 131 ? 1.469 -11.266 -3.684 1 98.56 131 PHE B CA 1
ATOM 2901 C C . PHE B 1 131 ? 0.711 -9.969 -3.412 1 98.56 131 PHE B C 1
ATOM 2903 O O . PHE B 1 131 ? 0.613 -9.109 -4.289 1 98.56 131 PHE B O 1
ATOM 2910 N N . PHE B 1 132 ? 0.084 -9.867 -2.18 1 98.69 132 PHE B N 1
ATOM 2911 C CA . PHE B 1 132 ? -0.77 -8.719 -1.903 1 98.69 132 PHE B CA 1
ATOM 2912 C C . PHE B 1 132 ? -0.833 -8.438 -0.406 1 98.69 132 PHE B C 1
ATOM 2914 O O . PHE B 1 132 ? -0.38 -9.25 0.402 1 98.69 132 PHE B O 1
ATOM 2921 N N . TYR B 1 133 ? -1.334 -7.324 -0.011 1 98.38 133 TYR B N 1
ATOM 2922 C CA . TYR B 1 133 ? -1.532 -6.887 1.366 1 98.38 133 TYR B CA 1
ATOM 2923 C C . TYR B 1 133 ? -2.617 -5.82 1.448 1 98.38 133 TYR B C 1
ATOM 2925 O O . TYR B 1 133 ? -3.053 -5.289 0.425 1 98.38 133 TYR B O 1
ATOM 2933 N N . ALA B 1 134 ? -3.07 -5.473 2.592 1 98.25 134 ALA B N 1
ATOM 2934 C CA . ALA B 1 134 ? -4.129 -4.477 2.748 1 98.25 134 ALA B CA 1
ATOM 2935 C C . ALA B 1 134 ? -3.602 -3.07 2.477 1 98.25 134 ALA B C 1
ATOM 2937 O O . ALA B 1 134 ? -2.449 -2.762 2.789 1 98.25 134 ALA B O 1
ATOM 2938 N N . ASN B 1 135 ? -4.43 -2.289 1.884 1 98.19 135 ASN B N 1
ATOM 2939 C CA . ASN B 1 135 ? -4.121 -0.876 1.695 1 98.19 135 ASN B CA 1
ATOM 2940 C C . ASN B 1 135 ? -5.238 0.017 2.223 1 98.19 135 ASN B C 1
ATOM 2942 O O . ASN B 1 135 ? -6.305 -0.474 2.6 1 98.19 135 ASN B O 1
ATOM 2946 N N . TYR B 1 136 ? -4.953 1.299 2.311 1 97.38 136 TYR B N 1
ATOM 2947 C CA . TYR B 1 136 ? -5.867 2.303 2.848 1 97.38 136 TYR B CA 1
ATOM 2948 C C . TYR B 1 136 ? -5.781 3.6 2.055 1 97.38 136 TYR B C 1
ATOM 2950 O O . TYR B 1 136 ? -4.703 3.982 1.594 1 97.38 136 TYR B O 1
ATOM 2958 N N . SER B 1 137 ? -6.883 4.168 1.917 1 95.5 137 SER B N 1
ATOM 2959 C CA . SER B 1 137 ? -7 5.406 1.15 1 95.5 137 SER B CA 1
ATOM 2960 C C . SER B 1 137 ? -7.875 6.426 1.871 1 95.5 137 SER B C 1
ATOM 2962 O O . SER B 1 137 ? -8.875 6.059 2.49 1 95.5 137 SER B O 1
ATOM 2964 N N . CYS B 1 138 ? -7.492 7.664 1.766 1 93.12 138 CYS B N 1
ATOM 2965 C CA . CYS B 1 138 ? -8.312 8.719 2.344 1 93.12 138 CYS B CA 1
ATOM 2966 C C . CYS B 1 138 ? -9.617 8.883 1.567 1 93.12 138 CYS B C 1
ATOM 2968 O O . CYS B 1 138 ? -10.508 9.625 1.991 1 93.12 138 CYS B O 1
ATOM 2970 N N . PHE B 1 139 ? -9.789 8.164 0.476 1 91.81 139 PHE B N 1
ATOM 2971 C CA . PHE B 1 139 ? -10.977 8.289 -0.356 1 91.81 139 PHE B CA 1
ATOM 2972 C C . PHE B 1 139 ? -12.008 7.23 0.021 1 91.81 139 PHE B C 1
ATOM 2974 O O . PHE B 1 139 ? -13.125 7.234 -0.5 1 91.81 139 PHE B O 1
ATOM 2981 N N . TYR B 1 140 ? -11.602 6.344 0.891 1 92.88 140 TYR B N 1
ATOM 2982 C CA . TYR B 1 140 ? -12.5 5.281 1.334 1 92.88 140 TYR B CA 1
ATOM 2983 C C . TYR B 1 140 ? -12.555 5.219 2.855 1 92.88 140 TYR B C 1
ATOM 2985 O O . TYR B 1 140 ? -11.711 5.801 3.541 1 92.88 140 TYR B O 1
ATOM 2993 N N . ASP B 1 141 ? -13.555 4.531 3.361 1 94.75 141 ASP B N 1
ATOM 2994 C CA . ASP B 1 141 ? -13.68 4.324 4.801 1 94.75 141 ASP B CA 1
ATOM 2995 C C . ASP B 1 141 ? -13.555 2.846 5.16 1 94.75 141 ASP B C 1
ATOM 2997 O O . ASP B 1 141 ? -14.023 2.414 6.215 1 94.75 141 ASP B O 1
ATOM 3001 N N . LYS B 1 142 ? -13.062 2.102 4.199 1 96 142 LYS B N 1
ATOM 3002 C CA . LYS B 1 142 ? -12.75 0.683 4.359 1 96 142 LYS B CA 1
ATOM 3003 C C . LYS B 1 142 ? -11.367 0.358 3.812 1 96 142 LYS B C 1
ATOM 3005 O O . LYS B 1 142 ? -10.852 1.075 2.953 1 96 142 LYS B O 1
ATOM 3010 N N . ALA B 1 143 ? -10.828 -0.728 4.309 1 97.25 143 ALA B N 1
ATOM 3011 C CA . ALA B 1 143 ? -9.562 -1.204 3.758 1 97.25 143 ALA B CA 1
ATOM 3012 C C . ALA B 1 143 ? -9.734 -1.657 2.311 1 97.25 143 ALA B C 1
ATOM 3014 O O . ALA B 1 143 ? -10.852 -1.858 1.843 1 97.25 143 ALA B O 1
ATOM 3015 N N . GLY B 1 144 ? -8.695 -1.694 1.574 1 98.19 144 GLY B N 1
ATOM 3016 C CA . GLY B 1 144 ? -8.57 -2.352 0.283 1 98.19 144 GLY B CA 1
ATOM 3017 C C . GLY B 1 144 ? -7.418 -3.34 0.227 1 98.19 144 GLY B C 1
ATOM 3018 O O . GLY B 1 144 ? -6.906 -3.764 1.266 1 98.19 144 GLY B O 1
ATOM 3019 N N . ILE B 1 145 ? -7.082 -3.756 -0.982 1 98.69 145 ILE B N 1
ATOM 3020 C CA . ILE B 1 145 ? -5.914 -4.598 -1.226 1 98.69 145 ILE B CA 1
ATOM 3021 C C . ILE B 1 145 ? -4.969 -3.904 -2.203 1 98.69 145 ILE B C 1
ATOM 3023 O O . ILE B 1 145 ? -5.406 -3.359 -3.219 1 98.69 145 ILE B O 1
ATOM 3027 N N . TYR B 1 146 ? -3.766 -3.836 -1.787 1 98.81 146 TYR B N 1
ATOM 3028 C CA . TYR B 1 146 ? -2.727 -3.529 -2.766 1 98.81 146 TYR B CA 1
ATOM 3029 C C . TYR B 1 146 ? -2.211 -4.801 -3.43 1 98.81 146 TYR B C 1
ATOM 3031 O O . TYR B 1 146 ? -1.629 -5.66 -2.766 1 98.81 146 TYR B O 1
ATOM 3039 N N . PHE B 1 147 ? -2.469 -4.895 -4.715 1 98.56 147 PHE B N 1
ATOM 3040 C CA . PHE B 1 147 ? -2.018 -6.027 -5.516 1 98.56 147 PHE B CA 1
ATOM 3041 C C . PHE B 1 147 ? -0.583 -5.82 -5.988 1 98.56 147 PHE B C 1
ATOM 3043 O O . PHE B 1 147 ? -0.348 -5.148 -6.996 1 98.56 147 PHE B O 1
ATOM 3050 N N . GLU B 1 148 ? 0.379 -6.398 -5.293 1 98 148 GLU B N 1
ATOM 3051 C CA . GLU B 1 148 ? 1.798 -6.094 -5.441 1 98 148 GLU B CA 1
ATOM 3052 C C . GLU B 1 148 ? 2.373 -6.746 -6.695 1 98 148 GLU B C 1
ATOM 3054 O O . GLU B 1 148 ? 3.131 -6.117 -7.438 1 98 148 GLU B O 1
ATOM 3059 N N . SER B 1 149 ? 2.027 -8 -6.883 1 96.56 149 SER B N 1
ATOM 3060 C CA . SER B 1 149 ? 2.619 -8.641 -8.055 1 96.56 149 SER B CA 1
ATOM 3061 C C . SER B 1 149 ? 1.886 -9.93 -8.406 1 96.56 149 SER B C 1
ATOM 3063 O O . SER B 1 149 ? 1.257 -10.547 -7.539 1 96.56 149 SER B O 1
ATOM 3065 N N . LEU B 1 150 ? 1.945 -10.242 -9.633 1 97.19 150 LEU B N 1
ATOM 3066 C CA . LEU B 1 150 ? 1.469 -11.469 -10.273 1 97.19 150 LEU B CA 1
ATOM 3067 C C . LEU B 1 150 ? 2.549 -12.078 -11.156 1 97.19 150 LEU B C 1
ATOM 3069 O O . LEU B 1 150 ? 3.078 -11.406 -12.047 1 97.19 150 LEU B O 1
ATOM 3073 N N . TYR B 1 151 ? 2.842 -13.352 -10.875 1 97.06 151 TYR B N 1
ATOM 3074 C CA . TYR B 1 151 ? 3.926 -13.945 -11.648 1 97.06 151 TYR B CA 1
ATOM 3075 C C . TYR B 1 151 ? 3.627 -15.406 -11.961 1 97.06 151 TYR B C 1
ATOM 3077 O O . TYR B 1 151 ? 3.096 -16.141 -11.125 1 97.06 151 TYR B O 1
ATOM 3085 N N . PHE B 1 152 ? 3.934 -15.781 -13.172 1 97.19 152 PHE B N 1
ATOM 3086 C CA . PHE B 1 152 ? 3.914 -17.172 -13.625 1 97.19 152 PHE B CA 1
ATOM 3087 C C . PHE B 1 152 ? 5.27 -17.578 -14.195 1 97.19 152 PHE B C 1
ATOM 3089 O O . PHE B 1 152 ? 5.898 -16.797 -14.914 1 97.19 152 PHE B O 1
ATOM 3096 N N . ARG B 1 153 ? 5.664 -18.781 -13.844 1 97.25 153 ARG B N 1
ATOM 3097 C CA . ARG B 1 153 ? 6.801 -19.344 -14.562 1 97.25 153 ARG B CA 1
ATOM 3098 C C . ARG B 1 153 ? 6.543 -19.344 -16.062 1 97.25 153 ARG B C 1
ATOM 3100 O O . ARG B 1 153 ? 5.395 -19.422 -16.5 1 97.25 153 ARG B O 1
ATOM 3107 N N . GLU B 1 154 ? 7.605 -19.281 -16.828 1 95.25 154 GLU B N 1
ATOM 3108 C CA . GLU B 1 154 ? 7.508 -19.078 -18.266 1 95.25 154 GLU B CA 1
ATOM 3109 C C . GLU B 1 154 ? 6.633 -20.141 -18.922 1 95.25 154 GLU B C 1
ATOM 3111 O O . GLU B 1 154 ? 5.797 -19.828 -19.766 1 95.25 154 GLU B O 1
ATOM 3116 N N . SER B 1 155 ? 6.699 -21.328 -18.5 1 96 155 SER B N 1
ATOM 3117 C CA . SER B 1 155 ? 6.004 -22.453 -19.109 1 96 155 SER B CA 1
ATOM 3118 C C . SER B 1 155 ? 4.492 -22.328 -18.953 1 96 155 SER B C 1
ATOM 3120 O O . SER B 1 155 ? 3.73 -22.984 -19.656 1 96 155 SER B O 1
ATOM 3122 N N . TYR B 1 156 ? 4.062 -21.5 -18.062 1 96.75 156 TYR B N 1
ATOM 3123 C CA . TYR B 1 156 ? 2.65 -21.5 -17.688 1 96.75 156 TYR B CA 1
ATOM 3124 C C . TYR B 1 156 ? 1.993 -20.172 -18.016 1 96.75 156 TYR B C 1
ATOM 3126 O O . TYR B 1 156 ? 0.913 -19.859 -17.516 1 96.75 156 TYR B O 1
ATOM 3134 N N . ARG B 1 157 ? 2.607 -19.391 -18.828 1 93.75 157 ARG B N 1
ATOM 3135 C CA . ARG B 1 157 ? 2.068 -18.094 -19.234 1 93.75 157 ARG B CA 1
ATOM 3136 C C . ARG B 1 157 ? 1.114 -18.25 -20.406 1 93.75 157 ARG B C 1
ATOM 3138 O O . ARG B 1 157 ? 1.189 -19.219 -21.156 1 93.75 157 ARG B O 1
ATOM 3145 N N . LYS B 1 158 ? 0.102 -17.328 -20.5 1 89.94 158 LYS B N 1
ATOM 3146 C CA . LYS B 1 158 ? -0.838 -17.203 -21.609 1 89.94 158 LYS B CA 1
ATOM 3147 C C . LYS B 1 158 ? -1.792 -18.391 -21.656 1 89.94 158 LYS B C 1
ATOM 3149 O O . LYS B 1 158 ? -2.186 -18.828 -22.734 1 89.94 158 LYS B O 1
ATOM 3154 N N . LEU B 1 159 ? -2.078 -18.984 -20.484 1 91.56 159 LEU B N 1
ATOM 3155 C CA . LEU B 1 159 ? -2.994 -20.109 -20.422 1 91.56 159 LEU B CA 1
ATOM 3156 C C . LEU B 1 159 ? -4.316 -19.703 -19.781 1 91.56 159 LEU B C 1
ATOM 3158 O O . LEU B 1 159 ? -5.219 -20.531 -19.609 1 91.56 159 LEU B O 1
ATOM 3162 N N . GLY B 1 160 ? -4.371 -18.422 -19.375 1 90.5 160 GLY B N 1
ATOM 3163 C CA . GLY B 1 160 ? -5.602 -17.906 -18.797 1 90.5 160 GLY B CA 1
ATOM 3164 C C . GLY B 1 160 ? -5.645 -18.016 -17.281 1 90.5 160 GLY B C 1
ATOM 3165 O O . GLY B 1 160 ? -6.641 -17.656 -16.656 1 90.5 160 GLY B O 1
ATOM 3166 N N . MET B 1 161 ? -4.602 -18.391 -16.703 1 95.38 161 MET B N 1
ATOM 3167 C CA . MET B 1 161 ? -4.586 -18.656 -15.266 1 95.38 161 MET B CA 1
ATOM 3168 C C . MET B 1 161 ? -4.41 -17.359 -14.469 1 95.38 161 MET B C 1
ATOM 3170 O O . MET B 1 161 ? -4.68 -17.328 -13.266 1 95.38 161 MET B O 1
ATOM 3174 N N . GLY B 1 162 ? -3.98 -16.328 -15.141 1 96.06 162 GLY B N 1
ATOM 3175 C CA . GLY B 1 162 ? -3.857 -15.047 -14.492 1 96.06 162 GLY B CA 1
ATOM 3176 C C . GLY B 1 162 ? -5.18 -14.508 -13.969 1 96.06 162 GLY B C 1
ATOM 3177 O O . GLY B 1 162 ? -5.234 -13.93 -12.883 1 96.06 162 GLY B O 1
ATOM 3178 N N . GLY B 1 163 ? -6.199 -14.766 -14.805 1 95.88 163 GLY B N 1
ATOM 3179 C CA . GLY B 1 163 ? -7.523 -14.344 -14.375 1 95.88 163 GLY B CA 1
ATOM 3180 C C . GLY B 1 163 ? -7.988 -15.031 -13.109 1 95.88 163 GLY B C 1
ATOM 3181 O O . GLY B 1 163 ? -8.648 -14.422 -12.273 1 95.88 163 GLY B O 1
ATOM 3182 N N . LEU B 1 164 ? -7.598 -16.281 -13 1 96.19 164 LEU B N 1
ATOM 3183 C CA . LEU B 1 164 ? -7.977 -17.031 -11.812 1 96.19 164 LEU B CA 1
ATOM 3184 C C . LEU B 1 164 ? -7.309 -16.469 -10.562 1 96.19 164 LEU B C 1
ATOM 3186 O O . LEU B 1 164 ? -7.973 -16.234 -9.547 1 96.19 164 LEU B O 1
ATOM 3190 N N . LEU B 1 165 ? -5.996 -16.234 -10.617 1 96.75 165 LEU B N 1
ATOM 3191 C CA . LEU B 1 165 ? -5.262 -15.734 -9.461 1 96.75 165 LEU B CA 1
ATOM 3192 C C . LEU B 1 165 ? -5.73 -14.328 -9.086 1 96.75 165 LEU B C 1
ATOM 3194 O O . LEU B 1 165 ? -6.039 -14.062 -7.926 1 96.75 165 LEU B O 1
ATOM 3198 N N . PHE B 1 166 ? -5.828 -13.461 -10.078 1 97.69 166 PHE B N 1
ATOM 3199 C CA . PHE B 1 166 ? -6.281 -12.102 -9.82 1 97.69 166 PHE B CA 1
ATOM 3200 C C . PHE B 1 166 ? -7.719 -12.102 -9.312 1 97.69 166 PHE B C 1
ATOM 3202 O O . PHE B 1 166 ? -8.039 -11.398 -8.352 1 97.69 166 PHE B O 1
ATOM 3209 N N . GLY B 1 167 ? -8.531 -12.836 -9.977 1 97.44 167 GLY B N 1
ATOM 3210 C CA . GLY B 1 167 ? -9.914 -12.938 -9.555 1 97.44 167 GLY B CA 1
ATOM 3211 C C . GLY B 1 167 ? -10.07 -13.445 -8.133 1 97.44 167 GLY B C 1
ATOM 3212 O O . GLY B 1 167 ? -10.961 -12.992 -7.402 1 97.44 167 GLY B O 1
ATOM 3213 N N . THR B 1 168 ? -9.258 -14.391 -7.762 1 97.25 168 THR B N 1
ATOM 3214 C CA . THR B 1 168 ? -9.297 -14.914 -6.398 1 97.25 168 THR B CA 1
ATOM 3215 C C . THR B 1 168 ? -8.953 -13.82 -5.391 1 97.25 168 THR B C 1
ATOM 3217 O O . THR B 1 168 ? -9.625 -13.688 -4.363 1 97.25 168 THR B O 1
ATOM 3220 N N . VAL B 1 169 ? -7.93 -13.008 -5.672 1 98.25 169 VAL B N 1
ATOM 3221 C CA . VAL B 1 169 ? -7.559 -11.898 -4.789 1 98.25 169 VAL B CA 1
ATOM 3222 C C . VAL B 1 169 ? -8.695 -10.883 -4.734 1 98.25 169 VAL B C 1
ATOM 3224 O O . VAL B 1 169 ? -9.047 -10.391 -3.658 1 98.25 169 VAL B O 1
ATOM 3227 N N . ALA B 1 170 ? -9.281 -10.586 -5.898 1 98.44 170 ALA B N 1
ATOM 3228 C CA . ALA B 1 170 ? -10.414 -9.664 -5.949 1 98.44 170 ALA B CA 1
ATOM 3229 C C . ALA B 1 170 ? -11.594 -10.195 -5.145 1 98.44 170 ALA B C 1
ATOM 3231 O O . ALA B 1 170 ? -12.281 -9.43 -4.465 1 98.44 170 ALA B O 1
ATOM 3232 N N . SER B 1 171 ? -11.789 -11.477 -5.215 1 97.62 171 SER B N 1
ATOM 3233 C CA . SER B 1 171 ? -12.859 -12.102 -4.445 1 97.62 171 SER B CA 1
ATOM 3234 C C . SER B 1 171 ? -12.609 -11.977 -2.947 1 97.62 171 SER B C 1
ATOM 3236 O O . SER B 1 171 ? -13.539 -11.734 -2.174 1 97.62 171 SER B O 1
ATOM 3238 N N . ILE B 1 172 ? -11.406 -12.148 -2.543 1 97 172 ILE B N 1
ATOM 3239 C CA . ILE B 1 172 ? -11.039 -11.961 -1.143 1 97 172 ILE B CA 1
ATOM 3240 C C . ILE B 1 172 ? -11.398 -10.547 -0.699 1 97 172 ILE B C 1
ATOM 3242 O O . ILE B 1 172 ? -12.016 -10.359 0.353 1 97 172 ILE B O 1
ATOM 3246 N N . ALA B 1 173 ? -11.047 -9.578 -1.483 1 97.88 173 ALA B N 1
ATOM 3247 C CA . ALA B 1 173 ? -11.352 -8.188 -1.158 1 97.88 173 ALA B CA 1
ATOM 3248 C C . ALA B 1 173 ? -12.859 -7.965 -1.046 1 97.88 173 ALA B C 1
ATOM 3250 O O . ALA B 1 173 ? -13.344 -7.457 -0.033 1 97.88 173 ALA B O 1
ATOM 3251 N N . ALA B 1 174 ? -13.57 -8.398 -2.059 1 97.5 174 ALA B N 1
ATOM 3252 C CA . ALA B 1 174 ? -15.016 -8.18 -2.113 1 97.5 174 ALA B CA 1
ATOM 3253 C C . ALA B 1 174 ? -15.719 -8.891 -0.957 1 97.5 174 ALA B C 1
ATOM 3255 O O . ALA B 1 174 ? -16.578 -8.297 -0.292 1 97.5 174 ALA B O 1
ATOM 3256 N N . ASN B 1 175 ? -15.305 -10.094 -0.703 1 95.88 175 ASN B N 1
ATOM 3257 C CA . ASN B 1 175 ? -15.969 -10.906 0.318 1 95.88 175 ASN B CA 1
ATOM 3258 C C . ASN B 1 175 ? -15.648 -10.398 1.724 1 95.88 175 ASN B C 1
ATOM 3260 O O . ASN B 1 175 ? -16.375 -10.703 2.674 1 95.88 175 ASN B O 1
ATOM 3264 N N . ASN B 1 176 ? -14.578 -9.672 1.868 1 94.69 176 ASN B N 1
ATOM 3265 C CA . ASN B 1 176 ? -14.227 -9.109 3.168 1 94.69 176 ASN B CA 1
ATOM 3266 C C . ASN B 1 176 ? -14.711 -7.672 3.309 1 94.69 176 ASN B C 1
ATOM 3268 O O . ASN B 1 176 ? -14.352 -6.984 4.266 1 94.69 176 ASN B O 1
ATOM 3272 N N . GLY B 1 177 ? -15.414 -7.152 2.297 1 94.88 177 GLY B N 1
ATOM 3273 C CA . GLY B 1 177 ? -15.969 -5.809 2.346 1 94.88 177 GLY B CA 1
ATOM 3274 C C . GLY B 1 177 ? -14.93 -4.73 2.078 1 94.88 177 GLY B C 1
ATOM 3275 O O . GLY B 1 177 ? -15.102 -3.58 2.486 1 94.88 177 GLY B O 1
ATOM 3276 N N . PHE B 1 178 ? -13.836 -5.102 1.514 1 96.94 178 PHE B N 1
ATOM 3277 C CA . PHE B 1 178 ? -12.812 -4.129 1.155 1 96.94 178 PHE B CA 1
ATOM 3278 C C . PHE B 1 178 ? -13.273 -3.252 -0.001 1 96.94 178 PHE B C 1
ATOM 3280 O O . PHE B 1 178 ? -14.125 -3.66 -0.792 1 96.94 178 PHE B O 1
ATOM 3287 N N . ALA B 1 179 ? -12.703 -2.068 -0.096 1 96.5 179 ALA B N 1
ATOM 3288 C CA . ALA B 1 179 ? -13.242 -1.04 -0.982 1 96.5 179 ALA B CA 1
ATOM 3289 C C . ALA B 1 179 ? -12.609 -1.123 -2.369 1 96.5 179 ALA B C 1
ATOM 3291 O O . ALA B 1 179 ? -13.164 -0.616 -3.344 1 96.5 179 ALA B O 1
ATOM 3292 N N . SER B 1 180 ? -11.43 -1.762 -2.43 1 97.88 180 SER B N 1
ATOM 3293 C CA . SER B 1 180 ? -10.688 -1.645 -3.684 1 97.88 180 SER B CA 1
ATOM 3294 C C . SER B 1 180 ? -9.609 -2.721 -3.793 1 97.88 180 SER B C 1
ATOM 3296 O O . SER B 1 180 ? -9.25 -3.352 -2.795 1 97.88 180 SER B O 1
ATOM 3298 N N . VAL B 1 181 ? -9.211 -3.012 -5.008 1 98.75 181 VAL B N 1
ATOM 3299 C CA . VAL B 1 181 ? -7.938 -3.639 -5.348 1 98.75 181 VAL B CA 1
ATOM 3300 C C . VAL B 1 181 ? -7.113 -2.695 -6.223 1 98.75 181 VAL B C 1
ATOM 3302 O O . VAL B 1 181 ? -7.539 -2.318 -7.316 1 98.75 181 VAL B O 1
ATOM 3305 N N . GLU B 1 182 ? -5.957 -2.318 -5.68 1 98.56 182 GLU B N 1
ATOM 3306 C CA . GLU B 1 182 ? -5.145 -1.301 -6.344 1 98.56 182 GLU B CA 1
ATOM 3307 C C . GLU B 1 182 ? -3.713 -1.784 -6.551 1 98.56 182 GLU B C 1
ATOM 3309 O O . GLU B 1 182 ? -3.285 -2.756 -5.926 1 98.56 182 GLU B O 1
ATOM 3314 N N . GLY B 1 183 ? -2.98 -1.138 -7.461 1 97.88 183 GLY B N 1
ATOM 3315 C CA . GLY B 1 183 ? -1.588 -1.478 -7.707 1 97.88 183 GLY B CA 1
ATOM 3316 C C . GLY B 1 183 ? -0.966 -0.668 -8.828 1 97.88 183 GLY B C 1
ATOM 3317 O O . GLY B 1 183 ? -1.519 0.351 -9.242 1 97.88 183 GLY B O 1
ATOM 3318 N N . ILE B 1 184 ? 0.22 -1.098 -9.227 1 96.81 184 ILE B N 1
ATOM 3319 C CA . ILE B 1 184 ? 0.976 -0.439 -10.281 1 96.81 184 ILE B CA 1
ATOM 3320 C C . ILE B 1 184 ? 1.149 -1.393 -11.461 1 96.81 184 ILE B C 1
ATOM 3322 O O . ILE B 1 184 ? 1.379 -2.59 -11.273 1 96.81 184 ILE B O 1
ATOM 3326 N N . VAL B 1 185 ? 1.065 -0.836 -12.633 1 94.5 185 VAL B N 1
ATOM 3327 C CA . VAL B 1 185 ? 1.183 -1.6 -13.875 1 94.5 185 VAL B CA 1
ATOM 3328 C C . VAL B 1 185 ? 2.277 -0.998 -14.75 1 94.5 185 VAL B C 1
ATOM 3330 O O . VAL B 1 185 ? 2.336 0.221 -14.938 1 94.5 185 VAL B O 1
ATOM 3333 N N . ALA B 1 186 ? 3.117 -1.871 -15.273 1 90.5 186 ALA B N 1
ATOM 3334 C CA . ALA B 1 186 ? 4.125 -1.407 -16.219 1 90.5 186 ALA B CA 1
ATOM 3335 C C . ALA B 1 186 ? 3.502 -1.123 -17.578 1 90.5 186 ALA B C 1
ATOM 3337 O O . ALA B 1 186 ? 2.889 -2.006 -18.188 1 90.5 186 ALA B O 1
ATOM 3338 N N . VAL B 1 187 ? 3.77 0.045 -18.125 1 89.94 187 VAL B N 1
ATOM 3339 C CA . VAL B 1 187 ? 3.072 0.464 -19.344 1 89.94 187 VAL B CA 1
ATOM 3340 C C . VAL B 1 187 ? 3.764 -0.128 -20.562 1 89.94 187 VAL B C 1
ATOM 3342 O O . VAL B 1 187 ? 3.15 -0.269 -21.625 1 89.94 187 VAL B O 1
ATOM 3345 N N . TRP B 1 188 ? 5.062 -0.441 -20.469 1 90.06 188 TRP B N 1
ATOM 3346 C CA . TRP B 1 188 ? 5.777 -1.014 -21.609 1 90.06 188 TRP B CA 1
ATOM 3347 C C . TRP B 1 188 ? 5.348 -2.457 -21.844 1 90.06 188 TRP B C 1
ATOM 3349 O O . TRP B 1 188 ? 5.605 -3.016 -22.922 1 90.06 188 TRP B O 1
ATOM 3359 N N . ASN B 1 189 ? 4.793 -3.084 -20.812 1 89.69 189 ASN B N 1
ATOM 3360 C CA . ASN B 1 189 ? 4.262 -4.438 -20.938 1 89.69 189 ASN B CA 1
ATOM 3361 C C . ASN B 1 189 ? 2.803 -4.43 -21.375 1 89.69 189 ASN B C 1
ATOM 3363 O O . ASN B 1 189 ? 1.899 -4.562 -20.547 1 89.69 189 ASN B O 1
ATOM 3367 N N . LYS B 1 190 ? 2.57 -4.441 -22.625 1 92 190 LYS B N 1
ATOM 3368 C CA . LYS B 1 190 ? 1.226 -4.293 -23.172 1 92 190 LYS B CA 1
ATOM 3369 C C . LYS B 1 190 ? 0.337 -5.469 -22.781 1 92 190 LYS B C 1
ATOM 3371 O O . LYS B 1 190 ? -0.854 -5.293 -22.516 1 92 190 LYS B O 1
ATOM 3376 N N . LYS B 1 191 ? 0.867 -6.613 -22.797 1 91.12 191 LYS B N 1
ATOM 3377 C CA . LYS B 1 191 ? 0.102 -7.801 -22.422 1 91.12 191 LYS B CA 1
ATOM 3378 C C . LYS B 1 191 ? -0.45 -7.672 -21 1 91.12 191 LYS B C 1
ATOM 3380 O O . LYS B 1 191 ? -1.632 -7.93 -20.766 1 91.12 191 LYS B O 1
ATOM 3385 N N . SER B 1 192 ? 0.454 -7.34 -20.078 1 91.5 192 SER B N 1
ATOM 3386 C CA . SER B 1 192 ? 0.036 -7.133 -18.703 1 91.5 192 SER B CA 1
ATOM 3387 C C . SER B 1 192 ? -0.973 -5.992 -18.594 1 91.5 192 SER B C 1
ATOM 3389 O O . SER B 1 192 ? -1.979 -6.113 -17.891 1 91.5 192 SER B O 1
ATOM 3391 N N . TYR B 1 193 ? -0.748 -4.922 -19.266 1 94.56 193 TYR B N 1
ATOM 3392 C CA . TYR B 1 193 ? -1.645 -3.77 -19.281 1 94.56 193 TYR B CA 1
ATOM 3393 C C . TYR B 1 193 ? -3.045 -4.176 -19.719 1 94.56 193 TYR B C 1
ATOM 3395 O O . TYR B 1 193 ? -4.027 -3.916 -19.016 1 94.56 193 TYR B O 1
ATOM 3403 N N . ASP B 1 194 ? -3.131 -4.844 -20.859 1 95.62 194 ASP B N 1
ATOM 3404 C CA . ASP B 1 194 ? -4.41 -5.285 -21.406 1 95.62 194 ASP B CA 1
ATOM 3405 C C . ASP B 1 194 ? -5.098 -6.273 -20.469 1 95.62 194 ASP B C 1
ATOM 3407 O O . ASP B 1 194 ? -6.32 -6.258 -20.328 1 95.62 194 ASP B O 1
ATOM 3411 N N . PHE B 1 195 ? -4.301 -7.121 -19.906 1 96.12 195 PHE B N 1
ATOM 3412 C CA . PHE B 1 195 ? -4.824 -8.094 -18.953 1 96.12 195 PHE B CA 1
ATOM 3413 C C . PHE B 1 195 ? -5.59 -7.391 -17.828 1 96.12 195 PHE B C 1
ATOM 3415 O O . PHE B 1 195 ? -6.746 -7.723 -17.562 1 96.12 195 PHE B O 1
ATOM 3422 N N . TYR B 1 196 ? -4.992 -6.422 -17.188 1 97.44 196 TYR B N 1
ATOM 3423 C CA . TYR B 1 196 ? -5.609 -5.754 -16.047 1 97.44 196 TYR B CA 1
ATOM 3424 C C . TYR B 1 196 ? -6.82 -4.938 -16.484 1 97.44 196 TYR B C 1
ATOM 3426 O O . TYR B 1 196 ? -7.836 -4.902 -15.781 1 97.44 196 TYR B O 1
ATOM 3434 N N . VAL B 1 197 ? -6.715 -4.301 -17.625 1 97.38 197 VAL B N 1
ATOM 3435 C CA . VAL B 1 197 ? -7.863 -3.572 -18.156 1 97.38 197 VAL B CA 1
ATOM 3436 C C . VAL B 1 197 ? -9.031 -4.535 -18.391 1 97.38 197 VAL B C 1
ATOM 3438 O O . VAL B 1 197 ? -10.164 -4.242 -18 1 97.38 197 VAL B O 1
ATOM 3441 N N . ASN B 1 198 ? -8.734 -5.695 -18.953 1 96.81 198 ASN B N 1
ATOM 3442 C CA . ASN B 1 198 ? -9.758 -6.703 -19.219 1 96.81 198 ASN B CA 1
ATOM 3443 C C . ASN B 1 198 ? -10.359 -7.23 -17.906 1 96.81 198 ASN B C 1
ATOM 3445 O O . ASN B 1 198 ? -11.516 -7.66 -17.891 1 96.81 198 ASN B O 1
ATOM 3449 N N . MET B 1 199 ? -9.633 -7.223 -16.844 1 96.88 199 MET B N 1
ATOM 3450 C CA . MET B 1 199 ? -10.109 -7.684 -15.547 1 96.88 199 MET B CA 1
ATOM 3451 C C . MET B 1 199 ? -10.953 -6.613 -14.867 1 96.88 199 MET B C 1
ATOM 3453 O O . MET B 1 199 ? -11.477 -6.832 -13.773 1 96.88 199 MET B O 1
ATOM 3457 N N . GLY B 1 200 ? -11.055 -5.379 -15.469 1 97.81 200 GLY B N 1
ATOM 3458 C CA . GLY B 1 200 ? -11.906 -4.324 -14.938 1 97.81 200 GLY B CA 1
ATOM 3459 C C . GLY B 1 200 ? -11.133 -3.236 -14.219 1 97.81 200 GLY B C 1
ATOM 3460 O O . GLY B 1 200 ? -11.727 -2.322 -13.641 1 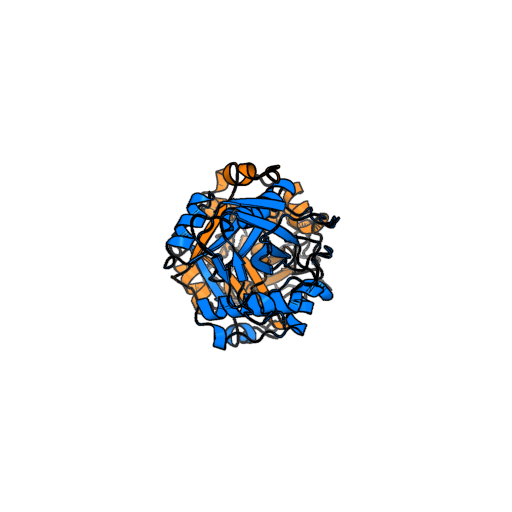97.81 200 GLY B O 1
ATOM 3461 N N . VAL B 1 201 ? -9.805 -3.289 -14.305 1 98.19 201 VAL B N 1
ATOM 3462 C CA . VAL B 1 201 ? -8.977 -2.291 -13.641 1 98.19 201 VAL B CA 1
ATOM 3463 C C . VAL B 1 201 ? -8.945 -1.008 -14.469 1 98.19 201 VAL B C 1
ATOM 3465 O O . VAL B 1 201 ? -8.727 -1.047 -15.68 1 98.19 201 VAL B O 1
ATOM 3468 N N . GLU B 1 202 ? -9.227 0.082 -13.781 1 97.44 202 GLU B N 1
ATOM 3469 C CA . GLU B 1 202 ? -9.031 1.395 -14.391 1 97.44 202 GLU B CA 1
ATOM 3470 C C . GLU B 1 202 ? -7.602 1.889 -14.195 1 97.44 202 GLU B C 1
ATOM 3472 O O . GLU B 1 202 ? -7.105 1.941 -13.062 1 97.44 202 GLU B O 1
ATOM 3477 N N . ILE B 1 203 ? -6.941 2.258 -15.258 1 96.75 203 ILE B N 1
ATOM 3478 C CA . ILE B 1 203 ? -5.562 2.73 -15.188 1 96.75 203 ILE B CA 1
ATOM 3479 C C . ILE B 1 203 ? -5.527 4.246 -15.383 1 96.75 203 ILE B C 1
ATOM 3481 O O . ILE B 1 203 ? -6.176 4.777 -16.281 1 96.75 203 ILE B O 1
ATOM 3485 N N . PHE B 1 204 ? -4.723 4.918 -14.555 1 94.62 204 PHE B N 1
ATOM 3486 C CA . PHE B 1 204 ? -4.691 6.375 -14.547 1 94.62 204 PHE B CA 1
ATOM 3487 C C . PHE B 1 204 ? -3.363 6.891 -15.086 1 94.62 204 PHE B C 1
ATOM 3489 O O . PHE B 1 204 ? -2.312 6.68 -14.477 1 94.62 204 PHE B O 1
ATOM 3496 N N . ASP B 1 205 ? -3.459 7.703 -16.078 1 92.06 205 ASP B N 1
ATOM 3497 C CA . ASP B 1 205 ? -2.26 8.25 -16.719 1 92.06 205 ASP B CA 1
ATOM 3498 C C . ASP B 1 205 ? -1.71 9.43 -15.914 1 92.06 205 ASP B C 1
ATOM 3500 O O . ASP B 1 205 ? -0.559 9.828 -16.094 1 92.06 205 ASP B O 1
ATOM 3504 N N . GLU B 1 206 ? -2.49 9.953 -15.062 1 91.44 206 GLU B N 1
ATOM 3505 C CA . GLU B 1 206 ? -2.104 11.188 -14.383 1 91.44 206 GLU B CA 1
ATOM 3506 C C . GLU B 1 206 ? -1.224 10.898 -13.172 1 91.44 206 GLU B C 1
ATOM 3508 O O . GLU B 1 206 ? -0.604 11.805 -12.617 1 91.44 206 GLU B O 1
ATOM 3513 N N . PHE B 1 207 ? -1.137 9.633 -12.773 1 93.44 207 PHE B N 1
ATOM 3514 C CA . PHE B 1 207 ? -0.377 9.297 -11.578 1 93.44 207 PHE B CA 1
ATOM 3515 C C . PHE B 1 207 ? 0.879 8.516 -11.938 1 93.44 207 PHE B C 1
ATOM 3517 O O . PHE B 1 207 ? 0.852 7.66 -12.828 1 93.44 207 PHE B O 1
ATOM 3524 N N . ARG B 1 208 ? 1.949 8.828 -11.234 1 95.88 208 ARG B N 1
ATOM 3525 C CA . ARG B 1 208 ? 3.195 8.078 -11.359 1 95.88 208 ARG B CA 1
ATOM 3526 C C . ARG B 1 208 ? 3.615 7.48 -10.023 1 95.88 208 ARG B C 1
ATOM 3528 O O . ARG B 1 208 ? 3.219 7.973 -8.969 1 95.88 208 ARG B O 1
ATOM 3535 N N . TYR B 1 209 ? 4.309 6.445 -10.188 1 96.88 209 TYR B N 1
ATOM 3536 C CA . TYR B 1 209 ? 4.844 5.73 -9.031 1 96.88 209 TYR B CA 1
ATOM 3537 C C . TYR B 1 209 ? 6.156 6.344 -8.57 1 96.88 209 TYR B C 1
ATOM 3539 O O . TYR B 1 209 ? 7.02 6.676 -9.391 1 96.88 209 TYR B O 1
ATOM 3547 N N . GLY B 1 210 ? 6.301 6.547 -7.184 1 97.62 210 GLY B N 1
ATOM 3548 C CA . GLY B 1 210 ? 7.531 7.059 -6.609 1 97.62 210 GLY B CA 1
ATOM 3549 C C . GLY B 1 210 ? 8.016 6.25 -5.414 1 97.62 210 GLY B C 1
ATOM 3550 O O . GLY B 1 210 ? 7.207 5.699 -4.668 1 97.62 210 GLY B O 1
ATOM 3551 N N . LYS B 1 211 ? 9.375 6.246 -5.273 1 97.31 211 LYS B N 1
ATOM 3552 C CA . LYS B 1 211 ? 9.914 5.535 -4.117 1 97.31 211 LYS B CA 1
ATOM 3553 C C . LYS B 1 211 ? 11.141 6.25 -3.555 1 97.31 211 LYS B C 1
ATOM 3555 O O . LYS B 1 211 ? 11.922 6.84 -4.305 1 97.31 211 LYS B O 1
ATOM 3560 N N . LEU B 1 212 ? 11.297 6.25 -2.279 1 98.31 212 LEU B N 1
ATOM 3561 C CA . LEU B 1 212 ? 12.453 6.648 -1.483 1 98.31 212 LEU B CA 1
ATOM 3562 C C . LEU B 1 212 ? 13.102 5.441 -0.813 1 98.31 212 LEU B C 1
ATOM 3564 O O . LEU B 1 212 ? 12.477 4.789 0.031 1 98.31 212 LEU B O 1
ATOM 3568 N N . VAL B 1 213 ? 14.414 5.129 -1.219 1 96.56 213 VAL B N 1
ATOM 3569 C CA . VAL B 1 213 ? 15.047 3.898 -0.756 1 96.56 213 VAL B CA 1
ATOM 3570 C C . VAL B 1 213 ? 16.531 4.148 -0.491 1 96.56 213 VAL B C 1
ATOM 3572 O O . VAL B 1 213 ? 17.047 5.223 -0.801 1 96.56 213 VAL B O 1
ATOM 3575 N N . GLY B 1 214 ? 17.156 3.186 0.081 1 94.75 214 GLY B N 1
ATOM 3576 C CA . GLY B 1 214 ? 18.609 3.197 0.235 1 94.75 214 GLY B CA 1
ATOM 3577 C C . GLY B 1 214 ? 19.109 4.398 1.007 1 94.75 214 GLY B C 1
ATOM 3578 O O . GLY B 1 214 ? 18.547 4.762 2.043 1 94.75 214 GLY B O 1
ATOM 3579 N N . ASP B 1 215 ? 20.203 4.969 0.426 1 95.94 215 ASP B N 1
ATOM 3580 C CA . ASP B 1 215 ? 20.859 6.09 1.089 1 95.94 215 ASP B CA 1
ATOM 3581 C C . ASP B 1 215 ? 19.922 7.289 1.214 1 95.94 215 ASP B C 1
ATOM 3583 O O . ASP B 1 215 ? 19.969 8.016 2.211 1 95.94 215 ASP B O 1
ATOM 3587 N N . ALA B 1 216 ? 19.156 7.43 0.231 1 97 216 ALA B N 1
ATOM 3588 C CA . ALA B 1 216 ? 18.219 8.555 0.255 1 97 216 ALA B CA 1
ATOM 3589 C C . ALA B 1 216 ? 17.266 8.453 1.44 1 97 216 ALA B C 1
ATOM 3591 O O . ALA B 1 216 ? 16.953 9.461 2.084 1 97 216 ALA B O 1
ATOM 3592 N N . LEU B 1 217 ? 16.766 7.246 1.769 1 97.75 217 LEU B N 1
ATOM 3593 C CA . LEU B 1 217 ? 15.906 7.035 2.922 1 97.75 217 LEU B CA 1
ATOM 3594 C C . LEU B 1 217 ? 16.688 7.152 4.223 1 97.75 217 LEU B C 1
ATOM 3596 O O . LEU B 1 217 ? 16.219 7.754 5.188 1 97.75 217 LEU B O 1
ATOM 3600 N N . GLN B 1 218 ? 17.859 6.637 4.199 1 96.81 218 GLN B N 1
ATOM 3601 C CA . GLN B 1 218 ? 18.641 6.574 5.422 1 96.81 218 GLN B CA 1
ATOM 3602 C C . GLN B 1 218 ? 19.078 7.969 5.875 1 96.81 218 GLN B C 1
ATOM 3604 O O . GLN B 1 218 ? 19.406 8.172 7.043 1 96.81 218 GLN B O 1
ATOM 3609 N N . LYS B 1 219 ? 19.047 8.93 4.969 1 96.31 219 LYS B N 1
ATOM 3610 C CA . LYS B 1 219 ? 19.344 10.312 5.332 1 96.31 219 LYS B CA 1
ATOM 3611 C C . LYS B 1 219 ? 18.328 10.836 6.355 1 96.31 219 LYS B C 1
ATOM 3613 O O . LYS B 1 219 ? 18.609 11.812 7.055 1 96.31 219 LYS B O 1
ATOM 3618 N N . TYR B 1 220 ? 17.203 10.18 6.43 1 96.12 220 TYR B N 1
ATOM 3619 C CA . TYR B 1 220 ? 16.172 10.641 7.34 1 96.12 220 TYR B CA 1
ATOM 3620 C C . TYR B 1 220 ? 16.266 9.922 8.688 1 96.12 220 TYR B C 1
ATOM 3622 O O . TYR B 1 220 ? 15.539 10.258 9.625 1 96.12 220 TYR B O 1
ATOM 3630 N N . ALA B 1 221 ? 17.156 8.93 8.703 1 91.12 221 ALA B N 1
ATOM 3631 C CA . ALA B 1 221 ? 17.328 8.219 9.969 1 91.12 221 ALA B CA 1
ATOM 3632 C C . ALA B 1 221 ? 17.844 9.156 11.055 1 91.12 221 ALA B C 1
ATOM 3634 O O . ALA B 1 221 ? 18.703 10 10.789 1 91.12 221 ALA B O 1
ATOM 3635 N N . ASP B 1 222 ? 17.406 8.953 12.312 1 76.5 222 ASP B N 1
ATOM 3636 C CA . ASP B 1 222 ? 17.828 9.664 13.516 1 76.5 222 ASP B CA 1
ATOM 3637 C C . ASP B 1 222 ? 17.688 11.172 13.336 1 76.5 222 ASP B C 1
ATOM 3639 O O . ASP B 1 222 ? 18.375 11.945 14 1 76.5 222 ASP B O 1
ATOM 3643 N N . LYS B 1 223 ? 17.094 11.617 12.234 1 64.31 223 LYS B N 1
ATOM 3644 C CA . LYS B 1 223 ? 16.891 13.055 12.07 1 64.31 223 LYS B CA 1
ATOM 3645 C C . LYS B 1 223 ? 15.711 13.539 12.922 1 64.31 223 LYS B C 1
ATOM 3647 O O . LYS B 1 223 ? 15.25 14.664 12.758 1 64.31 223 LYS B O 1
ATOM 3652 N N . GLU B 1 224 ? 15.023 12.805 13.703 1 52.84 224 GLU B N 1
ATOM 3653 C CA . GLU B 1 224 ? 14.07 13.57 14.5 1 52.84 224 GLU B CA 1
ATOM 3654 C C . GLU B 1 224 ? 14.562 14.992 14.727 1 52.84 224 GLU B C 1
ATOM 3656 O O . GLU B 1 224 ? 13.789 15.867 15.117 1 52.84 224 GLU B O 1
ATOM 3661 N N . LYS B 1 225 ? 15.844 15.211 14.836 1 43.53 225 LYS B N 1
ATOM 3662 C CA . LYS B 1 225 ? 16.297 16.531 15.289 1 43.53 225 LYS B CA 1
ATOM 3663 C C . LYS B 1 225 ? 16.219 17.547 14.164 1 43.53 225 LYS B C 1
ATOM 3665 O O . LYS B 1 225 ? 17.172 17.703 13.391 1 43.53 225 LYS B O 1
ATOM 3670 N N . VAL B 1 226 ? 15.305 17.422 13.18 1 35.22 226 VAL B N 1
ATOM 3671 C CA . VAL B 1 226 ? 15.18 18.703 12.484 1 35.22 226 VAL B CA 1
ATOM 3672 C C . VAL B 1 226 ? 14.891 19.812 13.484 1 35.22 226 VAL B C 1
ATOM 3674 O O . VAL B 1 226 ? 14.117 19.625 14.43 1 35.22 226 VAL B O 1
#

Nearest PDB structures (foldseek):
  7zhc-assembly1_B  TM=9.480E-01  e=2.635E-20  Physcomitrium patens
  8xbp-assembly1_Q  TM=9.423E-01  e=7.457E-20  Arabidopsis thaliana
  8xjh-assembly1_A  TM=9.172E-01  e=3.365E-20  Arabidopsis thaliana
  8xj9-assembly1_A  TM=8.911E-01  e=3.444E-19  Arabidopsis thaliana
  8xjh-assembly1_B  TM=8.930E-01  e=2.696E-19  Arabidopsis thaliana

Sequence (452 aa):
MATTNNKNLTITEKVYVRVRLANEADISHIYKLFYQIHEYHNYTHLYKATESSLCDLLFKANPNPLFYGPSVLLLEVSPTPFENTKKDEKFKPVLKTFDLRATVEDKEAEEFKSKSCGDEKEDVFIAGYAFFYANYSCFYDKAGIYFESLYFRESYRKLGMGGLLFGTVASIAANNGFASVEGIVAVWNKKSYDFYVNMGVEIFDEFRYGKLVGDALQKYADKEKVMATTNNKNLTITEKVYVRVRLANEADISHIYKLFYQIHEYHNYTHLYKATESSLCDLLFKANPNPLFYGPSVLLLEVSPTPFENTKKDEKFKPVLKTFDLRATVEDKEAEEFKSKSCGDEKEDVFIAGYAFFYANYSCFYDKAGIYFESLYFRESYRKLGMGGLLFGTVASIAANNGFASVEGIVAVWNKKSYDFYVNMGVEIFDEFRYGKLVGDALQKYADKEKV

InterPro domains:
  IPR000182 GNAT domain [PF00583] (110-200)
  IPR000182 GNAT domain [PS51186] (72-222)
  IPR016181 Acyl-CoA N-acyltransferase [SSF55729] (17-209)
  IPR051016 Diverse Substrate Acetyltransferase [PTHR10545] (17-222)

Secondary structure (DSSP, 8-state):
--------EEE-SEEEEEEEE--GGGHHHHHHHHHHHHHHTT-GGG----HHHHHIIIIIT--SPTTTS-EEEEEEEESS--------SS---EEEEEE-SS-EEETTTGGGB-S--SS--SS-EEEEEEEEEEE--TT-SS-EEEEEEEEE-GGGTTSSHHHHHHHHHHHHHHHTT--EEEEEEETT-HHHHHHHHHTT-EEEEEEEEEEEEHHHHHTTTTTT--/--------EEE-SEEEEEEEE--GGGHHHHHHHHHHHHHHTT-GGG----HHHHHIIIIIT--SPTTTS-EEEEEEEESS--------SS---EEEEEE-SS-EEETTTGGGB-S--SS--SS-EEEEEEEEEEE--TT-SS-EEEEEEEEE-GGGTTSSHHHHHHHHHHHHHHHTT--EEEEEEETT-HHHHHHHHHTT-EEEEEEEEEEEEHHHHHTTTTTT--